Protein AF-0000000075076538 (afdb_homodimer)

Radius of gyration: 21.7 Å; Cα contacts (8 Å, |Δi|>4): 1153; chains: 2; bounding box: 55×64×49 Å

Foldseek 3Di:
DFPCVLLVVLCVPQNPLLLVLQLPFEEEFEDQAQQRLLLLVVSLLSNRAEYEYEEQDFADPVRQQAGPQHDPVRGPHTSQVSSVVVSCVNPVRHHYHGYNDAQDLVCLCVVPVDQGQEYEAPDAFQHSSLSNVVSCVVVVHHYEYEFDLFQDDDLVQKDKDWLLPDEQGPRSVSNCVVVVVVVDNTDYIYIDGNPHGDVVQKDQDPDDDGCGIDGHHGHCRSSSSNVVSSVVSSVVSSPVVVVVVPPD/DFPCVLLVVLCVPQNDLLLVLQLPFEEEFEDQAQQRVLLLVVSLLSNRAEYEYEEQDFADPVRQQAGPQHDPVRGPHTSQVSSVVVSCVNPVRHHYHGYNDAADLVCLCVVPVDQGQEYEAPDAFQHRSLSNVVSCVVVVHHYEYEFDLFQDDDLVQKDKDWLLPDDQGVRSVSSCVVVVVVVDNTDYIYIDGNPHGNVVQKDQDPDDDGCRIDGHHGHCRSSSSNVVSSVVSSVVSSPVVVVVVPPD

pLDDT: mean 91.8, std 14.49, range [34.0, 99.0]

Organism: Methylotuvimicrobium buryatense (NCBI:txid95641)

Sequence (496 aa):
MTDLSWLSRTELLIGPAKLESLQKAHVLVVGMGGVGSFAAEFICRAGVGEMTIVDGDVVEPSNRNRQLPALATTHGQSKADIMGERLLAINPDLKLHVRHEFITPDTAPEILNTPYDYVVDAIDSLKPKITLIQAAKRRKMKIVSSMGAGGKLDPTQIKVVDISKTYHCPFAQFIRIRLRKMGIRNGVKTVFSPEAVIKESLMMTEGSQYKKSAYGTISYLPAAFGGVCASVVIRALMQEQVLDSNKPMTDLSWLSRTELLIGPAKLESLQKAHVLVVGMGGVGSFAAEFICRAGVGEMTIVDGDVVEPSNRNRQLPALATTHGQSKADIMGERLLAINPDLKLHVRHEFITPDTAPEILNTPYDYVVDAIDSLKPKITLIQAAKRRKMKIVSSMGAGGKLDPTQIKVVDISKTYHCPFAQFIRIRLRKMGIRNGVKTVFSPEAVIKESLMMTEGSQYKKSAYGTISYLPAAFGGVCASVVIRALMQEQVLDSNKP

Structure (mmCIF, N/CA/C/O backbone):
data_AF-0000000075076538-model_v1
#
loop_
_entity.id
_entity.type
_entity.pdbx_description
1 polymer 'tRNA threonylcarbamoyladenosine dehydratase'
#
loop_
_atom_site.group_PDB
_atom_site.id
_atom_site.type_symbol
_atom_site.label_atom_id
_atom_site.label_alt_id
_atom_site.label_comp_id
_atom_site.label_asym_id
_atom_site.label_entity_id
_atom_site.label_seq_i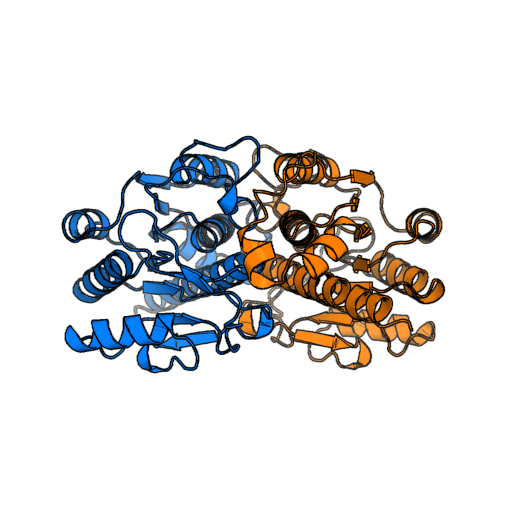d
_atom_site.pdbx_PDB_ins_code
_atom_site.Cartn_x
_atom_site.Cartn_y
_atom_site.Cartn_z
_atom_site.occupancy
_atom_site.B_iso_or_equiv
_atom_site.auth_seq_id
_atom_site.auth_comp_id
_atom_site.auth_asym_id
_atom_site.auth_atom_id
_atom_site.pdbx_PDB_model_num
ATOM 1 N N . MET A 1 1 ? 25.75 9.977 15.75 1 44.81 1 MET A N 1
ATOM 2 C CA . MET A 1 1 ? 25.484 10.297 14.352 1 44.81 1 MET A CA 1
ATOM 3 C C . MET A 1 1 ? 24.328 9.461 13.82 1 44.81 1 MET A C 1
ATOM 5 O O . MET A 1 1 ? 24.25 8.25 14.07 1 44.81 1 MET A O 1
ATOM 9 N N . THR A 1 2 ? 23.219 10.133 13.43 1 65.19 2 THR A N 1
ATOM 10 C CA . THR A 1 2 ? 22.031 9.43 12.969 1 65.19 2 THR A CA 1
ATOM 11 C C . THR A 1 2 ? 22.359 8.484 11.82 1 65.19 2 THR A C 1
ATOM 13 O O . THR A 1 2 ? 23.047 8.875 10.867 1 65.19 2 THR A O 1
ATOM 16 N N . ASP A 1 3 ? 22.25 7.145 12.008 1 79 3 ASP A N 1
ATOM 17 C CA . ASP A 1 3 ? 22.484 6.137 10.977 1 79 3 ASP A CA 1
ATOM 18 C C . ASP A 1 3 ? 21.422 6.215 9.883 1 79 3 ASP A C 1
ATOM 20 O O . ASP A 1 3 ? 20.281 5.824 10.094 1 79 3 ASP A O 1
ATOM 24 N N . LEU A 1 4 ? 21.859 6.832 8.711 1 86.94 4 LEU A N 1
ATOM 25 C CA . LEU A 1 4 ? 20.922 6.992 7.602 1 86.94 4 LEU A CA 1
ATOM 26 C C . LEU A 1 4 ? 21.203 5.969 6.504 1 86.94 4 LEU A C 1
ATOM 28 O O . LEU A 1 4 ? 20.703 6.098 5.387 1 86.94 4 LEU A O 1
ATOM 32 N N . SER A 1 5 ? 21.953 4.945 6.891 1 91.5 5 SER A N 1
ATOM 33 C CA . SER A 1 5 ? 22.359 3.975 5.879 1 91.5 5 SER A CA 1
ATOM 34 C C . SER A 1 5 ? 21.156 3.217 5.336 1 91.5 5 SER A C 1
ATOM 36 O O . SER A 1 5 ? 21.125 2.828 4.168 1 91.5 5 SER A O 1
ATOM 38 N N . TRP A 1 6 ? 20.141 3.1 6.141 1 97 6 TRP A N 1
ATOM 39 C CA . TRP A 1 6 ? 18.953 2.359 5.723 1 97 6 TRP A CA 1
ATOM 40 C C . TRP A 1 6 ? 18.141 3.15 4.699 1 97 6 TRP A C 1
ATOM 42 O O . TRP A 1 6 ? 17.266 2.6 4.031 1 97 6 TRP A O 1
ATOM 52 N N . LEU A 1 7 ? 18.531 4.414 4.461 1 97.44 7 LEU A N 1
ATOM 53 C CA . LEU A 1 7 ? 17.844 5.277 3.5 1 97.44 7 LEU A CA 1
ATOM 54 C C . LEU A 1 7 ? 18.656 5.395 2.213 1 97.44 7 LEU A C 1
ATOM 56 O O . LEU A 1 7 ? 18.406 6.281 1.395 1 97.44 7 LEU A O 1
ATOM 60 N N . SER A 1 8 ? 19.609 4.48 1.985 1 95.69 8 SER A N 1
ATOM 61 C CA . SER A 1 8 ? 20.516 4.559 0.84 1 95.69 8 SER A CA 1
ATOM 62 C C . SER A 1 8 ? 19.734 4.523 -0.474 1 95.69 8 SER A C 1
ATOM 64 O O . SER A 1 8 ? 20.062 5.254 -1.412 1 95.69 8 SER A O 1
ATOM 66 N N . ARG A 1 9 ? 18.688 3.697 -0.507 1 95.19 9 ARG A N 1
ATOM 67 C CA . ARG A 1 9 ? 17.906 3.59 -1.738 1 95.19 9 ARG A CA 1
ATOM 68 C C . ARG A 1 9 ? 17.062 4.848 -1.971 1 95.19 9 ARG A C 1
ATOM 70 O O . ARG A 1 9 ? 16.891 5.27 -3.113 1 95.19 9 ARG A O 1
ATOM 77 N N . THR A 1 10 ? 16.562 5.434 -0.881 1 97.12 10 THR A N 1
ATOM 78 C CA . THR A 1 10 ? 15.852 6.703 -0.996 1 97.12 10 THR A CA 1
ATOM 79 C C . THR A 1 10 ? 16.781 7.805 -1.483 1 97.12 10 THR A C 1
ATOM 81 O O . THR A 1 10 ? 16.469 8.539 -2.42 1 97.12 10 THR A O 1
ATOM 84 N N . GLU A 1 11 ? 17.922 7.855 -0.907 1 95.62 11 GLU A N 1
ATOM 85 C CA . GLU A 1 11 ? 18.906 8.883 -1.256 1 95.62 11 GLU A CA 1
ATOM 86 C C . GLU A 1 11 ? 19.344 8.758 -2.711 1 95.62 11 GLU A C 1
ATOM 88 O O . GLU A 1 11 ? 19.531 9.758 -3.398 1 95.62 11 GLU A O 1
ATOM 93 N N . LEU A 1 12 ? 19.516 7.531 -3.135 1 94.38 12 LEU A N 1
ATOM 94 C CA . LEU A 1 12 ? 19.922 7.273 -4.516 1 94.38 12 LEU A CA 1
ATOM 95 C C . LEU A 1 12 ? 18.875 7.824 -5.492 1 94.38 12 LEU A C 1
ATOM 97 O O . LEU A 1 12 ? 19.234 8.281 -6.582 1 94.38 12 LEU A O 1
ATOM 101 N N . LEU A 1 13 ? 17.688 7.867 -5.07 1 95.56 13 LEU A N 1
ATOM 102 C CA . LEU A 1 13 ? 16.609 8.305 -5.941 1 95.56 13 LEU A CA 1
ATOM 103 C C . LEU A 1 13 ? 16.484 9.828 -5.938 1 95.56 13 LEU A C 1
ATOM 105 O O . LEU A 1 13 ? 16.391 10.445 -6.996 1 95.56 13 LEU A O 1
ATOM 109 N N . ILE A 1 14 ? 16.547 10.43 -4.707 1 95.38 14 ILE A N 1
ATOM 110 C CA . ILE A 1 14 ? 16.094 11.82 -4.637 1 95.38 14 ILE A CA 1
ATOM 111 C C . ILE A 1 14 ? 17.281 12.727 -4.324 1 95.38 14 ILE A C 1
ATOM 113 O O . ILE A 1 14 ? 17.188 13.945 -4.461 1 95.38 14 ILE A O 1
ATOM 117 N N . GLY A 1 15 ? 18.422 12.188 -3.904 1 93.62 15 GLY A N 1
ATOM 118 C CA . GLY A 1 15 ? 19.609 12.961 -3.564 1 93.62 15 GLY A CA 1
ATOM 119 C C . GLY A 1 15 ? 19.656 13.367 -2.104 1 93.62 15 GLY A C 1
ATOM 120 O O . GLY A 1 15 ? 18.625 13.359 -1.418 1 93.62 15 GLY A O 1
ATOM 121 N N . PRO A 1 16 ? 20.844 13.695 -1.633 1 94.06 16 PRO A N 1
ATOM 122 C CA . PRO A 1 16 ? 21.047 13.977 -0.211 1 94.06 16 PRO A CA 1
ATOM 123 C C . PRO A 1 16 ? 20.281 15.219 0.256 1 94.06 16 PRO A C 1
ATOM 125 O O . PRO A 1 16 ? 19.797 15.266 1.389 1 94.06 16 PRO A O 1
ATOM 128 N N . ALA A 1 17 ? 20.156 16.25 -0.605 1 95 17 ALA A N 1
ATOM 129 C CA . ALA A 1 17 ? 19.5 17.484 -0.214 1 95 17 ALA A CA 1
ATOM 130 C C . ALA A 1 17 ? 18.016 17.266 0.062 1 95 17 ALA A C 1
ATOM 132 O O . ALA A 1 17 ? 17.484 17.75 1.066 1 95 17 ALA A O 1
ATOM 133 N N . LYS A 1 18 ? 17.422 16.562 -0.788 1 96.5 18 LYS A N 1
ATOM 134 C CA . LYS A 1 18 ? 15.992 16.281 -0.617 1 96.5 18 LYS A CA 1
ATOM 135 C C . LYS A 1 18 ? 15.758 15.344 0.567 1 96.5 18 LYS A C 1
ATOM 137 O O . LYS A 1 18 ? 14.766 15.477 1.284 1 96.5 18 LYS A O 1
ATOM 142 N N . LEU A 1 19 ? 16.656 14.43 0.776 1 96.81 19 LEU A N 1
ATOM 143 C CA . LEU A 1 19 ? 16.547 13.57 1.95 1 96.81 19 LEU A CA 1
ATOM 144 C C . LEU A 1 19 ? 16.656 14.391 3.234 1 96.81 19 LEU A C 1
ATOM 146 O O . LEU A 1 19 ? 15.93 14.148 4.191 1 96.81 19 LEU A O 1
ATOM 150 N N . GLU A 1 20 ? 17.547 15.312 3.217 1 95.88 20 GLU A N 1
ATOM 151 C CA . GLU A 1 20 ? 17.688 16.203 4.371 1 95.88 20 GLU A CA 1
ATOM 152 C C . GLU A 1 20 ? 16.391 16.969 4.637 1 95.88 20 GLU A C 1
ATOM 154 O O . GLU A 1 20 ? 15.992 17.156 5.789 1 95.88 20 GLU A O 1
ATOM 159 N N . SER A 1 21 ? 15.75 17.375 3.555 1 96.81 21 SER A N 1
ATOM 160 C CA . SER A 1 21 ? 14.469 18.062 3.688 1 96.81 21 SER A CA 1
ATOM 161 C C . SER A 1 21 ? 13.438 17.188 4.367 1 96.81 21 SER A C 1
ATOM 163 O O . SER A 1 21 ? 12.664 17.656 5.211 1 96.81 21 SER A O 1
ATOM 165 N N . LEU A 1 22 ? 13.43 15.953 4.051 1 98 22 LEU A N 1
ATOM 166 C CA . LEU A 1 22 ? 12.508 15.016 4.68 1 98 22 LEU A CA 1
ATOM 167 C C . LEU A 1 22 ? 12.836 14.852 6.16 1 98 22 LEU A C 1
ATOM 169 O O . LEU A 1 22 ? 11.93 14.828 7 1 98 22 LEU A O 1
ATOM 173 N N . GLN A 1 23 ? 14.07 14.773 6.461 1 97.19 23 GLN A N 1
ATOM 174 C CA . GLN A 1 23 ? 14.523 14.555 7.832 1 97.19 23 GLN A CA 1
ATOM 175 C C . GLN A 1 23 ? 14.133 15.727 8.727 1 97.19 23 GLN A C 1
ATOM 177 O O . GLN A 1 23 ? 13.906 15.547 9.93 1 97.19 23 GLN A O 1
ATOM 182 N N . LYS A 1 24 ? 13.953 16.844 8.141 1 96.81 24 LYS A N 1
ATOM 183 C CA . LYS A 1 24 ? 13.664 18.062 8.906 1 96.81 24 LYS A CA 1
ATOM 184 C C . LYS A 1 24 ? 12.164 18.328 8.984 1 96.81 24 LYS A C 1
ATOM 186 O O . LYS A 1 24 ? 11.719 19.188 9.734 1 96.81 24 LYS A O 1
ATOM 191 N N . ALA A 1 25 ? 11.414 17.594 8.289 1 98.19 25 ALA A N 1
ATOM 192 C CA . ALA A 1 25 ? 9.984 17.859 8.172 1 98.19 25 ALA A CA 1
ATOM 193 C C . ALA A 1 25 ? 9.227 17.266 9.359 1 98.19 25 ALA A C 1
ATOM 195 O O . ALA A 1 25 ? 9.664 16.281 9.961 1 98.19 25 ALA A O 1
ATOM 196 N N . HIS A 1 26 ? 8.133 17.875 9.727 1 98.75 26 HIS A N 1
ATOM 197 C CA . HIS A 1 26 ? 7.16 17.406 10.711 1 98.75 26 HIS A CA 1
ATOM 198 C C . HIS A 1 26 ? 5.797 17.172 10.062 1 98.75 26 HIS A C 1
ATOM 200 O O . HIS A 1 26 ? 5.145 18.125 9.633 1 98.75 26 HIS A O 1
ATOM 206 N N . VAL A 1 27 ? 5.379 15.898 10.016 1 98.88 27 VAL A N 1
ATOM 207 C CA . VAL A 1 27 ? 4.152 15.539 9.305 1 98.88 27 VAL A CA 1
ATOM 208 C C . VAL A 1 27 ? 3.107 15.047 10.305 1 98.88 27 VAL A C 1
ATOM 210 O O . VAL A 1 27 ? 3.414 14.234 11.18 1 98.88 27 VAL A O 1
ATOM 213 N N . LEU A 1 28 ? 1.885 15.547 10.211 1 98.88 28 LEU A N 1
ATOM 214 C CA . LEU A 1 28 ? 0.733 15.07 10.969 1 98.88 28 LEU A CA 1
ATOM 215 C C . LEU A 1 28 ? -0.095 14.094 10.148 1 98.88 28 LEU A C 1
ATOM 217 O O . LEU A 1 28 ? -0.45 14.383 9 1 98.88 28 LEU A O 1
ATOM 221 N N . VAL A 1 29 ? -0.334 12.922 10.711 1 98.94 29 VAL A N 1
ATOM 222 C CA . VAL A 1 29 ? -1.252 11.969 10.102 1 98.94 29 VAL A CA 1
ATOM 223 C C . VAL A 1 29 ? -2.428 11.703 11.039 1 98.94 29 VAL A C 1
ATOM 225 O O . VAL A 1 29 ? -2.242 11.195 12.148 1 98.94 29 VAL A O 1
ATOM 228 N N . VAL A 1 30 ? -3.67 12.016 10.578 1 98.75 30 VAL A N 1
ATOM 229 C CA . VAL A 1 30 ? -4.863 11.859 11.406 1 98.75 30 VAL A CA 1
ATOM 230 C C . VAL A 1 30 ? -5.684 10.672 10.914 1 98.75 30 VAL A C 1
ATOM 232 O O . VAL A 1 30 ? -6.16 10.664 9.781 1 98.75 30 VAL A O 1
ATOM 235 N N . GLY A 1 31 ? -5.922 9.734 11.805 1 98.31 31 GLY A N 1
ATOM 236 C CA . GLY A 1 31 ? -6.543 8.461 11.469 1 98.31 31 GLY A CA 1
ATOM 237 C C . GLY A 1 31 ? -5.535 7.355 11.203 1 98.31 31 GLY A C 1
ATOM 238 O O . GLY A 1 31 ? -4.68 7.488 10.328 1 98.31 31 GLY A O 1
ATOM 239 N N . MET A 1 32 ? -5.629 6.266 11.977 1 98.62 32 MET A N 1
ATOM 240 C CA . MET A 1 32 ? -4.719 5.133 11.805 1 98.62 32 MET A CA 1
ATOM 241 C C . MET A 1 32 ? -5.469 3.896 11.328 1 98.62 32 MET A C 1
ATOM 243 O O . MET A 1 32 ? -5.141 2.775 11.719 1 98.62 32 MET A O 1
ATOM 247 N N . GLY A 1 33 ? -6.52 4.152 10.461 1 98 33 GLY A N 1
ATOM 248 C CA . GLY A 1 33 ? -7.258 3.062 9.852 1 98 33 GLY A CA 1
ATOM 249 C C . GLY A 1 33 ? -6.605 2.537 8.578 1 98 33 GLY A C 1
ATOM 250 O O . GLY A 1 33 ? -5.387 2.369 8.531 1 98 33 GLY A O 1
ATOM 251 N N . GLY A 1 34 ? -7.445 2.227 7.574 1 98.38 34 GLY A N 1
ATOM 252 C CA . GLY A 1 34 ? -6.973 1.606 6.344 1 98.38 34 GLY A CA 1
ATOM 253 C C . GLY A 1 34 ? -6.086 2.52 5.52 1 98.38 34 GLY A C 1
ATOM 254 O O . GLY A 1 34 ? -5.117 2.064 4.91 1 98.38 34 GLY A O 1
ATOM 255 N N . VAL A 1 35 ? -6.367 3.77 5.539 1 98.81 35 VAL A N 1
ATOM 256 C CA . VAL A 1 35 ? -5.613 4.719 4.723 1 98.81 35 VAL A CA 1
ATOM 257 C C . VAL A 1 35 ? -4.449 5.281 5.535 1 98.81 35 VAL A C 1
ATOM 259 O O . VAL A 1 35 ? -3.289 5.156 5.133 1 98.81 35 VAL A O 1
ATOM 262 N N . GLY A 1 36 ? -4.711 5.758 6.691 1 98.88 36 GLY A N 1
ATOM 263 C CA . GLY A 1 36 ? -3.75 6.504 7.488 1 98.88 36 GLY A CA 1
ATOM 264 C C . GLY A 1 36 ? -2.605 5.652 8 1 98.88 36 GLY A C 1
ATOM 265 O O . GLY A 1 36 ? -1.47 6.121 8.094 1 98.88 36 GLY A O 1
ATOM 266 N N . SER A 1 37 ? -2.908 4.422 8.32 1 98.94 37 SER A N 1
ATOM 267 C CA . SER A 1 37 ? -1.851 3.547 8.812 1 98.94 37 SER A CA 1
ATOM 268 C C . SER A 1 37 ? -0.788 3.307 7.746 1 98.94 37 SER A C 1
ATOM 270 O O . SER A 1 37 ? 0.41 3.359 8.031 1 98.94 37 SER A O 1
ATOM 272 N N . PHE A 1 38 ? -1.224 3.127 6.52 1 98.94 38 PHE A N 1
ATOM 273 C CA . PHE A 1 38 ? -0.272 2.912 5.438 1 98.94 38 PHE A CA 1
ATOM 274 C C . PHE A 1 38 ? 0.414 4.219 5.051 1 98.94 38 PHE A C 1
ATOM 276 O O . PHE A 1 38 ? 1.603 4.23 4.727 1 98.94 38 PHE A O 1
ATOM 283 N N . ALA A 1 39 ? -0.314 5.324 5.074 1 98.94 39 ALA A N 1
ATOM 284 C CA . ALA A 1 39 ? 0.327 6.613 4.828 1 98.94 39 ALA A CA 1
ATOM 285 C C . ALA A 1 39 ? 1.452 6.863 5.828 1 98.94 39 ALA A C 1
ATOM 287 O O . ALA A 1 39 ? 2.564 7.23 5.438 1 98.94 39 ALA A O 1
ATOM 288 N N . ALA A 1 40 ? 1.156 6.617 7.09 1 99 40 ALA A N 1
ATOM 289 C CA . ALA A 1 40 ? 2.154 6.809 8.141 1 99 40 ALA A CA 1
ATOM 290 C C . ALA A 1 40 ? 3.361 5.902 7.918 1 99 40 ALA A C 1
ATOM 292 O O . ALA A 1 40 ? 4.508 6.336 8.055 1 99 40 ALA A O 1
ATOM 293 N N . GLU A 1 41 ? 3.08 4.672 7.566 1 98.94 41 GLU A N 1
ATOM 294 C CA . GLU A 1 41 ? 4.121 3.695 7.262 1 98.94 41 GLU A CA 1
ATOM 295 C C . GLU A 1 41 ? 5.062 4.211 6.176 1 98.94 41 GLU A C 1
ATOM 297 O O . GLU A 1 41 ? 6.281 4.199 6.348 1 98.94 41 GLU A O 1
ATOM 302 N N . PHE A 1 42 ? 4.531 4.719 5.129 1 98.94 42 PHE A N 1
ATOM 303 C CA . PHE A 1 42 ? 5.332 5.078 3.965 1 98.94 42 PHE A CA 1
ATOM 304 C C . PHE A 1 42 ? 6.051 6.402 4.191 1 98.94 42 PHE A C 1
ATOM 306 O O . PHE A 1 42 ? 7.164 6.602 3.703 1 98.94 42 PHE A O 1
ATOM 313 N N . ILE A 1 43 ? 5.43 7.316 4.926 1 98.94 43 ILE A N 1
ATOM 314 C CA . ILE A 1 43 ? 6.066 8.586 5.258 1 98.94 43 ILE A CA 1
ATOM 315 C C . ILE A 1 43 ? 7.273 8.344 6.16 1 98.94 43 ILE A C 1
ATOM 317 O O . ILE A 1 43 ? 8.344 8.906 5.941 1 98.94 43 ILE A O 1
ATOM 321 N N . CYS A 1 44 ? 7.102 7.465 7.094 1 98.94 44 CYS A N 1
ATOM 322 C CA . CYS A 1 44 ? 8.195 7.098 7.992 1 98.94 44 CYS A CA 1
ATOM 323 C C . CYS A 1 44 ? 9.336 6.441 7.223 1 98.94 44 CYS A C 1
ATOM 325 O O . CYS A 1 44 ? 10.492 6.828 7.379 1 98.94 44 CYS A O 1
ATOM 327 N N . ARG A 1 45 ? 9.008 5.535 6.328 1 98.88 45 ARG A N 1
ATOM 328 C CA . ARG A 1 45 ? 10.008 4.77 5.582 1 98.88 45 ARG A CA 1
ATOM 329 C C . ARG A 1 45 ? 10.742 5.66 4.586 1 98.88 45 ARG A C 1
ATOM 331 O O . ARG A 1 45 ? 11.836 5.32 4.137 1 98.88 45 ARG A O 1
ATOM 338 N N . ALA A 1 46 ? 10.141 6.797 4.277 1 98.69 46 ALA A N 1
ATOM 339 C CA . ALA A 1 46 ? 10.773 7.711 3.332 1 98.69 46 ALA A CA 1
ATOM 340 C C . ALA A 1 46 ? 11.875 8.523 4.008 1 98.69 46 ALA A C 1
ATOM 342 O O . ALA A 1 46 ? 12.68 9.164 3.332 1 98.69 46 ALA A O 1
ATOM 343 N N . GLY A 1 47 ? 11.859 8.531 5.363 1 98.25 47 GLY A N 1
ATOM 344 C CA . GLY A 1 47 ? 12.922 9.219 6.07 1 98.25 47 GLY A CA 1
ATOM 345 C C . GLY A 1 47 ? 12.469 10.516 6.719 1 98.25 47 GLY A C 1
ATOM 346 O O . GLY A 1 47 ? 13.297 11.352 7.086 1 98.25 47 GLY A O 1
ATOM 347 N N . VAL A 1 48 ? 11.164 10.734 6.812 1 98.56 48 VAL A N 1
ATOM 348 C CA . VAL A 1 48 ? 10.68 11.906 7.531 1 98.56 48 VAL A CA 1
ATOM 349 C C . VAL A 1 48 ? 11.172 11.875 8.977 1 98.56 48 VAL A C 1
ATOM 351 O O . VAL A 1 48 ? 11.164 10.82 9.617 1 98.56 48 VAL A O 1
ATOM 354 N N . GLY A 1 49 ? 11.57 13.016 9.531 1 98.12 49 GLY A N 1
ATOM 355 C CA . GLY A 1 49 ? 12.266 13.039 10.805 1 98.12 49 GLY A CA 1
ATOM 356 C C . GLY A 1 49 ? 11.336 13.18 12 1 98.12 49 GLY A C 1
ATOM 357 O O . GLY A 1 49 ? 11.695 12.805 13.117 1 98.12 49 GLY A O 1
ATOM 358 N N . GLU A 1 50 ? 10.211 13.789 11.766 1 98.81 50 GLU A N 1
ATOM 359 C CA . GLU A 1 50 ? 9.258 14.039 12.852 1 98.81 50 GLU A CA 1
ATOM 360 C C . GLU A 1 50 ? 7.824 13.797 12.391 1 98.81 50 GLU A C 1
ATOM 362 O O . GLU A 1 50 ? 7.438 14.219 11.297 1 98.81 50 GLU A O 1
ATOM 367 N N . MET A 1 51 ? 7.066 13.031 13.242 1 98.88 51 MET A N 1
ATOM 368 C CA . MET A 1 51 ? 5.68 12.734 12.906 1 98.88 51 MET A CA 1
ATOM 369 C C . MET A 1 51 ? 4.781 12.836 14.133 1 98.88 51 MET A C 1
ATOM 371 O O . MET A 1 51 ? 5.211 12.523 15.242 1 98.88 51 MET A O 1
ATOM 375 N N . THR A 1 52 ? 3.6 13.289 13.953 1 98.88 52 THR A N 1
ATOM 376 C CA . THR A 1 52 ? 2.49 13.172 14.891 1 98.88 52 THR A CA 1
ATOM 377 C C . THR A 1 52 ? 1.373 12.32 14.297 1 98.88 52 THR A C 1
ATOM 379 O O . THR A 1 52 ? 0.932 12.555 13.172 1 98.88 52 THR A O 1
ATOM 382 N N . ILE A 1 53 ? 1.011 11.289 15.031 1 98.81 53 ILE A N 1
ATOM 383 C CA . ILE A 1 53 ? -0.099 10.445 14.586 1 98.81 53 ILE A CA 1
ATOM 384 C C . ILE A 1 53 ? -1.248 10.547 15.594 1 98.81 53 ILE A C 1
ATOM 386 O O . ILE A 1 53 ? -1.02 10.648 16.797 1 98.81 53 ILE A O 1
ATOM 390 N N . VAL A 1 54 ? -2.482 10.57 15.07 1 98.44 54 VAL A N 1
ATOM 391 C CA . VAL A 1 54 ? -3.672 10.766 15.891 1 98.44 54 VAL A CA 1
ATOM 392 C C . VAL A 1 54 ? -4.707 9.688 15.57 1 98.44 54 VAL A C 1
ATOM 394 O O . VAL A 1 54 ? -5.086 9.5 14.414 1 98.44 54 VAL A O 1
ATOM 397 N N . ASP A 1 55 ? -5.121 8.977 16.531 1 98.31 55 ASP A N 1
ATOM 398 C CA . ASP A 1 55 ? -6.227 8.031 16.422 1 98.31 55 ASP A CA 1
ATOM 399 C C . ASP A 1 55 ? -6.785 7.684 17.797 1 98.31 55 ASP A C 1
ATOM 401 O O . ASP A 1 55 ? -6.023 7.438 18.734 1 98.31 55 ASP A O 1
ATOM 405 N N . GLY A 1 56 ? -8.102 7.641 17.906 1 97.25 56 GLY A N 1
ATOM 406 C CA . GLY A 1 56 ? -8.719 7.367 19.188 1 97.25 56 GLY A CA 1
ATOM 407 C C . GLY A 1 56 ? -9.297 5.969 19.281 1 97.25 56 GLY A C 1
ATOM 408 O O . GLY A 1 56 ? -9.828 5.582 20.328 1 97.25 56 GLY A O 1
ATOM 409 N N . ASP A 1 57 ? -9.195 5.129 18.25 1 97.38 57 ASP A N 1
ATOM 410 C CA . ASP A 1 57 ? -9.867 3.832 18.203 1 97.38 57 ASP A CA 1
ATOM 411 C C . ASP A 1 57 ? -8.93 2.717 18.656 1 97.38 57 ASP A C 1
ATOM 413 O O . ASP A 1 57 ? -7.711 2.908 18.734 1 97.38 57 ASP A O 1
ATOM 417 N N . VAL A 1 58 ? -9.586 1.646 18.922 1 98.44 58 VAL A N 1
ATOM 418 C CA . VAL A 1 58 ? -8.883 0.383 19.141 1 98.44 58 VAL A CA 1
ATOM 419 C C . VAL A 1 58 ? -9.148 -0.554 17.953 1 98.44 58 VAL A C 1
ATOM 421 O O . VAL A 1 58 ? -10.07 -0.336 17.172 1 98.44 58 VAL A O 1
ATOM 424 N N . VAL A 1 59 ? -8.367 -1.592 17.828 1 98.38 59 VAL A N 1
ATOM 425 C CA . VAL A 1 59 ? -8.5 -2.547 16.734 1 98.38 59 VAL A CA 1
ATOM 426 C C . VAL A 1 59 ? -9.727 -3.43 16.969 1 98.38 59 VAL A C 1
ATOM 428 O O . VAL A 1 59 ? -9.883 -4.016 18.031 1 98.38 59 VAL A O 1
ATOM 431 N N . GLU A 1 60 ? -10.523 -3.439 15.938 1 97.12 60 GLU A N 1
ATOM 432 C CA . GLU A 1 60 ? -11.656 -4.355 15.898 1 97.12 60 GLU A CA 1
ATOM 433 C C . GLU A 1 60 ? -11.453 -5.438 14.844 1 97.12 60 GLU A C 1
ATOM 435 O O . GLU A 1 60 ? -10.742 -5.227 13.859 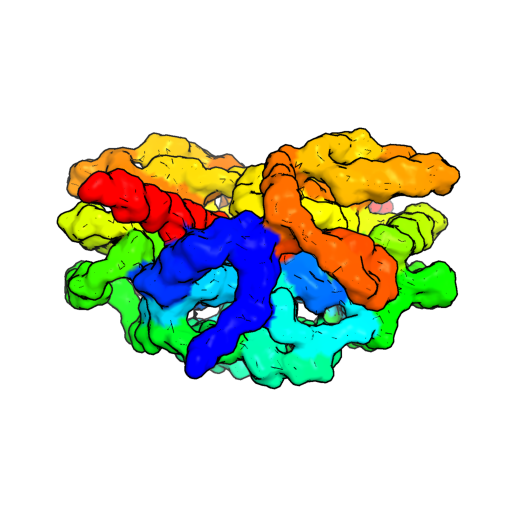1 97.12 60 GLU A O 1
ATOM 440 N N . PRO A 1 61 ? -12.133 -6.555 15.008 1 96.19 61 PRO A N 1
ATOM 441 C CA . PRO A 1 61 ? -11.977 -7.633 14.031 1 96.19 61 PRO A CA 1
ATOM 442 C C . PRO A 1 61 ? -12.305 -7.188 12.602 1 96.19 61 PRO A C 1
ATOM 444 O O . PRO A 1 61 ? -11.625 -7.594 11.656 1 96.19 61 PRO A O 1
ATOM 447 N N . SER A 1 62 ? -13.297 -6.309 12.461 1 95.56 62 SER A N 1
ATOM 448 C CA . SER A 1 62 ? -13.727 -5.871 11.141 1 95.56 62 SER A CA 1
ATOM 449 C C . SER A 1 62 ? -12.664 -5.016 10.461 1 95.56 62 SER A C 1
ATOM 451 O O . SER A 1 62 ? -12.758 -4.73 9.266 1 95.56 62 SER A O 1
ATOM 453 N N . ASN A 1 63 ? -11.609 -4.621 11.234 1 97.5 63 ASN A N 1
ATOM 454 C CA . ASN A 1 63 ? -10.516 -3.814 10.688 1 97.5 63 ASN A CA 1
ATOM 455 C C . ASN A 1 63 ? -9.477 -4.684 9.984 1 97.5 63 ASN A C 1
ATOM 457 O O . ASN A 1 63 ? -8.672 -4.18 9.195 1 97.5 63 ASN A O 1
ATOM 461 N N . ARG A 1 64 ? -9.453 -5.973 10.203 1 97.94 64 ARG A N 1
ATOM 462 C CA . ARG A 1 64 ? -8.352 -6.867 9.891 1 97.94 64 ARG A CA 1
ATOM 463 C C . ARG A 1 64 ? -8.195 -7.047 8.383 1 97.94 64 ARG A C 1
ATOM 465 O O . ARG A 1 64 ? -7.098 -7.289 7.887 1 97.94 64 ARG A O 1
ATOM 472 N N . ASN A 1 65 ? -9.281 -6.824 7.637 1 98.25 65 ASN A N 1
ATOM 473 C CA . ASN A 1 65 ? -9.211 -7.059 6.199 1 98.25 65 ASN A CA 1
ATOM 474 C C . ASN A 1 65 ? -8.453 -5.941 5.488 1 98.25 65 ASN A C 1
ATOM 476 O O . ASN A 1 65 ? -8.086 -6.086 4.32 1 98.25 65 ASN A O 1
ATOM 480 N N . ARG A 1 66 ? -8.188 -4.816 6.285 1 98.56 66 ARG A N 1
ATOM 481 C CA . ARG A 1 66 ? -7.664 -3.764 5.426 1 98.56 66 ARG A CA 1
ATOM 482 C C . ARG A 1 66 ? -6.754 -2.82 6.203 1 98.56 66 ARG A C 1
ATOM 484 O O . ARG A 1 66 ? -6.094 -1.958 5.617 1 98.56 66 ARG A O 1
ATOM 491 N N . GLN A 1 67 ? -6.676 -2.855 7.531 1 98.81 67 GLN A N 1
ATOM 492 C CA . GLN A 1 67 ? -5.902 -1.891 8.312 1 98.81 67 GLN A CA 1
ATOM 493 C C . GLN A 1 67 ? -4.574 -2.486 8.766 1 98.81 67 GLN A C 1
ATOM 495 O O . GLN A 1 67 ? -4.535 -3.596 9.297 1 98.81 67 GLN A O 1
ATOM 500 N N . LEU A 1 68 ? -3.488 -1.773 8.617 1 98.88 68 LEU A N 1
ATOM 501 C CA . LEU A 1 68 ? -2.129 -2.234 8.875 1 98.88 68 LEU A CA 1
ATOM 502 C C . LEU A 1 68 ? -1.972 -2.682 10.328 1 98.88 68 LEU A C 1
ATOM 504 O O . LEU A 1 68 ? -1.38 -3.729 10.594 1 98.88 68 LEU A O 1
ATOM 508 N N . PRO A 1 69 ? -2.496 -2.012 11.312 1 98.88 69 PRO A N 1
ATOM 509 C CA . PRO A 1 69 ? -2.309 -2.416 12.711 1 98.88 69 PRO A CA 1
ATOM 510 C C . PRO A 1 69 ? -3.184 -3.605 13.102 1 98.88 69 PRO A C 1
ATOM 512 O O . PRO A 1 69 ? -3.004 -4.18 14.18 1 98.88 69 PRO A O 1
ATOM 515 N N . ALA A 1 70 ? -4.125 -3.986 12.281 1 98.81 70 ALA A N 1
ATOM 516 C CA . ALA A 1 70 ? -5.133 -4.957 12.695 1 98.81 70 ALA A CA 1
ATOM 517 C C . ALA A 1 70 ? -4.672 -6.383 12.406 1 98.81 70 ALA A C 1
ATOM 519 O O . ALA A 1 70 ? -4.551 -6.785 11.25 1 98.81 70 ALA A O 1
ATOM 520 N N . LEU A 1 71 ? -4.363 -7.062 13.422 1 98.5 71 LEU A N 1
ATOM 521 C CA . LEU A 1 71 ? -4.066 -8.492 13.43 1 98.5 71 LEU A CA 1
ATOM 522 C C . LEU A 1 71 ? -4.988 -9.227 14.398 1 98.5 71 LEU A C 1
ATOM 524 O O . LEU A 1 71 ? -5.672 -8.602 15.211 1 98.5 71 LEU A O 1
ATOM 528 N N . ALA A 1 72 ? -5.039 -10.539 14.234 1 97.5 72 ALA A N 1
ATOM 529 C CA . ALA A 1 72 ? -5.801 -11.328 15.203 1 97.5 72 ALA A CA 1
ATOM 530 C C . ALA A 1 72 ? -5.234 -11.172 16.609 1 97.5 72 ALA A C 1
ATOM 532 O O . ALA A 1 72 ? -5.969 -11.281 17.594 1 97.5 72 ALA A O 1
ATOM 533 N N . THR A 1 73 ? -3.996 -10.734 16.719 1 97.5 73 THR A N 1
ATOM 534 C CA . THR A 1 73 ? -3.281 -10.672 17.984 1 97.5 73 THR A CA 1
ATOM 535 C C . THR A 1 73 ? -3.361 -9.266 18.578 1 97.5 73 THR A C 1
ATOM 537 O O . THR A 1 73 ? -2.885 -9.031 19.688 1 97.5 73 THR A O 1
ATOM 540 N N . THR A 1 74 ? -3.973 -8.344 17.859 1 98.31 74 THR A N 1
ATOM 541 C CA . THR A 1 74 ? -3.914 -6.969 18.344 1 98.31 74 THR A CA 1
ATOM 542 C C . THR A 1 74 ? -5.312 -6.445 18.656 1 98.31 74 THR A C 1
ATOM 544 O O . THR A 1 74 ? -5.492 -5.254 18.922 1 98.31 74 THR A O 1
ATOM 547 N N . HIS A 1 75 ? -6.328 -7.316 18.609 1 97 75 HIS A N 1
ATOM 548 C CA . HIS A 1 75 ? -7.691 -6.898 18.922 1 97 75 HIS A CA 1
ATOM 549 C C . HIS A 1 75 ? -7.77 -6.207 20.266 1 97 75 HIS A C 1
ATOM 551 O O . HIS A 1 75 ? -7.195 -6.688 21.25 1 97 75 HIS A O 1
ATOM 557 N N . GLY A 1 76 ? -8.398 -5.023 20.297 1 98.12 76 GLY A N 1
ATOM 558 C CA . GLY A 1 76 ? -8.625 -4.309 21.547 1 98.12 76 GLY A CA 1
ATOM 559 C C . GLY A 1 76 ? -7.5 -3.354 21.891 1 98.12 76 GLY A C 1
ATOM 560 O O . GLY A 1 76 ? -7.613 -2.57 22.844 1 98.12 76 GLY A O 1
ATOM 561 N N . GLN A 1 77 ? -6.469 -3.387 21.172 1 98.62 77 GLN A N 1
ATOM 562 C CA . GLN A 1 77 ? -5.328 -2.506 21.406 1 98.62 77 GLN A CA 1
ATOM 563 C C . GLN A 1 77 ? -5.477 -1.191 20.641 1 98.62 77 GLN A C 1
ATOM 565 O O . GLN A 1 77 ? -6.137 -1.143 19.609 1 98.62 77 GLN A O 1
ATOM 570 N N . SER A 1 78 ? -4.875 -0.155 21.156 1 98.81 78 SER A N 1
ATOM 571 C CA . SER A 1 78 ? -4.91 1.162 20.531 1 98.81 78 SER A CA 1
ATOM 572 C C . SER A 1 78 ? -4.223 1.146 19.172 1 98.81 78 SER A C 1
ATOM 574 O O . SER A 1 78 ? -3.059 0.761 19.062 1 98.81 78 SER A O 1
ATOM 576 N N . LYS A 1 79 ? -4.996 1.581 18.156 1 98.75 79 LYS A N 1
ATOM 577 C CA . LYS A 1 79 ? -4.402 1.666 16.828 1 98.75 79 LYS A CA 1
ATOM 578 C C . LYS A 1 79 ? -3.197 2.602 16.812 1 98.75 79 LYS A C 1
ATOM 580 O O . LYS A 1 79 ? -2.172 2.295 16.203 1 98.75 79 LYS A O 1
ATOM 585 N N . ALA A 1 80 ? -3.307 3.715 17.516 1 98.81 80 ALA A N 1
ATOM 586 C CA . ALA A 1 80 ? -2.234 4.703 17.562 1 98.81 80 ALA A CA 1
ATOM 587 C C . ALA A 1 80 ? -0.98 4.117 18.219 1 98.81 80 ALA A C 1
ATOM 589 O O . ALA A 1 80 ? 0.136 4.367 17.75 1 98.81 80 ALA A O 1
ATOM 590 N N . ASP A 1 81 ? -1.162 3.307 19.234 1 98.88 81 ASP A N 1
ATOM 591 C CA . ASP A 1 81 ? -0.023 2.717 19.938 1 98.88 81 ASP A CA 1
ATOM 592 C C . ASP A 1 81 ? 0.678 1.681 19.062 1 98.88 81 ASP A C 1
ATOM 594 O O . ASP A 1 81 ? 1.908 1.658 18.984 1 98.88 81 ASP A O 1
ATOM 598 N N . ILE A 1 82 ? -0.128 0.829 18.406 1 98.88 82 ILE A N 1
ATOM 599 C CA . ILE A 1 82 ? 0.439 -0.202 17.547 1 98.88 82 ILE A CA 1
ATOM 600 C C . ILE A 1 82 ? 1.25 0.449 16.438 1 98.88 82 ILE A C 1
ATOM 602 O O . ILE A 1 82 ? 2.385 0.048 16.172 1 98.88 82 ILE A O 1
ATOM 606 N N . MET A 1 83 ? 0.705 1.485 15.828 1 98.88 83 MET A N 1
ATOM 607 C CA . MET A 1 83 ? 1.402 2.176 14.742 1 98.88 83 MET A CA 1
ATOM 608 C C . MET A 1 83 ? 2.627 2.916 15.273 1 98.88 83 MET A C 1
ATOM 610 O O . MET A 1 83 ? 3.664 2.957 14.609 1 98.88 83 MET A O 1
ATOM 614 N N . GLY A 1 84 ? 2.469 3.527 16.453 1 98.94 84 GLY A N 1
ATOM 615 C CA . GLY A 1 84 ? 3.623 4.188 17.047 1 98.94 84 GLY A CA 1
ATOM 616 C C . GLY A 1 84 ? 4.809 3.262 17.234 1 98.94 84 GLY A C 1
ATOM 617 O O . GLY A 1 84 ? 5.934 3.598 16.859 1 98.94 84 GLY A O 1
ATOM 618 N N . GLU A 1 85 ? 4.555 2.078 17.797 1 98.81 85 GLU A N 1
ATOM 619 C CA . GLU A 1 85 ? 5.602 1.081 18 1 98.81 85 GLU A CA 1
ATOM 620 C C . GLU A 1 85 ? 6.219 0.658 16.672 1 98.81 85 GLU A C 1
ATOM 622 O O . GLU A 1 85 ? 7.438 0.524 16.562 1 98.81 85 GLU A O 1
ATOM 627 N N . ARG A 1 86 ? 5.395 0.515 15.672 1 98.81 86 ARG A N 1
ATOM 628 C CA . ARG A 1 86 ? 5.879 0.076 14.367 1 98.81 86 ARG A CA 1
ATOM 629 C C . ARG A 1 86 ? 6.75 1.147 13.719 1 98.81 86 ARG A C 1
ATOM 631 O O . ARG A 1 86 ? 7.816 0.846 13.18 1 98.81 86 ARG A O 1
ATOM 638 N N . LEU A 1 87 ? 6.281 2.373 13.797 1 98.88 87 LEU A N 1
ATOM 639 C CA . LEU A 1 87 ? 7.043 3.457 13.188 1 98.88 87 LEU A CA 1
ATOM 640 C C . LEU A 1 87 ? 8.422 3.584 13.828 1 98.88 87 LEU A C 1
ATOM 642 O O . LEU A 1 87 ? 9.422 3.768 13.133 1 98.88 87 LEU A O 1
ATOM 646 N N . LEU A 1 88 ? 8.484 3.393 15.117 1 98.81 88 LEU A N 1
ATOM 647 C CA . LEU A 1 88 ? 9.766 3.467 15.812 1 98.81 88 LEU A CA 1
ATOM 648 C C . LEU A 1 88 ? 10.625 2.25 15.5 1 98.81 88 LEU A C 1
ATOM 650 O O . LEU A 1 88 ? 11.852 2.336 15.516 1 98.81 88 LEU A O 1
ATOM 654 N N . ALA A 1 89 ? 9.969 1.115 15.227 1 98.69 89 ALA A N 1
ATOM 655 C CA . ALA A 1 89 ? 10.711 -0.074 14.812 1 98.69 89 ALA A CA 1
ATOM 656 C C . ALA A 1 89 ? 11.289 0.104 13.406 1 98.69 89 ALA A C 1
ATOM 658 O O . ALA A 1 89 ? 12.289 -0.525 13.062 1 98.69 89 ALA A O 1
ATOM 659 N N . ILE A 1 90 ? 10.703 0.944 12.586 1 98.5 90 ILE A N 1
ATOM 660 C CA . ILE A 1 90 ? 11.227 1.276 11.266 1 98.5 90 ILE A CA 1
ATOM 661 C C . ILE A 1 90 ? 12.383 2.264 11.406 1 98.5 90 ILE A C 1
ATOM 663 O O . ILE A 1 90 ? 13.469 2.031 10.875 1 98.5 90 ILE A O 1
ATOM 667 N N . ASN A 1 91 ? 12.141 3.33 12.125 1 98.19 91 ASN A N 1
ATOM 668 C CA . ASN A 1 91 ? 13.125 4.387 12.352 1 98.19 91 ASN A CA 1
ATOM 669 C C . ASN A 1 91 ? 13.266 4.715 13.836 1 98.19 91 ASN A C 1
ATOM 671 O O . ASN A 1 91 ? 12.547 5.57 14.359 1 98.19 91 ASN A O 1
ATOM 675 N N . PRO A 1 92 ? 14.195 4.121 14.477 1 97.75 92 PRO A N 1
ATOM 676 C CA . PRO A 1 92 ? 14.375 4.348 15.914 1 97.75 92 PRO A CA 1
ATOM 677 C C . PRO A 1 92 ? 14.672 5.809 16.25 1 97.75 92 PRO A C 1
ATOM 679 O O . PRO A 1 92 ? 14.492 6.23 17.391 1 97.75 92 PRO A O 1
ATOM 682 N N . ASP A 1 93 ? 15.102 6.625 15.273 1 97.5 93 ASP A N 1
ATOM 683 C CA . ASP A 1 93 ? 15.469 8.016 15.508 1 97.5 93 ASP A CA 1
ATOM 684 C C . ASP A 1 93 ? 14.305 8.953 15.211 1 97.5 93 ASP A C 1
ATOM 686 O O . ASP A 1 93 ? 14.438 10.172 15.328 1 97.5 93 ASP A O 1
ATOM 690 N N . LEU A 1 94 ? 13.188 8.43 14.82 1 98.44 94 LEU A N 1
ATOM 691 C CA . LEU A 1 94 ? 12.016 9.242 14.523 1 98.44 94 LEU A CA 1
ATOM 692 C C . LEU A 1 94 ? 11.539 9.992 15.758 1 98.44 94 LEU A C 1
ATOM 694 O O . LEU A 1 94 ? 11.367 9.398 16.828 1 98.44 94 LEU A O 1
ATOM 698 N N . LYS A 1 95 ? 11.445 11.312 15.656 1 98.75 95 LYS A N 1
ATOM 699 C CA . LYS A 1 95 ? 10.711 12.055 16.672 1 98.75 95 LYS A CA 1
ATOM 700 C C . LYS A 1 95 ? 9.211 11.867 16.516 1 98.75 95 LYS A C 1
ATOM 702 O O . LYS A 1 95 ? 8.586 12.5 15.664 1 98.75 95 LYS A O 1
ATOM 707 N N . LEU A 1 96 ? 8.625 11.039 17.406 1 98.88 96 LEU A N 1
ATOM 708 C CA . LEU A 1 96 ? 7.246 10.609 17.219 1 98.88 96 LEU A CA 1
ATOM 709 C C . LEU A 1 96 ? 6.359 11.109 18.359 1 98.88 96 LEU A C 1
ATOM 711 O O . LEU A 1 96 ? 6.719 10.977 19.531 1 98.88 96 LEU A O 1
ATOM 715 N N . HIS A 1 97 ? 5.277 11.727 17.984 1 98.75 97 HIS A N 1
ATOM 716 C CA . HIS A 1 97 ? 4.219 12.109 18.906 1 98.75 97 HIS A CA 1
ATOM 717 C C . HIS A 1 97 ? 2.943 11.312 18.641 1 98.75 97 HIS A C 1
ATOM 719 O O . HIS A 1 97 ? 2.373 11.383 17.547 1 98.75 97 HIS A O 1
ATOM 725 N N . VAL A 1 98 ? 2.52 10.555 19.672 1 98.75 98 VAL A N 1
ATOM 726 C CA . VAL A 1 98 ? 1.327 9.727 19.531 1 98.75 98 VAL A CA 1
ATOM 727 C C . VAL A 1 98 ? 0.179 10.336 20.328 1 98.75 98 VAL A C 1
ATOM 729 O O . VAL A 1 98 ? 0.31 10.57 21.531 1 98.75 98 VAL A O 1
ATOM 732 N N . ARG A 1 99 ? -0.902 10.594 19.656 1 97.75 99 ARG A N 1
ATOM 733 C CA . ARG A 1 99 ? -2.074 11.18 20.297 1 97.75 99 ARG A CA 1
ATOM 734 C C . ARG A 1 99 ? -3.271 10.234 20.219 1 97.75 99 ARG A C 1
ATOM 736 O O . ARG A 1 99 ? -3.656 9.805 19.125 1 97.75 99 ARG A O 1
ATOM 743 N N . HIS A 1 100 ? -3.928 9.984 21.406 1 97.38 100 HIS A N 1
ATOM 744 C CA . HIS A 1 100 ? -5.062 9.078 21.516 1 97.38 100 HIS A CA 1
ATOM 745 C C . HIS A 1 100 ? -6.383 9.844 21.547 1 97.38 100 HIS A C 1
ATOM 747 O O . HIS A 1 100 ? -7.094 9.82 22.547 1 97.38 100 HIS A O 1
ATOM 753 N N . GLU A 1 101 ? -6.73 10.5 20.453 1 94.44 101 GLU A N 1
ATOM 754 C CA . GLU A 1 101 ? -7.934 11.328 20.484 1 94.44 101 GLU A CA 1
ATOM 755 C C . GLU A 1 101 ? -8.586 11.391 19.109 1 94.44 101 GLU A C 1
ATOM 757 O O . GLU A 1 101 ? -8.039 10.883 18.125 1 94.44 101 GLU A O 1
ATOM 762 N N . PHE A 1 102 ? -9.75 11.945 19.141 1 91.56 102 PHE A N 1
ATOM 763 C CA . PHE A 1 102 ? -10.5 12.258 17.938 1 91.56 102 PHE A CA 1
ATOM 764 C C . PHE A 1 102 ? -10.422 13.75 17.625 1 91.56 102 PHE A C 1
ATOM 766 O O . PHE A 1 102 ? -10.234 14.57 18.531 1 91.56 102 PHE A O 1
ATOM 773 N N . ILE A 1 103 ? -10.539 14.023 16.359 1 91.75 103 ILE A N 1
ATOM 774 C CA . ILE A 1 103 ? -10.594 15.43 15.961 1 91.75 103 ILE A CA 1
ATOM 775 C C . ILE A 1 103 ? -12 15.977 16.172 1 91.75 103 ILE A C 1
ATOM 777 O O . ILE A 1 103 ? -12.969 15.445 15.641 1 91.75 103 ILE A O 1
ATOM 781 N N . THR A 1 104 ? -12.109 16.938 16.969 1 91.75 104 THR A N 1
ATOM 782 C CA . THR A 1 104 ? -13.328 17.703 17.219 1 91.75 104 THR A CA 1
ATOM 783 C C . THR A 1 104 ? -13.047 19.203 17.156 1 91.75 104 THR A C 1
ATOM 785 O O . THR A 1 104 ? -11.883 19.625 17.141 1 91.75 104 THR A O 1
ATOM 788 N N . PRO A 1 105 ? -14.125 19.953 17.062 1 88.69 105 PRO A N 1
ATOM 789 C CA . PRO A 1 105 ? -13.891 21.391 17.109 1 88.69 105 PRO A CA 1
ATOM 790 C C . PRO A 1 105 ? -13.102 21.828 18.328 1 88.69 105 PRO A C 1
ATOM 792 O O . PRO A 1 105 ? -12.336 22.797 18.266 1 88.69 105 PRO A O 1
ATOM 795 N N . ASP A 1 106 ? -13.188 21.062 19.375 1 90.06 106 ASP A N 1
ATOM 796 C CA . ASP A 1 106 ? -12.508 21.406 20.609 1 90.06 106 ASP A CA 1
ATOM 797 C C . ASP A 1 106 ? -11.047 20.969 20.594 1 90.06 106 ASP A C 1
ATOM 799 O O . ASP A 1 106 ? -10.18 21.641 21.156 1 90.06 106 ASP A O 1
ATOM 803 N N . THR A 1 107 ? -10.734 19.891 19.859 1 89.88 107 THR A N 1
ATOM 804 C CA . THR A 1 107 ? -9.391 19.344 19.922 1 89.88 107 THR A CA 1
ATOM 805 C C . THR A 1 107 ? -8.555 19.812 18.734 1 89.88 107 THR A C 1
ATOM 807 O O . THR A 1 107 ? -7.328 19.859 18.812 1 89.88 107 THR A O 1
ATOM 810 N N . ALA A 1 108 ? -9.18 20.172 17.672 1 89.06 108 ALA A N 1
ATOM 811 C CA . ALA A 1 108 ? -8.508 20.5 16.422 1 89.06 108 ALA A CA 1
ATOM 812 C C . ALA A 1 108 ? -7.527 21.641 16.609 1 89.06 108 ALA A C 1
ATOM 814 O O . ALA A 1 108 ? -6.371 21.562 16.188 1 89.06 108 ALA A O 1
ATOM 815 N N . PRO A 1 109 ? -7.977 22.703 17.344 1 86.62 109 PRO A N 1
ATOM 816 C CA . PRO A 1 109 ? -7.043 23.812 17.516 1 86.62 109 PRO A CA 1
ATOM 817 C C . PRO A 1 109 ? -5.766 23.422 18.25 1 86.62 109 PRO A C 1
ATOM 819 O O . PRO A 1 109 ? -4.668 23.812 17.844 1 86.62 109 PRO A O 1
ATOM 822 N N . GLU A 1 110 ? -5.895 22.625 19.234 1 90.44 110 GLU A N 1
ATOM 823 C CA . GLU A 1 110 ? -4.723 22.203 20 1 90.44 110 GLU A CA 1
ATOM 824 C C . GLU A 1 110 ? -3.777 21.359 19.141 1 90.44 110 GLU A C 1
ATOM 826 O O . GLU A 1 110 ? -2.561 21.562 19.188 1 90.44 110 GLU A O 1
ATOM 831 N N . ILE A 1 111 ? -4.305 20.516 18.359 1 92.69 111 ILE A N 1
ATOM 832 C CA . ILE A 1 111 ? -3.5 19.625 17.547 1 92.69 111 ILE A CA 1
ATOM 833 C C . ILE A 1 111 ? -2.807 20.406 16.438 1 92.69 111 ILE A C 1
ATOM 835 O O . ILE A 1 111 ? -1.637 20.172 16.141 1 92.69 111 ILE A O 1
ATOM 839 N N . LEU A 1 112 ? -3.479 21.391 15.938 1 94.69 112 LEU A N 1
ATOM 840 C CA . LEU A 1 112 ? -2.977 22.094 14.758 1 94.69 112 LEU A CA 1
ATOM 841 C C . LEU A 1 112 ? -2.207 23.344 15.156 1 94.69 112 LEU A C 1
ATOM 843 O O . LEU A 1 112 ? -1.829 24.156 14.289 1 94.69 112 LEU A O 1
ATOM 847 N N . ASN A 1 113 ? -1.965 23.5 16.5 1 92.62 113 ASN A N 1
ATOM 848 C CA . ASN A 1 113 ? -1.127 24.609 16.953 1 92.62 113 ASN A CA 1
ATOM 849 C C . ASN A 1 113 ? 0.345 24.359 16.625 1 92.62 113 ASN A C 1
ATOM 851 O O . ASN A 1 113 ? 1.151 25.297 16.641 1 92.62 113 ASN A O 1
ATOM 855 N N . THR A 1 114 ? 0.688 23.141 16.5 1 92.81 114 THR A N 1
ATOM 856 C CA . THR A 1 114 ? 2.021 22.75 16.047 1 92.81 114 THR A CA 1
ATOM 857 C C . THR A 1 114 ? 2.195 23.047 14.555 1 92.81 114 THR A C 1
ATOM 859 O O . THR A 1 114 ? 1.299 22.766 13.75 1 92.81 114 THR A O 1
ATOM 862 N N . PRO A 1 115 ? 3.285 23.656 14.18 1 92.56 115 PRO A N 1
ATOM 863 C CA . PRO A 1 115 ? 3.514 23.984 12.773 1 92.56 115 PRO A CA 1
ATOM 864 C C . PRO A 1 115 ? 3.955 22.781 11.945 1 92.56 115 PRO A C 1
ATOM 866 O O . PRO A 1 115 ? 5.148 22.609 11.688 1 92.56 115 PRO A O 1
ATOM 869 N N . TYR A 1 116 ? 3.057 22.062 11.477 1 97.62 116 TYR A N 1
ATOM 870 C CA . TYR A 1 116 ? 3.367 20.922 10.609 1 97.62 116 TYR A CA 1
ATOM 871 C C . TYR A 1 116 ? 3.732 21.406 9.203 1 97.62 116 TYR A C 1
ATOM 873 O O . TYR A 1 116 ? 3.152 22.359 8.695 1 97.62 116 TYR A O 1
ATOM 881 N N . ASP A 1 117 ? 4.672 20.672 8.617 1 97.75 117 ASP A N 1
ATOM 882 C CA . ASP A 1 117 ? 5.004 20.953 7.227 1 97.75 117 ASP A CA 1
ATOM 883 C C . ASP A 1 117 ? 3.93 20.406 6.285 1 97.75 117 ASP A C 1
ATOM 885 O O . ASP A 1 117 ? 3.764 20.906 5.172 1 97.75 117 ASP A O 1
ATOM 889 N N . TYR A 1 118 ? 3.219 19.406 6.777 1 98.62 118 TYR A N 1
ATOM 890 C CA . TYR A 1 118 ? 2.145 18.844 5.973 1 98.62 118 TYR A CA 1
ATOM 891 C C . TYR A 1 118 ? 1.177 18.047 6.844 1 98.62 118 TYR A C 1
ATOM 893 O O . TYR A 1 118 ? 1.58 17.453 7.844 1 98.62 118 TYR A O 1
ATOM 901 N N . VAL A 1 119 ? -0.113 18.016 6.48 1 98.75 119 VAL A N 1
ATOM 902 C CA . VAL A 1 119 ? -1.159 17.281 7.199 1 98.75 119 VAL A CA 1
ATOM 903 C C . VAL A 1 119 ? -1.793 16.25 6.277 1 98.75 119 VAL A C 1
ATOM 905 O O . VAL A 1 119 ? -2.15 16.547 5.137 1 98.75 119 VAL A O 1
ATOM 908 N N . VAL A 1 120 ? -1.88 15.016 6.801 1 98.94 120 VAL A N 1
ATOM 909 C CA . VAL A 1 120 ? -2.607 13.953 6.109 1 98.94 120 VAL A CA 1
ATOM 910 C C . VAL A 1 120 ? -3.934 13.688 6.82 1 98.94 120 VAL A C 1
ATOM 912 O O . VAL A 1 120 ? -3.949 13.289 7.988 1 98.94 120 VAL A O 1
ATOM 915 N N . ASP A 1 121 ? -5.004 13.922 6.078 1 98.81 121 ASP A N 1
ATOM 916 C CA . ASP A 1 121 ? -6.344 13.633 6.574 1 98.81 121 ASP A CA 1
ATOM 917 C C . ASP A 1 121 ? -6.824 12.266 6.086 1 98.81 121 ASP A C 1
ATOM 919 O O . ASP A 1 121 ? -7.215 12.117 4.922 1 98.81 121 ASP A O 1
ATOM 923 N N . ALA A 1 122 ? -6.816 11.328 6.992 1 98.62 122 ALA A N 1
ATOM 924 C CA . ALA A 1 122 ? -7.312 9.984 6.711 1 98.62 122 ALA A CA 1
ATOM 925 C C . ALA A 1 122 ? -8.516 9.648 7.59 1 98.62 122 ALA A C 1
ATOM 927 O O . ALA A 1 122 ? -8.688 8.492 7.988 1 98.62 122 ALA A O 1
ATOM 928 N N . ILE A 1 123 ? -9.273 10.617 7.949 1 96.94 123 ILE A N 1
ATOM 929 C CA . ILE A 1 123 ? -10.492 10.453 8.742 1 96.94 123 ILE A CA 1
ATOM 930 C C . ILE A 1 123 ? -11.617 9.93 7.852 1 96.94 123 ILE A C 1
ATOM 932 O O . ILE A 1 123 ? -11.789 10.391 6.719 1 96.94 123 ILE A O 1
ATOM 936 N N . ASP A 1 124 ? -12.406 8.984 8.32 1 91.75 124 ASP A N 1
ATOM 937 C CA . ASP A 1 124 ? -13.43 8.367 7.484 1 91.75 124 ASP A CA 1
ATOM 938 C C . ASP A 1 124 ? -14.82 8.859 7.871 1 91.75 124 ASP A C 1
ATOM 940 O O . ASP A 1 124 ? -15.82 8.406 7.309 1 91.75 124 ASP A O 1
ATOM 944 N N . SER A 1 125 ? -14.867 9.781 8.836 1 91.12 125 SER A N 1
ATOM 945 C CA . SER A 1 125 ? -16.156 10.344 9.234 1 91.12 125 SER A CA 1
ATOM 946 C C . SER A 1 125 ? -16.281 11.797 8.789 1 91.12 125 SER A C 1
ATOM 948 O O . SER A 1 125 ? -15.297 12.539 8.773 1 91.12 125 SER A O 1
ATOM 950 N N . LEU A 1 126 ? -17.469 12.195 8.539 1 91.44 126 LEU A N 1
ATOM 951 C CA . LEU A 1 126 ? -17.75 13.461 7.875 1 91.44 126 LEU A CA 1
ATOM 952 C C . LEU A 1 126 ? -17.375 14.641 8.773 1 91.44 126 LEU A C 1
ATOM 954 O O . LEU A 1 126 ? -16.531 15.461 8.422 1 91.44 126 LEU A O 1
ATOM 958 N N . LYS A 1 127 ? -17.922 14.727 9.961 1 92.62 127 LYS A N 1
ATOM 959 C CA . LYS A 1 127 ? -17.797 15.906 10.805 1 92.62 127 LYS A CA 1
ATOM 960 C C . LYS A 1 127 ? -16.344 16.141 11.219 1 92.62 127 LYS A C 1
ATOM 962 O O . LYS A 1 127 ? -15.805 17.234 11.039 1 92.62 127 LYS A O 1
ATOM 967 N N . PRO A 1 128 ? -15.711 15.094 11.688 1 94.88 128 PRO A N 1
ATOM 968 C CA . PRO A 1 128 ? -14.305 15.281 12.039 1 94.88 128 PRO A CA 1
ATOM 969 C C . PRO A 1 128 ? -13.438 15.664 10.844 1 94.88 128 PRO A C 1
ATOM 971 O O . PRO A 1 128 ? -12.523 16.469 10.969 1 94.88 128 PRO A O 1
ATOM 974 N N . LYS A 1 129 ? -13.688 15.078 9.719 1 96.62 129 LYS A N 1
ATOM 975 C CA . LYS A 1 129 ? -12.938 15.391 8.5 1 96.62 129 LYS A CA 1
ATOM 976 C C . LYS A 1 129 ? -13.094 16.859 8.117 1 96.62 129 LYS A C 1
ATOM 978 O O . LYS A 1 129 ? -12.102 17.547 7.875 1 96.62 129 LYS A O 1
ATOM 983 N N . ILE A 1 130 ? -14.289 17.297 8.141 1 96.44 130 ILE A N 1
ATOM 984 C CA . ILE A 1 130 ? -14.586 18.688 7.781 1 96.44 130 ILE A CA 1
ATOM 985 C C . ILE A 1 130 ? -13.93 19.625 8.781 1 96.44 130 ILE A C 1
ATOM 987 O O . ILE A 1 130 ? -13.344 20.641 8.398 1 96.44 130 ILE A O 1
ATOM 991 N N . THR A 1 131 ? -14 19.266 10.016 1 96.12 131 THR A N 1
ATOM 992 C CA . THR A 1 131 ? -13.398 20.062 11.078 1 96.12 131 THR A CA 1
ATOM 993 C C . THR A 1 131 ? -11.891 20.203 10.875 1 96.12 131 THR A C 1
ATOM 995 O O . THR A 1 131 ? -11.344 21.297 10.992 1 96.12 131 THR A O 1
ATOM 998 N N . LEU A 1 132 ? -11.25 19.156 10.516 1 97.44 132 LEU A N 1
ATOM 999 C CA . LEU A 1 132 ? -9.812 19.156 10.305 1 97.44 132 LEU A CA 1
ATOM 1000 C C . LEU A 1 132 ? -9.438 20.016 9.102 1 97.44 132 LEU A C 1
ATOM 1002 O O . LEU A 1 132 ? -8.516 20.844 9.18 1 97.44 132 LEU A O 1
ATOM 1006 N N . ILE A 1 133 ? -10.125 19.812 8.008 1 97.56 133 ILE A N 1
ATOM 1007 C CA . ILE A 1 133 ? -9.836 20.547 6.785 1 97.56 133 ILE A CA 1
ATOM 1008 C C . ILE A 1 133 ? -10 22.047 7.035 1 97.56 133 ILE A C 1
ATOM 1010 O O . ILE A 1 133 ? -9.117 22.844 6.688 1 97.56 133 ILE A O 1
ATOM 1014 N N . GLN A 1 134 ? -11.07 22.375 7.734 1 96.06 134 GLN A N 1
ATOM 1015 C CA . GLN A 1 134 ? -11.336 23.781 8.031 1 96.06 134 GLN A CA 1
ATOM 1016 C C . GLN A 1 134 ? -10.242 24.375 8.906 1 96.06 134 GLN A C 1
ATOM 1018 O O . GLN A 1 134 ? -9.75 25.469 8.641 1 96.06 134 GLN A O 1
ATOM 1023 N N . ALA A 1 135 ? -9.922 23.672 9.914 1 95.56 135 ALA A N 1
ATOM 1024 C CA . ALA A 1 135 ? -8.906 24.156 10.852 1 95.56 135 ALA A CA 1
ATOM 1025 C C . ALA A 1 135 ? -7.555 24.312 10.164 1 95.56 135 ALA A C 1
ATOM 1027 O O . ALA A 1 135 ? -6.824 25.266 10.422 1 95.56 135 ALA A O 1
ATOM 1028 N N . ALA A 1 136 ? -7.203 23.375 9.312 1 96.19 136 ALA A N 1
ATOM 1029 C CA . ALA A 1 136 ? -5.941 23.438 8.578 1 96.19 136 ALA A CA 1
ATOM 1030 C C . ALA A 1 136 ? -5.918 24.625 7.621 1 96.19 136 ALA A C 1
ATOM 1032 O O . ALA A 1 136 ? -4.926 25.344 7.555 1 96.19 136 ALA A O 1
ATOM 1033 N N . LYS A 1 137 ? -6.996 24.828 6.887 1 95 137 LYS A N 1
ATOM 1034 C CA . LYS A 1 137 ? -7.09 25.922 5.926 1 95 137 LYS A CA 1
ATOM 1035 C C . LYS A 1 137 ? -6.977 27.281 6.621 1 95 137 LYS A C 1
ATOM 1037 O O . LYS A 1 137 ? -6.305 28.188 6.121 1 95 137 LYS A O 1
ATOM 1042 N N . ARG A 1 138 ? -7.582 27.375 7.762 1 93.06 138 ARG A N 1
ATOM 1043 C CA . ARG A 1 138 ? -7.535 28.609 8.539 1 93.06 138 ARG A CA 1
ATOM 1044 C C . ARG A 1 138 ? -6.105 28.953 8.938 1 93.06 138 ARG A C 1
ATOM 1046 O O . ARG A 1 138 ? -5.742 30.125 9.031 1 93.06 138 ARG A O 1
ATOM 1053 N N . ARG A 1 139 ? -5.328 27.969 9.117 1 94.25 139 ARG A N 1
ATOM 1054 C CA . ARG A 1 139 ? -3.955 28.141 9.578 1 94.25 139 ARG A CA 1
ATOM 1055 C C . ARG A 1 139 ? -2.977 28.109 8.406 1 94.25 139 ARG A C 1
ATOM 1057 O O . ARG A 1 139 ? -1.76 28.094 8.609 1 94.25 139 ARG A O 1
ATOM 1064 N N . LYS A 1 140 ? -3.465 27.969 7.156 1 94.62 140 LYS A N 1
ATOM 1065 C CA . LYS A 1 140 ? -2.693 27.938 5.914 1 94.62 140 LYS A CA 1
ATOM 1066 C C . LYS A 1 140 ? -1.737 26.75 5.879 1 94.62 140 LYS A C 1
ATOM 1068 O O . LYS A 1 140 ? -0.611 26.875 5.391 1 94.62 140 LYS A O 1
ATOM 1073 N N . MET A 1 141 ? -2.17 25.688 6.48 1 95.94 141 MET A N 1
ATOM 1074 C CA . MET A 1 141 ? -1.373 24.453 6.473 1 95.94 141 MET A CA 1
ATOM 1075 C C . MET A 1 141 ? -1.63 23.656 5.207 1 95.94 141 MET A C 1
ATOM 1077 O O . MET A 1 141 ? -2.766 23.578 4.73 1 95.94 141 MET A O 1
ATOM 1081 N N . LYS A 1 142 ? -0.538 23.078 4.664 1 97.56 142 LYS A N 1
ATOM 1082 C CA . LYS A 1 142 ? -0.698 22.125 3.564 1 97.56 142 LYS A CA 1
ATOM 1083 C C . LYS A 1 142 ? -1.382 20.844 4.035 1 97.56 142 LYS A C 1
ATOM 1085 O O . LYS A 1 142 ? -1.026 20.297 5.074 1 97.56 142 LYS A O 1
ATOM 1090 N N . ILE A 1 143 ? -2.418 20.438 3.26 1 98.44 143 ILE A N 1
ATOM 1091 C CA . ILE A 1 143 ? -3.191 19.281 3.68 1 98.4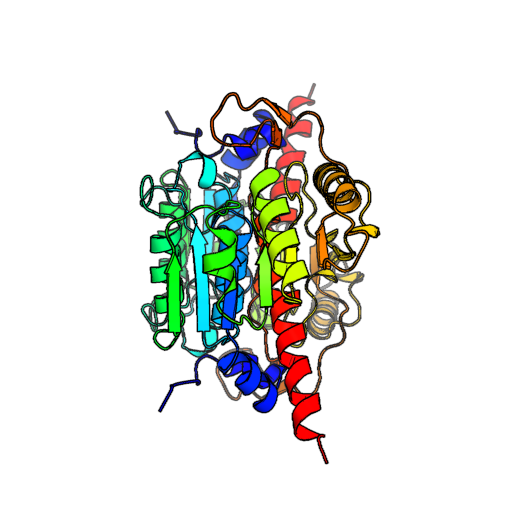4 143 ILE A CA 1
ATOM 1092 C C . ILE A 1 143 ? -3.561 18.438 2.459 1 98.44 143 ILE A C 1
ATOM 1094 O O . ILE A 1 143 ? -3.869 18.984 1.395 1 98.44 143 ILE A O 1
ATOM 1098 N N . VAL A 1 144 ? -3.428 17.141 2.572 1 98.88 144 VAL A N 1
ATOM 1099 C CA . VAL A 1 144 ? -4.012 16.172 1.639 1 98.88 144 VAL A CA 1
ATOM 1100 C C . VAL A 1 144 ? -5.074 15.344 2.352 1 98.88 144 VAL A C 1
ATOM 1102 O O . VAL A 1 144 ? -4.84 14.836 3.453 1 98.88 144 VAL A O 1
ATOM 1105 N N . SER A 1 145 ? -6.211 15.281 1.765 1 98.88 145 SER A N 1
ATOM 1106 C CA . SER A 1 145 ? -7.336 14.57 2.365 1 98.88 145 SER A CA 1
ATOM 1107 C C . SER A 1 145 ? -7.754 13.375 1.515 1 98.88 145 SER A C 1
ATOM 1109 O O . SER A 1 145 ? -8 13.516 0.315 1 98.88 145 SER A O 1
ATOM 1111 N N . SER A 1 146 ? -7.77 12.188 2.152 1 98.81 146 SER A N 1
ATOM 1112 C CA . SER A 1 146 ? -8.211 10.984 1.464 1 98.81 146 SER A CA 1
ATOM 1113 C C . SER A 1 146 ? -9.734 10.906 1.41 1 98.81 146 SER A C 1
ATOM 1115 O O . SER A 1 146 ? -10.406 11.086 2.43 1 98.81 146 SER A O 1
ATOM 1117 N N . MET A 1 147 ? -10.234 10.641 0.217 1 97.19 147 MET A N 1
ATOM 1118 C CA . MET A 1 147 ? -11.672 10.422 0.068 1 97.19 147 MET A CA 1
ATOM 1119 C C . MET A 1 147 ? -12 8.938 0.144 1 97.19 147 MET A C 1
ATOM 1121 O O . MET A 1 147 ? -11.234 8.148 0.704 1 97.19 147 MET A O 1
ATOM 1125 N N . GLY A 1 148 ? -13.156 8.539 -0.274 1 90.31 148 GLY A N 1
ATOM 1126 C CA . GLY A 1 148 ? -13.633 7.191 -0.022 1 90.31 148 GLY A CA 1
ATOM 1127 C C . GLY A 1 148 ? -12.969 6.148 -0.902 1 90.31 148 GLY A C 1
ATOM 1128 O O . GLY A 1 148 ? -12.945 6.289 -2.127 1 90.31 148 GLY A O 1
ATOM 1129 N N . ALA A 1 149 ? -12.461 5.086 -0.273 1 92.62 149 ALA A N 1
ATOM 1130 C CA . ALA A 1 149 ? -11.883 3.939 -0.973 1 92.62 149 ALA A CA 1
ATOM 1131 C C . ALA A 1 149 ? -12.867 2.775 -1.024 1 92.62 149 ALA A C 1
ATOM 1133 O O . ALA A 1 149 ? -12.664 1.816 -1.773 1 92.62 149 ALA A O 1
ATOM 1134 N N . GLY A 1 150 ? -13.922 2.869 -0.228 1 93.81 150 GLY A N 1
ATOM 1135 C CA . GLY A 1 150 ? -14.883 1.781 -0.142 1 93.81 150 GLY A CA 1
ATOM 1136 C C . GLY A 1 150 ? -15.711 1.619 -1.4 1 93.81 150 GLY A C 1
ATOM 1137 O O . GLY A 1 150 ? -15.883 2.57 -2.166 1 93.81 150 GLY A O 1
ATOM 1138 N N . GLY A 1 151 ? -16.188 0.438 -1.623 1 94.75 151 GLY A N 1
ATOM 1139 C CA . GLY A 1 151 ? -17.094 0.164 -2.721 1 94.75 151 GLY A CA 1
ATOM 1140 C C . GLY A 1 151 ? -16.406 0.097 -4.07 1 94.75 151 GLY A C 1
ATOM 1141 O O . GLY A 1 151 ? -17.062 0.204 -5.109 1 94.75 151 GLY A O 1
ATOM 1142 N N . LYS A 1 152 ? -15.133 0.053 -4.023 1 96.62 152 LYS A N 1
ATOM 1143 C CA . LYS A 1 152 ? -14.328 0.071 -5.242 1 96.62 152 LYS A CA 1
ATOM 1144 C C . LYS A 1 152 ? -13.352 -1.101 -5.27 1 96.62 152 LYS A C 1
ATOM 1146 O O . LYS A 1 152 ? -13.148 -1.771 -4.258 1 96.62 152 LYS A O 1
ATOM 1151 N N . LEU A 1 153 ? -12.742 -1.345 -6.504 1 97.38 153 LEU A N 1
ATOM 1152 C CA . LEU A 1 153 ? -11.891 -2.523 -6.625 1 97.38 153 LEU A CA 1
ATOM 1153 C C . LEU A 1 153 ? -10.594 -2.182 -7.348 1 97.38 153 LEU A C 1
ATOM 1155 O O . LEU A 1 153 ? -9.586 -2.873 -7.18 1 97.38 153 LEU A O 1
ATOM 1159 N N . ASP A 1 154 ? -10.586 -1.128 -8.172 1 98.12 154 ASP A N 1
ATOM 1160 C CA . ASP A 1 154 ? -9.477 -0.915 -9.102 1 98.12 154 ASP A CA 1
ATOM 1161 C C . ASP A 1 154 ? -8.5 0.125 -8.555 1 98.12 154 ASP A C 1
ATOM 1163 O O . ASP A 1 154 ? -8.766 1.327 -8.617 1 98.12 154 ASP A O 1
ATOM 1167 N N . PRO A 1 155 ? -7.352 -0.296 -8.109 1 98.69 155 PRO A N 1
ATOM 1168 C CA . PRO A 1 155 ? -6.398 0.648 -7.523 1 98.69 155 PRO A CA 1
ATOM 1169 C C . PRO A 1 155 ? -5.727 1.533 -8.57 1 98.69 155 PRO A C 1
ATOM 1171 O O . PRO A 1 155 ? -5.051 2.506 -8.219 1 98.69 155 PRO A O 1
ATOM 1174 N N . THR A 1 156 ? -5.84 1.271 -9.875 1 98.56 156 THR A N 1
ATOM 1175 C CA . THR A 1 156 ? -5.145 2.018 -10.922 1 98.56 156 THR A CA 1
ATOM 1176 C C . THR A 1 156 ? -5.938 3.26 -11.312 1 98.56 156 THR A C 1
ATOM 1178 O O . THR A 1 156 ? -5.488 4.047 -12.148 1 98.56 156 THR A O 1
ATOM 1181 N N . GLN A 1 157 ? -7.07 3.52 -10.656 1 98.44 157 GLN A N 1
ATOM 1182 C CA . GLN A 1 157 ? -7.926 4.641 -11.031 1 98.44 157 GLN A CA 1
ATOM 1183 C C . GLN A 1 157 ? -7.766 5.805 -10.062 1 98.44 157 GLN A C 1
ATOM 1185 O O . GLN A 1 157 ? -8.398 6.848 -10.227 1 98.44 157 GLN A O 1
ATOM 1190 N N . ILE A 1 158 ? -6.965 5.668 -9.062 1 98.75 158 ILE A N 1
ATOM 1191 C CA . ILE A 1 158 ? -6.793 6.684 -8.031 1 98.75 158 ILE A CA 1
ATOM 1192 C C . ILE A 1 158 ? -6.195 7.945 -8.648 1 98.75 158 ILE A C 1
ATOM 1194 O O . ILE A 1 158 ? -5.281 7.867 -9.477 1 98.75 158 ILE A O 1
ATOM 1198 N N . LYS A 1 159 ? -6.664 9.109 -8.203 1 98.56 159 LYS A N 1
ATOM 1199 C CA . LYS A 1 159 ? -6.223 10.406 -8.695 1 98.56 159 LYS A CA 1
ATOM 1200 C C . LYS A 1 159 ? -6 11.383 -7.543 1 98.56 159 LYS A C 1
ATOM 1202 O O . LYS A 1 159 ? -6.527 11.188 -6.449 1 98.56 159 LYS A O 1
ATOM 1207 N N . VAL A 1 160 ? -5.215 12.359 -7.824 1 98.81 160 VAL A N 1
ATOM 1208 C CA . VAL A 1 160 ? -4.98 13.477 -6.922 1 98.81 160 VAL A CA 1
ATOM 1209 C C . VAL A 1 160 ? -5.461 14.773 -7.566 1 98.81 160 VAL A C 1
ATOM 1211 O O . VAL A 1 160 ? -4.941 15.195 -8.602 1 98.81 160 VAL A O 1
ATOM 1214 N N . VAL A 1 161 ? -6.441 15.398 -7 1 98.5 161 VAL A N 1
ATOM 1215 C CA . VAL A 1 161 ? -6.973 16.641 -7.539 1 98.5 161 VAL A CA 1
ATOM 1216 C C . VAL A 1 161 ? -7.414 17.562 -6.398 1 98.5 161 VAL A C 1
ATOM 1218 O O . VAL A 1 161 ? -7.426 17.141 -5.234 1 98.5 161 VAL A O 1
ATOM 1221 N N . ASP A 1 162 ? -7.676 18.766 -6.73 1 98.62 162 ASP A N 1
ATOM 1222 C CA . ASP A 1 162 ? -8.359 19.656 -5.797 1 98.62 162 ASP A CA 1
ATOM 1223 C C . ASP A 1 162 ? -9.773 19.156 -5.5 1 98.62 162 ASP A C 1
ATOM 1225 O O . ASP A 1 162 ? -10.445 18.625 -6.379 1 98.62 162 ASP A O 1
ATOM 1229 N N . ILE A 1 163 ? -10.227 19.375 -4.336 1 98.31 163 ILE A N 1
ATOM 1230 C CA . ILE A 1 163 ? -11.547 18.922 -3.908 1 98.31 163 ILE A CA 1
ATOM 1231 C C . ILE A 1 163 ? -12.609 19.406 -4.895 1 98.31 163 ILE A C 1
ATOM 1233 O O . ILE A 1 163 ? -13.594 18.719 -5.148 1 98.31 163 ILE A O 1
ATOM 1237 N N . SER A 1 164 ? -12.453 20.547 -5.555 1 98 164 SER A N 1
ATOM 1238 C CA . SER A 1 164 ? -13.406 21.141 -6.48 1 98 164 SER A CA 1
ATOM 1239 C C . SER A 1 164 ? -13.484 20.359 -7.781 1 98 164 SER A C 1
ATOM 1241 O O . SER A 1 164 ? -14.422 20.531 -8.562 1 98 164 SER A O 1
ATOM 1243 N N . LYS A 1 165 ? -12.492 19.469 -8.008 1 98.12 165 LYS A N 1
ATOM 1244 C CA . LYS A 1 165 ? -12.406 18.781 -9.289 1 98.12 165 LYS A CA 1
ATOM 1245 C C . LYS A 1 165 ? -12.766 17.297 -9.141 1 98.12 165 LYS A C 1
ATOM 1247 O O . LYS A 1 165 ? -12.641 16.531 -10.094 1 98.12 165 LYS A O 1
ATOM 1252 N N . THR A 1 166 ? -13.148 16.906 -7.957 1 97.44 166 THR A N 1
ATOM 1253 C CA . THR A 1 166 ? -13.555 15.523 -7.742 1 97.44 166 THR A CA 1
ATOM 1254 C C . THR A 1 166 ? -14.859 15.219 -8.477 1 97.44 166 THR A C 1
ATOM 1256 O O . THR A 1 166 ? -15.68 16.109 -8.688 1 97.44 166 THR A O 1
ATOM 1259 N N . TYR A 1 167 ? -15.008 14 -8.898 1 95.56 167 TYR A N 1
ATOM 1260 C CA . TYR A 1 167 ? -16.203 13.547 -9.602 1 95.56 167 TYR A CA 1
ATOM 1261 C C . TYR A 1 167 ? -16.453 12.062 -9.352 1 95.56 167 TYR A C 1
ATOM 1263 O O . TYR A 1 167 ? -15.531 11.32 -9.023 1 95.56 167 TYR A O 1
ATOM 1271 N N . HIS A 1 168 ? -17.688 11.625 -9.328 1 92.69 168 HIS A N 1
ATOM 1272 C CA . HIS A 1 168 ? -18.125 10.242 -9.195 1 92.69 168 HIS A CA 1
ATOM 1273 C C . HIS A 1 168 ? -17.688 9.648 -7.867 1 92.69 168 HIS A C 1
ATOM 1275 O O . HIS A 1 168 ? -17.203 8.508 -7.82 1 92.69 168 HIS A O 1
ATOM 1281 N N . CYS A 1 169 ? -17.625 10.414 -6.836 1 92.62 169 CYS A N 1
ATOM 1282 C CA . CYS A 1 169 ? -17.328 10.008 -5.469 1 92.62 169 CYS A CA 1
ATOM 1283 C C . CYS A 1 169 ? -18.281 10.656 -4.48 1 92.62 169 CYS A C 1
ATOM 1285 O O . CYS A 1 169 ? -18.125 11.828 -4.129 1 92.62 169 CYS A O 1
ATOM 1287 N N . PRO A 1 170 ? -19.234 9.945 -4.012 1 90.31 170 PRO A N 1
ATOM 1288 C CA . PRO A 1 170 ? -20.25 10.5 -3.113 1 90.31 170 PRO A CA 1
ATOM 1289 C C . PRO A 1 170 ? -19.656 11.117 -1.852 1 90.31 170 PRO A C 1
ATOM 1291 O O . PRO A 1 170 ? -20.109 12.164 -1.39 1 90.31 170 PRO A O 1
ATOM 1294 N N . PHE A 1 171 ? -18.688 10.453 -1.334 1 93.31 171 PHE A N 1
ATOM 1295 C CA . PHE A 1 171 ? -18.062 10.977 -0.132 1 93.31 171 PHE A CA 1
ATOM 1296 C C . PHE A 1 171 ? -17.438 12.344 -0.397 1 93.31 171 PHE A C 1
ATOM 1298 O O . PHE A 1 171 ? -17.656 13.289 0.369 1 93.31 171 PHE A O 1
ATOM 1305 N N . ALA A 1 172 ? -16.703 12.5 -1.453 1 95.62 172 ALA A N 1
ATOM 1306 C CA . ALA A 1 172 ? -16.094 13.773 -1.845 1 95.62 172 ALA A CA 1
ATOM 1307 C C . ALA A 1 172 ? -17.172 14.828 -2.1 1 95.62 172 ALA A C 1
ATOM 1309 O O . ALA A 1 172 ? -17 16 -1.763 1 95.62 172 ALA A O 1
ATOM 1310 N N . GLN A 1 173 ? -18.234 14.398 -2.697 1 94.56 173 GLN A N 1
ATOM 1311 C CA . GLN A 1 173 ? -19.328 15.32 -2.977 1 94.56 173 GLN A CA 1
ATOM 1312 C C . GLN A 1 173 ? -19.906 15.906 -1.686 1 94.56 173 GLN A C 1
ATOM 1314 O O . GLN A 1 173 ? -20.109 17.109 -1.585 1 94.56 173 GLN A O 1
ATOM 1319 N N . PHE A 1 174 ? -20.109 15.039 -0.722 1 94.75 174 PHE A N 1
ATOM 1320 C CA . PHE A 1 174 ? -20.641 15.484 0.559 1 94.75 174 PHE A CA 1
ATOM 1321 C C . PHE A 1 174 ? -19.703 16.469 1.232 1 94.75 174 PHE A C 1
ATOM 1323 O O . PHE A 1 174 ? -20.125 17.5 1.758 1 94.75 174 PHE A O 1
ATOM 1330 N N . ILE A 1 175 ? -18.453 16.141 1.186 1 96.44 175 ILE A N 1
ATOM 1331 C CA . ILE A 1 175 ? -17.438 16.984 1.803 1 96.44 175 ILE A CA 1
ATOM 1332 C C . ILE A 1 175 ? -17.391 18.328 1.083 1 96.44 175 ILE A C 1
ATOM 1334 O O . ILE A 1 175 ? -17.344 19.391 1.724 1 96.44 175 ILE A O 1
ATOM 1338 N N . ARG A 1 176 ? -17.406 18.281 -0.223 1 96.06 176 ARG A N 1
ATOM 1339 C CA . ARG A 1 176 ? -17.328 19.484 -1.041 1 96.06 176 ARG A CA 1
ATOM 1340 C C . ARG A 1 176 ? -18.5 20.422 -0.753 1 96.06 176 ARG A C 1
ATOM 1342 O O . ARG A 1 176 ? -18.312 21.641 -0.603 1 96.06 176 ARG A O 1
ATOM 1349 N N . ILE A 1 177 ? -19.672 19.906 -0.636 1 96.81 177 ILE A N 1
ATOM 1350 C CA . ILE A 1 177 ? -20.875 20.688 -0.36 1 96.81 177 ILE A CA 1
ATOM 1351 C C . ILE A 1 177 ? -20.75 21.344 1.007 1 96.81 177 ILE A C 1
ATOM 1353 O O . ILE A 1 177 ? -21.031 22.547 1.147 1 96.81 177 ILE A O 1
ATOM 1357 N N . ARG A 1 178 ? -20.312 20.594 1.968 1 96.69 178 ARG A N 1
ATOM 1358 C CA . ARG A 1 178 ? -20.203 21.125 3.324 1 96.69 178 ARG A CA 1
ATOM 1359 C C . ARG A 1 178 ? -19.109 22.188 3.408 1 96.69 178 ARG A C 1
ATOM 1361 O O . ARG A 1 178 ? -19.281 23.203 4.07 1 96.69 178 ARG A O 1
ATOM 1368 N N . LEU A 1 179 ? -18.031 21.969 2.742 1 97.19 179 LEU A N 1
ATOM 1369 C CA . LEU A 1 179 ? -16.922 22.922 2.74 1 97.19 179 LEU A CA 1
ATOM 1370 C C . LEU A 1 179 ? -17.328 24.219 2.051 1 97.19 179 LEU A C 1
ATOM 1372 O O . LEU A 1 179 ? -16.953 25.312 2.498 1 97.19 179 LEU A O 1
ATOM 1376 N N . ARG A 1 180 ? -18.078 24.109 0.993 1 96.38 180 ARG A N 1
ATOM 1377 C CA . ARG A 1 180 ? -18.547 25.297 0.269 1 96.38 180 ARG A CA 1
ATOM 1378 C C . ARG A 1 180 ? -19.391 26.188 1.166 1 96.38 180 ARG A C 1
ATOM 1380 O O . ARG A 1 180 ? -19.297 27.406 1.095 1 96.38 180 ARG A O 1
ATOM 1387 N N . LYS A 1 181 ? -20.172 25.547 1.975 1 96.38 181 LYS A N 1
ATOM 1388 C CA . LYS A 1 181 ? -21.016 26.281 2.91 1 96.38 181 LYS A CA 1
ATOM 1389 C C . LYS A 1 181 ? -20.172 27.062 3.918 1 96.38 181 LYS A C 1
ATOM 1391 O O . LYS A 1 181 ? -20.609 28.062 4.477 1 96.38 181 LYS A O 1
ATOM 1396 N N . MET A 1 182 ? -18.969 26.625 4.031 1 94.88 182 MET A N 1
ATOM 1397 C CA . MET A 1 182 ? -18.062 27.266 4.984 1 94.88 182 MET A CA 1
ATOM 1398 C C . MET A 1 182 ? -17.094 28.219 4.266 1 94.88 182 MET A C 1
ATOM 1400 O O . MET A 1 182 ? -16.141 28.703 4.867 1 94.88 182 MET A O 1
ATOM 1404 N N . GLY A 1 183 ? -17.281 28.375 2.984 1 95.94 183 GLY A N 1
ATOM 1405 C CA . GLY A 1 183 ? -16.5 29.328 2.215 1 95.94 183 GLY A CA 1
ATOM 1406 C C . GLY A 1 183 ? -15.25 28.719 1.613 1 95.94 183 GLY A C 1
ATOM 1407 O O . GLY A 1 183 ? -14.383 29.438 1.104 1 95.94 183 GLY A O 1
ATOM 1408 N N . ILE A 1 184 ? -15.062 27.438 1.68 1 96.81 184 ILE A N 1
ATOM 1409 C CA . ILE A 1 184 ? -13.914 26.75 1.112 1 96.81 184 ILE A CA 1
ATOM 1410 C C . ILE A 1 184 ? -14.312 26.047 -0.187 1 96.81 184 ILE A C 1
ATOM 1412 O O . ILE A 1 184 ? -14.898 24.969 -0.162 1 96.81 184 ILE A O 1
ATOM 1416 N N . ARG A 1 185 ? -13.961 26.656 -1.285 1 95.62 185 ARG A N 1
ATOM 1417 C CA . ARG A 1 185 ? -14.398 26.141 -2.578 1 95.62 185 ARG A CA 1
ATOM 1418 C C . ARG A 1 185 ? -13.297 25.328 -3.236 1 95.62 185 ARG A C 1
ATOM 1420 O O . ARG A 1 185 ? -13.578 24.438 -4.055 1 95.62 185 ARG A O 1
ATOM 1427 N N . ASN A 1 186 ? -12.078 25.734 -2.947 1 96.31 186 ASN A N 1
ATOM 1428 C CA . ASN A 1 186 ? -10.898 25.062 -3.498 1 96.31 186 ASN A CA 1
ATOM 1429 C C . ASN A 1 186 ? -9.719 25.141 -2.541 1 96.31 186 ASN A C 1
ATOM 1431 O O . ASN A 1 186 ? -9.859 25.562 -1.397 1 96.31 186 ASN A O 1
ATOM 1435 N N . GLY A 1 187 ? -8.625 24.5 -2.895 1 96.56 187 GLY A N 1
ATOM 1436 C CA . GLY A 1 187 ? -7.406 24.625 -2.113 1 96.56 187 GLY A CA 1
ATOM 1437 C C . GLY A 1 187 ? -7.176 23.469 -1.177 1 96.56 187 GLY A C 1
ATOM 1438 O O . GLY A 1 187 ? -6.328 23.531 -0.281 1 96.56 187 GLY A O 1
ATOM 1439 N N . VAL A 1 188 ? -7.934 22.422 -1.335 1 97.81 188 VAL A N 1
ATOM 1440 C CA . VAL A 1 188 ? -7.738 21.188 -0.578 1 97.81 188 VAL A CA 1
ATOM 1441 C C . VAL A 1 188 ? -7.359 20.047 -1.526 1 97.81 188 VAL A C 1
ATOM 1443 O O . VAL A 1 188 ? -8.18 19.625 -2.346 1 97.81 188 VAL A O 1
ATOM 1446 N N . LYS A 1 189 ? -6.102 19.625 -1.41 1 98.56 189 LYS A N 1
ATOM 1447 C CA . LYS A 1 189 ? -5.668 18.484 -2.205 1 98.56 189 LYS A CA 1
ATOM 1448 C C . LYS A 1 189 ? -6.332 17.203 -1.728 1 98.56 189 LYS A C 1
ATOM 1450 O O . LYS A 1 189 ? -6.395 16.938 -0.525 1 98.56 189 LYS A O 1
ATOM 1455 N N . THR A 1 190 ? -6.871 16.438 -2.689 1 98.75 190 THR A N 1
ATOM 1456 C CA . THR A 1 190 ? -7.598 15.234 -2.301 1 98.75 190 THR A CA 1
ATOM 1457 C C . THR A 1 190 ? -7.117 14.031 -3.105 1 98.75 190 THR A C 1
ATOM 1459 O O . THR A 1 190 ? -6.664 14.18 -4.242 1 98.75 190 THR A O 1
ATOM 1462 N N . VAL A 1 191 ? -7.156 12.891 -2.496 1 98.94 191 VAL A N 1
ATOM 1463 C CA . VAL A 1 191 ? -6.969 11.586 -3.135 1 98.94 191 VAL A CA 1
ATOM 1464 C C . VAL A 1 191 ? -8.312 10.883 -3.273 1 98.94 191 VAL A C 1
ATOM 1466 O O . VAL A 1 191 ? -9.016 10.68 -2.283 1 98.94 191 VAL A O 1
ATOM 1469 N N . PHE A 1 192 ? -8.703 10.539 -4.492 1 98.31 192 PHE A N 1
ATOM 1470 C CA . PHE A 1 192 ? -9.984 9.867 -4.707 1 98.31 192 PHE A CA 1
ATOM 1471 C C . PHE A 1 192 ? -9.914 8.961 -5.926 1 98.31 192 PHE A C 1
ATOM 1473 O O . PHE A 1 192 ? -8.891 8.898 -6.609 1 98.31 192 PHE A O 1
ATOM 1480 N N . SER A 1 193 ? -10.914 8.164 -6.109 1 98.19 193 SER A N 1
ATOM 1481 C CA . SER A 1 193 ? -11.086 7.344 -7.305 1 98.19 193 SER A CA 1
ATOM 1482 C C . SER A 1 193 ? -12.453 7.574 -7.938 1 98.19 193 SER A C 1
ATOM 1484 O O . SER A 1 193 ? -13.477 7.535 -7.254 1 98.19 193 SER A O 1
ATOM 1486 N N . PRO A 1 194 ? -12.516 7.793 -9.258 1 96.81 194 PRO A N 1
ATOM 1487 C CA . PRO A 1 194 ? -13.797 7.996 -9.93 1 96.81 194 PRO A CA 1
ATOM 1488 C C . PRO A 1 194 ? -14.5 6.68 -10.266 1 96.81 194 PRO A C 1
ATOM 1490 O O . PRO A 1 194 ? -15.555 6.684 -10.906 1 96.81 194 PRO A O 1
ATOM 1493 N N . GLU A 1 195 ? -13.844 5.547 -9.828 1 96.06 195 GLU A N 1
ATOM 1494 C CA . GLU A 1 195 ? -14.5 4.266 -10.047 1 96.06 195 GLU A CA 1
ATOM 1495 C C . GLU A 1 195 ? -15.914 4.27 -9.469 1 96.06 195 GLU A C 1
ATOM 1497 O O . GLU A 1 195 ? -16.141 4.738 -8.352 1 96.06 195 GLU A O 1
ATOM 1502 N N . ALA A 1 196 ? -16.859 3.754 -10.227 1 90.06 196 ALA A N 1
ATOM 1503 C CA . ALA A 1 196 ? -18.25 3.676 -9.75 1 90.06 196 ALA A CA 1
ATOM 1504 C C . ALA A 1 196 ? -18.344 2.777 -8.516 1 90.06 196 ALA A C 1
ATOM 1506 O O . ALA A 1 196 ? -17.75 1.693 -8.484 1 90.06 196 ALA A O 1
ATOM 1507 N N . VAL A 1 197 ? -19.031 3.25 -7.598 1 86.56 197 VAL A N 1
ATOM 1508 C CA . VAL A 1 197 ? -19.219 2.477 -6.375 1 86.56 197 VAL A CA 1
ATOM 1509 C C . VAL A 1 197 ? -20.188 1.323 -6.633 1 86.56 197 VAL A C 1
ATOM 1511 O O . VAL A 1 197 ? -21.172 1.487 -7.344 1 86.56 197 VAL A O 1
ATOM 1514 N N . ILE A 1 198 ? -19.859 0.249 -6.113 1 81.69 198 ILE A N 1
ATOM 1515 C CA . ILE A 1 198 ? -20.781 -0.885 -6.141 1 81.69 198 ILE A CA 1
ATOM 1516 C C . ILE A 1 198 ? -21.875 -0.682 -5.102 1 81.69 198 ILE A C 1
ATOM 1518 O O . ILE A 1 198 ? -21.656 -0.869 -3.904 1 81.69 198 ILE A O 1
ATOM 1522 N N . LYS A 1 199 ? -23.078 -0.344 -5.527 1 72.62 199 LYS A N 1
ATOM 1523 C CA . LYS A 1 199 ? -24.172 0.139 -4.688 1 72.62 199 LYS A CA 1
ATOM 1524 C C . LYS A 1 199 ? -24.641 -0.941 -3.715 1 72.62 199 LYS A C 1
ATOM 1526 O O . LYS A 1 199 ? -25.016 -0.641 -2.58 1 72.62 199 LYS A O 1
ATOM 1531 N N . GLU A 1 200 ? -24.531 -2.145 -4.211 1 72 200 GLU A N 1
ATOM 1532 C CA . GLU A 1 200 ? -25.016 -3.262 -3.404 1 72 200 GLU A CA 1
ATOM 1533 C C . GLU A 1 200 ? -24.141 -3.479 -2.178 1 72 200 GLU A C 1
ATOM 1535 O O . GLU A 1 200 ? -24.5 -4.227 -1.268 1 72 200 GLU A O 1
ATOM 1540 N N . SER A 1 201 ? -23.141 -2.66 -2.135 1 76.19 201 SER A N 1
ATOM 1541 C CA . SER A 1 201 ? -22.172 -2.881 -1.063 1 76.19 201 SER A CA 1
ATOM 1542 C C . SER A 1 201 ? -22.375 -1.889 0.077 1 76.19 201 SER A C 1
ATOM 1544 O O . SER A 1 201 ? -21.5 -1.73 0.932 1 76.19 201 SER A O 1
ATOM 1546 N N . LEU A 1 202 ? -23.453 -1.216 0.066 1 72.31 202 LEU A N 1
ATOM 1547 C CA . LEU A 1 202 ? -23.734 -0.219 1.093 1 72.31 202 LEU A CA 1
ATOM 1548 C C . LEU A 1 202 ? -24.391 -0.866 2.314 1 72.31 202 LEU A C 1
ATOM 1550 O O . LEU A 1 202 ? -25.297 -1.691 2.18 1 72.31 202 LEU A O 1
ATOM 1554 N N . MET A 1 203 ? -23.812 -0.773 3.465 1 61.84 203 MET A N 1
ATOM 1555 C CA . MET A 1 203 ? -24.438 -1.226 4.711 1 61.84 203 MET A CA 1
ATOM 1556 C C . MET A 1 203 ? -24.75 -0.044 5.621 1 61.84 203 MET A C 1
ATOM 1558 O O . MET A 1 203 ? -24 0.936 5.656 1 61.84 203 MET A O 1
ATOM 1562 N N . MET A 1 204 ? -26.016 -0.169 6.152 1 56.75 204 MET A N 1
ATOM 1563 C CA . MET A 1 204 ? -26.375 0.801 7.184 1 56.75 204 MET A CA 1
ATOM 1564 C C . MET A 1 204 ? -25.688 0.464 8.508 1 56.75 204 MET A C 1
ATOM 1566 O O . MET A 1 204 ? -25.547 -0.709 8.852 1 56.75 204 MET A O 1
ATOM 1570 N N . THR A 1 205 ? -24.797 1.086 8.898 1 51.97 205 THR A N 1
ATOM 1571 C CA . THR A 1 205 ? -24.172 0.826 10.188 1 51.97 205 THR A CA 1
ATOM 1572 C C . THR A 1 205 ? -24.938 1.525 11.305 1 51.97 205 THR A C 1
ATOM 1574 O O . THR A 1 205 ? -25.391 2.658 11.141 1 51.97 205 THR A O 1
ATOM 1577 N N . GLU A 1 206 ? -25.656 0.729 12.164 1 43.12 206 GLU A N 1
ATOM 1578 C CA . GLU A 1 206 ? -26.297 1.338 13.328 1 43.12 206 GLU A CA 1
ATOM 1579 C C . GLU A 1 206 ? -25.312 2.207 14.102 1 43.12 206 GLU A C 1
ATOM 1581 O O . GLU A 1 206 ? -25.656 2.783 15.133 1 43.12 206 GLU A O 1
ATOM 1586 N N . GLY A 1 207 ? -24.125 1.774 14.023 1 42.75 207 GLY A N 1
ATOM 1587 C CA . GLY A 1 207 ? -23.297 2.096 15.188 1 42.75 207 GLY A CA 1
ATOM 1588 C C . GLY A 1 207 ? -23.188 3.586 15.438 1 42.75 207 GLY A C 1
ATOM 1589 O O . GLY A 1 207 ? -23.781 4.391 14.719 1 42.75 207 GLY A O 1
ATOM 1590 N N . SER A 1 208 ? -21.859 3.818 16.172 1 43.12 208 SER A N 1
ATOM 1591 C CA . SER A 1 208 ? -21.391 4.918 17.016 1 43.12 208 SER A CA 1
ATOM 1592 C C . SER A 1 208 ? -21.406 6.238 16.25 1 43.12 208 SER A C 1
ATOM 1594 O O . SER A 1 208 ? -21.609 6.262 15.031 1 43.12 208 SER A O 1
ATOM 1596 N N . GLN A 1 209 ? -20.453 7.172 16.781 1 41.19 209 GLN A N 1
ATOM 1597 C CA . GLN A 1 209 ? -20.328 8.617 16.625 1 41.19 209 GLN A CA 1
ATOM 1598 C C . GLN A 1 209 ? -19.859 8.977 15.211 1 41.19 209 GLN A C 1
ATOM 1600 O O . GLN A 1 209 ? -18.703 8.711 14.844 1 41.19 209 GLN A O 1
ATOM 1605 N N . TYR A 1 210 ? -20.641 9.273 14.242 1 47.09 210 TYR A N 1
ATOM 1606 C CA . TYR A 1 210 ? -20.609 10.141 13.07 1 47.09 210 TYR A CA 1
ATOM 1607 C C . TYR A 1 210 ? -20.562 9.328 11.789 1 47.09 210 TYR A C 1
ATOM 1609 O O . TYR A 1 210 ? -20.125 9.828 10.742 1 47.09 210 TYR A O 1
ATOM 1617 N N . LYS A 1 211 ? -20.594 7.781 11.773 1 50.38 211 LYS A N 1
ATOM 1618 C CA . LYS A 1 211 ? -20.578 7.09 10.484 1 50.38 211 LYS A CA 1
ATOM 1619 C C . LYS A 1 211 ? -21.938 6.473 10.18 1 50.38 211 LYS A C 1
ATOM 1621 O O . LYS A 1 211 ? -22.375 5.551 10.867 1 50.38 211 LYS A O 1
ATOM 1626 N N . LYS A 1 212 ? -22.922 6.953 9.266 1 51.44 212 LYS A N 1
ATOM 1627 C CA . LYS A 1 212 ? -24.281 6.512 8.969 1 51.44 212 LYS A CA 1
ATOM 1628 C C . LYS A 1 212 ? -24.281 5.383 7.938 1 51.44 212 LYS A C 1
ATOM 1630 O O . LYS A 1 212 ? -25.156 4.523 7.949 1 51.44 212 LYS A O 1
ATOM 1635 N N . SER A 1 213 ? -23.25 5.266 7.129 1 59.97 213 SER A N 1
ATOM 1636 C CA . SER A 1 213 ? -23.219 4.223 6.109 1 59.97 213 SER A CA 1
ATOM 1637 C C . SER A 1 213 ? -21.781 3.865 5.723 1 59.97 213 SER A C 1
ATOM 1639 O O . SER A 1 213 ? -20.875 4.695 5.832 1 59.97 213 SER A O 1
ATOM 1641 N N . ALA A 1 214 ? -21.531 2.502 5.688 1 72.94 214 ALA A N 1
ATOM 1642 C CA . ALA A 1 214 ? -20.203 2.055 5.297 1 72.94 214 ALA A CA 1
ATOM 1643 C C . ALA A 1 214 ? -20.266 1.104 4.105 1 72.94 214 ALA A C 1
ATOM 1645 O O . ALA A 1 214 ? -21.141 0.243 4.039 1 72.94 214 ALA A O 1
ATOM 1646 N N . TYR A 1 215 ? -19.438 1.373 3.104 1 86.12 215 TYR A N 1
ATOM 1647 C CA . TYR A 1 215 ? -19.266 0.456 1.981 1 86.12 215 TYR A CA 1
ATOM 1648 C C . TYR A 1 215 ? -18.328 -0.683 2.342 1 86.12 215 TYR A C 1
ATOM 1650 O O . TYR A 1 215 ? -17.453 -0.526 3.199 1 86.12 215 TYR A O 1
ATOM 1658 N N . GLY A 1 216 ? -18.594 -1.867 1.712 1 94.56 216 GLY A N 1
ATOM 1659 C CA . GLY A 1 216 ? -17.562 -2.889 1.734 1 94.56 216 GLY A CA 1
ATOM 1660 C C . GLY A 1 216 ? -16.234 -2.414 1.149 1 94.56 216 GLY A C 1
ATOM 1661 O O . GLY A 1 216 ? -16.219 -1.532 0.289 1 94.56 216 GLY A O 1
ATOM 1662 N N . THR A 1 217 ? -15.211 -2.996 1.684 1 96.94 217 THR A N 1
ATOM 1663 C CA . THR A 1 217 ? -13.891 -2.549 1.273 1 96.94 217 THR A CA 1
ATOM 1664 C C . THR A 1 217 ? -12.961 -3.738 1.06 1 96.94 217 THR A C 1
ATOM 1666 O O . THR A 1 217 ? -12.969 -4.691 1.844 1 96.94 217 THR A O 1
ATOM 1669 N N . ILE A 1 218 ? -12.266 -3.688 0.005 1 98.06 218 ILE A N 1
ATOM 1670 C CA . ILE A 1 218 ? -11.297 -4.734 -0.292 1 98.06 218 ILE A CA 1
ATOM 1671 C C . ILE A 1 218 ? -9.953 -4.398 0.363 1 98.06 218 ILE A C 1
ATOM 1673 O O . ILE A 1 218 ? -9.68 -3.236 0.668 1 98.06 218 ILE A O 1
ATOM 1677 N N . SER A 1 219 ? -9.133 -5.301 0.538 1 98.75 219 SER A N 1
ATOM 1678 C CA . SER A 1 219 ? -7.938 -5.27 1.373 1 98.75 219 SER A CA 1
ATOM 1679 C C . SER A 1 219 ? -6.949 -4.215 0.887 1 98.75 219 SER A C 1
ATOM 1681 O O . SER A 1 219 ? -6.43 -3.432 1.684 1 98.75 219 SER A O 1
ATOM 1683 N N . TYR A 1 220 ? -6.633 -4.086 -0.424 1 98.88 220 TYR A N 1
ATOM 1684 C CA . TYR A 1 220 ? -5.484 -3.363 -0.961 1 98.88 220 TYR A CA 1
ATOM 1685 C C . TYR A 1 220 ? -5.844 -1.909 -1.246 1 98.88 220 TYR A C 1
ATOM 1687 O O . TYR A 1 220 ? -4.957 -1.06 -1.372 1 98.88 220 TYR A O 1
ATOM 1695 N N . LEU A 1 221 ? -7.062 -1.573 -1.351 1 98.75 221 LEU A N 1
ATOM 1696 C CA . LEU A 1 221 ? -7.426 -0.285 -1.931 1 98.75 221 LEU A CA 1
ATOM 1697 C C . LEU A 1 221 ? -7.188 0.845 -0.935 1 98.75 221 LEU A C 1
ATOM 1699 O O . LEU A 1 221 ? -6.602 1.874 -1.284 1 98.75 221 LEU A O 1
ATOM 1703 N N . PRO A 1 222 ? -7.602 0.684 0.37 1 98.75 222 PRO A N 1
ATOM 1704 C CA . PRO A 1 222 ? -7.254 1.742 1.321 1 98.75 222 PRO A CA 1
ATOM 1705 C C . PRO A 1 222 ? -5.75 1.983 1.411 1 98.75 222 PRO A C 1
ATOM 1707 O O . PRO A 1 222 ? -5.309 3.133 1.498 1 98.75 222 PRO A O 1
ATOM 1710 N N . ALA A 1 223 ? -4.977 0.929 1.338 1 98.94 223 ALA A N 1
ATOM 1711 C CA . ALA A 1 223 ? -3.523 1.053 1.366 1 98.94 223 ALA A CA 1
ATOM 1712 C C . ALA A 1 223 ? -3.016 1.835 0.159 1 98.94 223 ALA A C 1
ATOM 1714 O O . ALA A 1 223 ? -2.076 2.625 0.274 1 98.94 223 ALA A O 1
ATOM 1715 N N . ALA A 1 224 ? -3.619 1.591 -1.01 1 98.88 224 ALA A N 1
ATOM 1716 C CA . ALA A 1 224 ? -3.256 2.342 -2.209 1 98.88 224 ALA A CA 1
ATOM 1717 C C . ALA A 1 224 ? -3.527 3.832 -2.027 1 98.88 224 ALA A C 1
ATOM 1719 O O . ALA A 1 224 ? -2.701 4.668 -2.396 1 98.88 224 ALA A O 1
ATOM 1720 N N . PHE A 1 225 ? -4.691 4.176 -1.429 1 98.88 225 PHE A N 1
ATOM 1721 C CA . PHE A 1 225 ? -5 5.562 -1.104 1 98.88 225 PHE A CA 1
ATOM 1722 C C . PHE A 1 225 ? -3.955 6.145 -0.162 1 98.88 225 PHE A C 1
ATOM 1724 O O . PHE A 1 225 ? -3.482 7.266 -0.366 1 98.88 225 PHE A O 1
ATOM 1731 N N . GLY A 1 226 ? -3.584 5.336 0.861 1 98.94 226 GLY A N 1
ATOM 1732 C CA . GLY A 1 226 ? -2.555 5.766 1.793 1 98.94 226 GLY A CA 1
ATOM 1733 C C . GLY A 1 226 ? -1.22 6.039 1.125 1 98.94 226 GLY A C 1
ATOM 1734 O O . GLY A 1 226 ? -0.548 7.02 1.444 1 98.94 226 GLY A O 1
ATOM 1735 N N . GLY A 1 227 ? -0.875 5.148 0.2 1 98.94 227 GLY A N 1
ATOM 1736 C CA . GLY A 1 227 ? 0.348 5.34 -0.562 1 98.94 227 GLY A CA 1
ATOM 1737 C C . GLY A 1 227 ? 0.338 6.609 -1.396 1 98.94 227 GLY A C 1
ATOM 1738 O O . GLY A 1 227 ? 1.346 7.316 -1.474 1 98.94 227 GLY A O 1
ATOM 1739 N N . VAL A 1 228 ? -0.774 6.91 -1.987 1 98.94 228 VAL A N 1
ATOM 1740 C CA . VAL A 1 228 ? -0.881 8.109 -2.809 1 98.94 228 VAL A CA 1
ATOM 1741 C C . VAL A 1 228 ? -0.831 9.352 -1.921 1 98.94 228 VAL A C 1
ATOM 1743 O O . VAL A 1 228 ? -0.184 10.344 -2.266 1 98.94 228 VAL A O 1
ATOM 1746 N N . CYS A 1 229 ? -1.464 9.32 -0.743 1 98.94 229 CYS A N 1
ATOM 1747 C CA . CYS A 1 229 ? -1.35 10.422 0.21 1 98.94 229 CYS A CA 1
ATOM 1748 C C . CYS A 1 229 ? 0.104 10.648 0.604 1 98.94 229 CYS A C 1
ATOM 1750 O O . CYS A 1 229 ? 0.579 11.789 0.601 1 98.94 229 CYS A O 1
ATOM 1752 N N . ALA A 1 230 ? 0.788 9.57 0.902 1 98.94 230 ALA A N 1
ATOM 1753 C CA . ALA A 1 230 ? 2.199 9.664 1.263 1 98.94 230 ALA A CA 1
ATOM 1754 C C . ALA A 1 230 ? 3.014 10.273 0.124 1 98.94 230 ALA A C 1
ATOM 1756 O O . ALA A 1 230 ? 3.9 11.102 0.359 1 98.94 230 ALA A O 1
ATOM 1757 N N . SER A 1 231 ? 2.693 9.867 -1.078 1 98.88 231 SER A N 1
ATOM 1758 C CA . SER A 1 231 ? 3.389 10.391 -2.25 1 98.88 231 SER A CA 1
ATOM 1759 C C . SER A 1 231 ? 3.219 11.898 -2.365 1 98.88 231 SER A C 1
ATOM 1761 O O . SER A 1 231 ? 4.18 12.617 -2.645 1 98.88 231 SER A O 1
ATOM 1763 N N . VAL A 1 232 ? 2.016 12.391 -2.123 1 98.81 232 VAL A N 1
ATOM 1764 C CA . VAL A 1 232 ? 1.732 13.828 -2.174 1 98.81 232 VAL A CA 1
ATOM 1765 C C . VAL A 1 232 ? 2.594 14.562 -1.15 1 98.81 232 VAL A C 1
ATOM 1767 O O . VAL A 1 232 ? 3.25 15.547 -1.479 1 98.81 232 VAL A O 1
ATOM 1770 N N . VAL A 1 233 ? 2.674 14.047 0.016 1 98.88 233 VAL A N 1
ATOM 1771 C CA . VAL A 1 233 ? 3.383 14.672 1.127 1 98.88 233 VAL A CA 1
ATOM 1772 C C . VAL A 1 233 ? 4.883 14.68 0.841 1 98.88 233 VAL A C 1
ATOM 1774 O O . VAL A 1 233 ? 5.527 15.727 0.895 1 98.88 233 VAL A O 1
ATOM 1777 N N . ILE A 1 234 ? 5.406 13.555 0.494 1 98.75 234 ILE A N 1
ATOM 1778 C CA . ILE A 1 234 ? 6.844 13.383 0.318 1 98.75 234 ILE A CA 1
ATOM 1779 C C . ILE A 1 234 ? 7.328 14.234 -0.856 1 98.75 234 ILE A C 1
ATOM 1781 O O . ILE A 1 234 ? 8.344 14.93 -0.751 1 98.75 234 ILE A O 1
ATOM 1785 N N . ARG A 1 235 ? 6.578 14.227 -1.945 1 98 235 ARG A N 1
ATOM 1786 C CA . ARG A 1 235 ? 6.973 14.984 -3.125 1 98 235 ARG A CA 1
ATOM 1787 C C . ARG A 1 235 ? 6.898 16.484 -2.857 1 98 235 ARG A C 1
ATOM 1789 O O . ARG A 1 235 ? 7.723 17.25 -3.357 1 98 235 ARG A O 1
ATOM 1796 N N . ALA A 1 236 ? 5.938 16.891 -2.057 1 98.06 236 ALA A N 1
ATOM 1797 C CA . ALA A 1 236 ? 5.84 18.297 -1.682 1 98.06 236 ALA A CA 1
ATOM 1798 C C . ALA A 1 236 ? 7.02 18.719 -0.809 1 98.06 236 ALA A C 1
ATOM 1800 O O . ALA A 1 236 ? 7.598 19.781 -1.008 1 98.06 236 ALA A O 1
ATOM 1801 N N . LEU A 1 237 ? 7.379 17.891 0.113 1 97.62 237 LEU A N 1
ATOM 1802 C CA . LEU A 1 237 ? 8.438 18.203 1.065 1 97.62 237 LEU A CA 1
ATOM 1803 C C . LEU A 1 237 ? 9.797 18.266 0.368 1 97.62 237 LEU A C 1
ATOM 1805 O O . LEU A 1 237 ? 10.672 19.016 0.78 1 97.62 237 LEU A O 1
ATOM 1809 N N . MET A 1 238 ? 9.945 17.438 -0.72 1 94.62 238 MET A N 1
ATOM 1810 C CA . MET A 1 238 ? 11.203 17.406 -1.463 1 94.62 238 MET A CA 1
ATOM 1811 C C . MET A 1 238 ? 11.398 18.703 -2.25 1 94.62 238 MET A C 1
ATOM 1813 O O . MET A 1 238 ? 12.523 19.062 -2.576 1 94.62 238 MET A O 1
ATOM 1817 N N . GLN A 1 239 ? 10.312 19.359 -2.676 1 86.31 239 GLN A N 1
ATOM 1818 C CA . GLN A 1 239 ? 10.383 20.562 -3.49 1 86.31 239 GLN A CA 1
ATOM 1819 C C . GLN A 1 239 ? 10.602 21.797 -2.623 1 86.31 239 GLN A C 1
ATOM 1821 O O . GLN A 1 239 ? 10.945 22.875 -3.133 1 86.31 239 GLN A O 1
ATOM 1826 N N . GLU A 1 240 ? 10.336 21.875 -1.401 1 68.12 240 GLU A N 1
ATOM 1827 C CA . GLU A 1 240 ? 10.445 23.047 -0.546 1 68.12 240 GLU A CA 1
ATOM 1828 C C . GLU A 1 240 ? 11.898 23.5 -0.403 1 68.12 240 GLU A C 1
ATOM 1830 O O . GLU A 1 240 ? 12.18 24.688 -0.34 1 68.12 240 GLU A O 1
ATOM 1835 N N . GLN A 1 241 ? 12.914 22.719 -0.202 1 57.03 241 GLN A N 1
ATOM 1836 C CA . GLN A 1 241 ? 14.242 23.281 0.026 1 57.03 241 GLN A CA 1
ATOM 1837 C C . GLN A 1 241 ? 14.859 23.797 -1.274 1 57.03 241 GLN A C 1
ATOM 1839 O O . GLN A 1 241 ? 15.797 24.594 -1.253 1 57.03 241 GLN A O 1
ATOM 1844 N N . VAL A 1 242 ? 14.508 23.266 -2.424 1 48.59 242 VAL A N 1
ATOM 1845 C CA . VAL A 1 242 ? 15.25 23.859 -3.529 1 48.59 242 VAL A CA 1
ATOM 1846 C C . VAL A 1 242 ? 14.984 25.359 -3.57 1 48.59 242 VAL A C 1
ATOM 1848 O O . VAL A 1 242 ? 15.828 26.141 -4.023 1 48.59 242 VAL A O 1
ATOM 1851 N N . LEU A 1 243 ? 13.867 25.734 -3 1 44.53 243 LEU A N 1
ATOM 1852 C CA . LEU A 1 243 ? 13.641 27.172 -3.055 1 44.53 243 LEU A CA 1
ATOM 1853 C C . LEU A 1 243 ? 14.5 27.891 -2.018 1 44.53 243 LEU A C 1
ATOM 1855 O O . LEU A 1 243 ? 14.93 29.031 -2.242 1 44.53 243 LEU A O 1
ATOM 1859 N N . ASP A 1 244 ? 14.742 27.328 -0.888 1 42.31 244 ASP A N 1
ATOM 1860 C CA . ASP A 1 244 ? 15.5 28.109 0.083 1 42.31 244 ASP A CA 1
ATOM 1861 C C . ASP A 1 244 ? 16.969 28.188 -0.295 1 42.31 244 ASP A C 1
ATOM 1863 O O . ASP A 1 244 ? 17.688 29.078 0.147 1 42.31 244 ASP A O 1
ATOM 1867 N N . SER A 1 245 ? 17.5 27.203 -0.941 1 40.09 245 SER A N 1
ATOM 1868 C CA . SER A 1 245 ? 18.906 27.359 -1.305 1 40.09 245 SER A CA 1
ATOM 1869 C C . SER A 1 245 ? 19.078 28.438 -2.373 1 40.09 245 SER A C 1
ATOM 1871 O O . SER A 1 245 ? 20.203 28.828 -2.68 1 40.09 245 SER A O 1
ATOM 1873 N N . ASN A 1 246 ? 18.062 28.625 -3.191 1 35.75 246 ASN A N 1
ATOM 1874 C CA . ASN A 1 246 ? 18.234 29.703 -4.16 1 35.75 246 ASN A CA 1
ATOM 1875 C C . ASN A 1 246 ? 17.859 31.047 -3.562 1 35.75 246 ASN A C 1
ATOM 1877 O O . ASN A 1 246 ? 17.453 31.969 -4.285 1 35.75 246 ASN A O 1
ATOM 1881 N N . LYS A 1 247 ? 17.656 31.188 -2.262 1 34.72 247 LYS A N 1
ATOM 1882 C CA . LYS A 1 247 ? 17.641 32.562 -1.747 1 34.72 247 LYS A CA 1
ATOM 1883 C C . LYS A 1 247 ? 18.984 33.219 -1.944 1 34.72 247 LYS A C 1
ATOM 1885 O O . LYS A 1 247 ? 20.031 32.688 -1.548 1 34.72 247 LYS A O 1
ATOM 1890 N N . PRO A 1 248 ? 19.031 34.25 -2.842 1 34 248 PRO A N 1
ATOM 1891 C CA . PRO A 1 248 ? 20.25 35.031 -2.898 1 34 248 PRO A CA 1
ATOM 1892 C C . PRO A 1 248 ? 20.672 35.594 -1.532 1 34 248 PRO A C 1
ATOM 1894 O O . PRO A 1 248 ? 19.812 35.781 -0.661 1 34 248 PRO A O 1
ATOM 1897 N N . MET B 1 1 ? -15.734 -24.094 13.461 1 45.69 1 MET B N 1
ATOM 1898 C CA . MET B 1 1 ? -16.266 -23.266 12.375 1 45.69 1 MET B CA 1
ATOM 1899 C C . MET B 1 1 ? -15.359 -22.062 12.117 1 45.69 1 MET B C 1
ATOM 1901 O O . MET B 1 1 ? -14.906 -21.406 13.062 1 45.69 1 MET B O 1
ATOM 1905 N N . THR B 1 2 ? -14.773 -21.984 10.891 1 65.75 2 THR B N 1
ATOM 1906 C CA . THR B 1 2 ? -13.836 -20.922 10.562 1 65.75 2 THR B CA 1
ATOM 1907 C C . THR B 1 2 ? -14.461 -19.562 10.797 1 65.75 2 THR B C 1
ATOM 1909 O O . THR B 1 2 ? -15.594 -19.297 10.359 1 65.75 2 THR B O 1
ATOM 1912 N N . ASP B 1 3 ? -13.961 -18.75 11.781 1 79.25 3 ASP B N 1
ATOM 1913 C CA . ASP B 1 3 ? -14.438 -17.391 12.062 1 79.25 3 ASP B CA 1
ATOM 1914 C C . ASP B 1 3 ? -14.102 -16.438 10.914 1 79.25 3 ASP B C 1
ATOM 1916 O O . ASP B 1 3 ? -12.945 -16.062 10.734 1 79.25 3 ASP B O 1
ATOM 1920 N N . LEU B 1 4 ? -15.18 -16.156 10.094 1 87.06 4 LEU B N 1
ATOM 1921 C CA . LEU B 1 4 ? -14.984 -15.273 8.945 1 87.06 4 LEU B CA 1
ATOM 1922 C C . LEU B 1 4 ? -15.523 -13.875 9.227 1 87.06 4 LEU B C 1
ATOM 1924 O O . LEU B 1 4 ? -15.672 -13.062 8.312 1 87.06 4 LEU B O 1
ATOM 1928 N N . SER B 1 5 ? -15.734 -13.625 10.516 1 91.5 5 SER B N 1
ATOM 1929 C CA . SER B 1 5 ? -16.344 -12.352 10.867 1 91.5 5 SER B CA 1
ATOM 1930 C C . SER B 1 5 ? -15.422 -11.188 10.523 1 91.5 5 SER B C 1
ATOM 1932 O O . SER B 1 5 ? -15.891 -10.102 10.18 1 91.5 5 SER B O 1
ATOM 1934 N N . TRP B 1 6 ? -14.141 -11.43 10.516 1 97 6 TRP B N 1
ATOM 1935 C CA . TRP B 1 6 ? -13.18 -10.375 10.242 1 97 6 TRP B CA 1
ATOM 1936 C C . TRP B 1 6 ? -13.188 -10.008 8.758 1 97 6 TRP B C 1
ATOM 1938 O O . TRP B 1 6 ? -12.648 -8.969 8.367 1 97 6 TRP B O 1
ATOM 1948 N N . LEU B 1 7 ? -13.914 -10.773 7.949 1 97.44 7 LEU B N 1
ATOM 1949 C CA . LEU B 1 7 ? -14.008 -10.531 6.512 1 97.44 7 LEU B CA 1
ATOM 1950 C C . LEU B 1 7 ? -15.344 -9.891 6.156 1 97.44 7 LEU B C 1
ATOM 1952 O O . LEU B 1 7 ? -15.727 -9.859 4.984 1 97.44 7 LEU B O 1
ATOM 1956 N N . SER B 1 8 ? -16.047 -9.328 7.137 1 95.69 8 SER B N 1
ATOM 1957 C CA . SER B 1 8 ? -17.391 -8.781 6.93 1 95.69 8 SER B CA 1
ATOM 1958 C C . SER B 1 8 ? -17.375 -7.664 5.891 1 95.69 8 SER B C 1
ATOM 1960 O O . SER B 1 8 ? -18.266 -7.578 5.051 1 95.69 8 SER B O 1
ATOM 1962 N N . ARG B 1 9 ? -16.312 -6.84 5.926 1 95.25 9 ARG B N 1
ATOM 1963 C CA . ARG B 1 9 ? -16.25 -5.73 4.98 1 95.25 9 ARG B CA 1
ATOM 1964 C C . ARG B 1 9 ? -15.938 -6.234 3.572 1 95.25 9 ARG B C 1
ATOM 1966 O O . ARG B 1 9 ? -16.438 -5.684 2.59 1 95.25 9 ARG B O 1
ATOM 1973 N N . THR B 1 10 ? -15.102 -7.281 3.475 1 97.12 10 THR B N 1
ATOM 1974 C CA . THR B 1 10 ? -14.852 -7.906 2.18 1 97.12 10 THR B CA 1
ATOM 1975 C C . THR B 1 10 ? -16.125 -8.523 1.616 1 97.12 10 THR B C 1
ATOM 1977 O O . THR B 1 10 ? -16.469 -8.289 0.457 1 97.12 10 THR B O 1
ATOM 1980 N N . GLU B 1 11 ? -16.812 -9.219 2.449 1 95.69 11 GLU B N 1
ATOM 1981 C CA . GLU B 1 11 ? -18.047 -9.898 2.027 1 95.69 11 GLU B CA 1
ATOM 1982 C C . GLU B 1 11 ? -19.094 -8.891 1.575 1 95.69 11 GLU B C 1
ATOM 1984 O O . GLU B 1 11 ? -19.828 -9.133 0.608 1 95.69 11 GLU B O 1
ATOM 1989 N N . LEU B 1 12 ? -19.172 -7.801 2.295 1 94.44 12 LEU B N 1
ATOM 1990 C CA . LEU B 1 12 ? -20.125 -6.754 1.951 1 94.44 12 LEU B CA 1
ATOM 1991 C C . LEU B 1 12 ? -19.859 -6.211 0.551 1 94.44 12 LEU B C 1
ATOM 1993 O O . LEU B 1 12 ? -20.797 -5.84 -0.164 1 94.44 12 LEU B O 1
ATOM 1997 N N . LEU B 1 13 ? -18.672 -6.258 0.156 1 95.62 13 LEU B N 1
ATOM 1998 C CA . LEU B 1 13 ? -18.281 -5.699 -1.135 1 95.62 13 LEU B CA 1
ATOM 1999 C C . LEU B 1 13 ? -18.516 -6.707 -2.256 1 95.62 13 LEU B C 1
ATOM 2001 O O . LEU B 1 13 ? -19.094 -6.363 -3.291 1 95.62 13 LEU B O 1
ATOM 2005 N N . ILE B 1 14 ? -18.109 -7.988 -2.014 1 95.44 14 ILE B N 1
ATOM 2006 C CA . ILE B 1 14 ? -18.016 -8.875 -3.164 1 95.44 14 ILE B CA 1
ATOM 2007 C C . ILE B 1 14 ? -19.062 -9.977 -3.055 1 95.44 14 ILE B C 1
ATOM 2009 O O . ILE B 1 14 ? -19.328 -10.695 -4.023 1 95.44 14 ILE B O 1
ATOM 2013 N N . GLY B 1 15 ? -19.688 -10.164 -1.906 1 93.69 15 GLY B N 1
ATOM 2014 C CA . GLY B 1 15 ? -20.688 -11.195 -1.688 1 93.69 15 GLY B CA 1
ATOM 2015 C C . GLY B 1 15 ? -20.109 -12.5 -1.191 1 93.69 15 GLY B C 1
ATOM 2016 O O . GLY B 1 15 ? -18.906 -12.742 -1.329 1 93.69 15 GLY B O 1
ATOM 2017 N N . PRO B 1 16 ? -20.953 -13.32 -0.591 1 94 16 PRO B N 1
ATOM 2018 C CA . PRO B 1 16 ? -20.484 -14.555 0.048 1 94 16 PRO B CA 1
ATOM 2019 C C . PRO B 1 16 ? -19.906 -15.555 -0.949 1 94 16 PRO B C 1
ATOM 2021 O O . PRO B 1 16 ? -18.953 -16.266 -0.63 1 94 16 PRO B O 1
ATOM 2024 N N . ALA B 1 17 ? -20.453 -15.617 -2.172 1 95.06 17 ALA B N 1
ATOM 2025 C CA . ALA B 1 17 ? -20 -16.594 -3.162 1 95.06 17 ALA B CA 1
ATOM 2026 C C . ALA B 1 17 ? -18.562 -16.297 -3.592 1 95.06 17 ALA B C 1
ATOM 2028 O O . ALA B 1 17 ? -17.734 -17.203 -3.668 1 95.06 17 ALA B O 1
ATOM 2029 N N . LYS B 1 18 ? -18.297 -15.078 -3.836 1 96.56 18 LYS B N 1
ATOM 2030 C CA . LYS B 1 18 ? -16.953 -14.688 -4.246 1 96.56 18 LYS B CA 1
ATOM 2031 C C . LYS B 1 18 ? -15.961 -14.836 -3.098 1 96.56 18 LYS B C 1
ATOM 2033 O O . LYS B 1 18 ? -14.805 -15.203 -3.311 1 96.56 18 LYS B O 1
ATOM 2038 N N . LEU B 1 19 ? -16.422 -14.57 -1.904 1 96.81 19 LEU B N 1
ATOM 2039 C CA . LEU B 1 19 ? -15.562 -14.789 -0.743 1 96.81 19 LEU B CA 1
ATOM 2040 C C . LEU B 1 19 ? -15.211 -16.266 -0.594 1 96.81 19 LEU B C 1
ATOM 2042 O O . LEU B 1 19 ? -14.07 -16.609 -0.289 1 96.81 19 LEU B O 1
ATOM 2046 N N . GLU B 1 20 ? -16.156 -17.078 -0.828 1 95.88 20 GLU B N 1
ATOM 2047 C CA . GLU B 1 20 ? -15.914 -18.516 -0.78 1 95.88 20 GLU B CA 1
ATOM 2048 C C . GLU B 1 20 ? -14.867 -18.922 -1.814 1 95.88 20 GLU B C 1
ATOM 2050 O O . GLU B 1 20 ? -14.016 -19.766 -1.537 1 95.88 20 GLU B O 1
ATOM 2055 N N . SER B 1 21 ? -14.961 -18.312 -2.971 1 96.81 21 SER B N 1
ATOM 2056 C CA . SER B 1 21 ? -13.969 -18.578 -4.012 1 96.81 21 SER B CA 1
ATOM 2057 C C . SER B 1 21 ? -12.562 -18.219 -3.545 1 96.81 21 SER B C 1
ATOM 2059 O O . SER B 1 21 ? -11.609 -18.953 -3.814 1 96.81 21 SER B O 1
ATOM 2061 N N . LEU B 1 22 ? -12.438 -17.156 -2.85 1 98 22 LEU B N 1
ATOM 2062 C CA . LEU B 1 22 ? -11.141 -16.766 -2.314 1 98 22 LEU B CA 1
ATOM 2063 C C . LEU B 1 22 ? -10.648 -17.75 -1.274 1 98 22 LEU B C 1
ATOM 2065 O O . LEU B 1 22 ? -9.477 -18.125 -1.272 1 98 22 LEU B O 1
ATOM 2069 N N . GLN B 1 23 ? -11.523 -18.188 -0.467 1 97.12 23 GLN B N 1
ATOM 2070 C CA . GLN B 1 23 ? -11.18 -19.109 0.614 1 97.12 23 GLN B CA 1
ATOM 2071 C C . GLN B 1 23 ? -10.68 -20.438 0.066 1 97.12 23 GLN B C 1
ATOM 2073 O O . GLN B 1 23 ? -9.852 -21.109 0.698 1 97.12 23 GLN B O 1
ATOM 2078 N N . LYS B 1 24 ? -11.07 -20.75 -1.109 1 96.81 24 LYS B N 1
ATOM 2079 C CA . LYS B 1 24 ? -10.727 -22.047 -1.704 1 96.81 24 LYS B CA 1
ATOM 2080 C C . LYS B 1 24 ? -9.484 -21.938 -2.576 1 96.81 24 LYS B C 1
ATOM 2082 O O . LYS B 1 24 ? -8.93 -22.953 -3.014 1 96.81 24 LYS B O 1
ATOM 2087 N N . ALA B 1 25 ? -9.031 -20.781 -2.789 1 98.19 25 ALA B N 1
ATOM 2088 C CA . ALA B 1 25 ? -7.941 -20.562 -3.732 1 98.19 25 ALA B CA 1
ATOM 2089 C C . ALA B 1 25 ? -6.586 -20.812 -3.078 1 98.19 25 ALA B C 1
ATOM 2091 O O . ALA B 1 25 ? -6.441 -20.672 -1.861 1 98.19 25 ALA B O 1
ATOM 2092 N N . HIS B 1 26 ? -5.629 -21.234 -3.844 1 98.75 26 HIS B N 1
ATOM 2093 C CA . HIS B 1 26 ? -4.223 -21.391 -3.484 1 98.75 26 HIS B CA 1
ATOM 2094 C C . HIS B 1 26 ? -3.34 -20.469 -4.328 1 98.75 26 HIS B C 1
ATOM 2096 O O . HIS B 1 26 ? -3.219 -20.672 -5.543 1 98.75 26 HIS B O 1
ATOM 2102 N N . VAL B 1 27 ? -2.727 -19.469 -3.672 1 98.88 27 VAL B N 1
ATOM 2103 C CA . VAL B 1 27 ? -1.959 -18.453 -4.391 1 98.88 27 VAL B CA 1
ATOM 2104 C C . VAL B 1 27 ? -0.479 -18.578 -4.035 1 98.88 27 VAL B C 1
ATOM 2106 O O . VAL B 1 27 ? -0.123 -18.719 -2.865 1 98.88 27 VAL B O 1
ATOM 2109 N N . LEU B 1 28 ? 0.392 -18.578 -5.031 1 98.88 28 LEU B N 1
ATOM 2110 C CA . LEU B 1 28 ? 1.841 -18.531 -4.867 1 98.88 28 LEU B CA 1
ATOM 2111 C C . LEU B 1 28 ? 2.357 -17.109 -5.016 1 98.88 28 LEU B C 1
ATOM 2113 O O . LEU B 1 28 ? 2.029 -16.422 -5.988 1 98.88 28 LEU B O 1
ATOM 2117 N N . VAL B 1 29 ? 3.096 -16.656 -4.027 1 98.94 29 VAL B N 1
ATOM 2118 C CA . VAL B 1 29 ? 3.785 -15.367 -4.125 1 98.94 29 VAL B CA 1
ATOM 2119 C C . VAL B 1 29 ? 5.293 -15.578 -4.031 1 98.94 29 VAL B C 1
ATOM 2121 O O . VAL B 1 29 ? 5.797 -16.047 -3.008 1 98.94 29 VAL B O 1
ATOM 2124 N N . VAL B 1 30 ? 6.051 -15.188 -5.094 1 98.75 30 VAL B N 1
ATOM 2125 C CA . VAL B 1 30 ? 7.496 -15.398 -5.141 1 98.75 30 VAL B CA 1
ATOM 2126 C C . VAL B 1 30 ? 8.219 -14.062 -4.965 1 98.75 30 VAL B C 1
ATOM 2128 O O . VAL B 1 30 ? 8.062 -13.148 -5.781 1 98.75 30 VAL B O 1
ATOM 2131 N N . GLY B 1 31 ? 9.055 -14 -3.963 1 98.31 31 GLY B N 1
ATOM 2132 C CA . GLY B 1 31 ? 9.703 -12.758 -3.557 1 98.31 31 GLY B CA 1
ATOM 2133 C C . GLY B 1 31 ? 8.977 -12.055 -2.426 1 98.31 31 GLY B C 1
ATOM 2134 O O . GLY B 1 31 ? 7.801 -11.719 -2.551 1 98.31 31 GLY B O 1
ATOM 2135 N N . MET B 1 32 ? 9.68 -11.828 -1.3 1 98.62 32 MET B N 1
ATOM 2136 C CA . MET B 1 32 ? 9.094 -11.156 -0.147 1 98.62 32 MET B CA 1
ATOM 2137 C C . MET B 1 32 ? 9.766 -9.805 0.103 1 98.62 32 MET B C 1
ATOM 2139 O O . MET B 1 32 ? 9.938 -9.398 1.253 1 98.62 32 MET B O 1
ATOM 2143 N N . GLY B 1 33 ? 10.172 -9.141 -1.047 1 98 33 GLY B N 1
ATOM 2144 C CA . GLY B 1 33 ? 10.742 -7.805 -0.961 1 98 33 GLY B CA 1
ATOM 2145 C C . GLY B 1 33 ? 9.688 -6.711 -0.939 1 98 33 GLY B C 1
ATOM 2146 O O . GLY B 1 33 ? 8.672 -6.84 -0.26 1 98 33 GLY B O 1
ATOM 2147 N N . GLY B 1 34 ? 9.969 -5.605 -1.647 1 98.38 34 GLY B N 1
ATOM 2148 C CA . GLY B 1 34 ? 9.109 -4.43 -1.621 1 98.38 34 GLY B CA 1
ATOM 2149 C C . GLY B 1 34 ? 7.75 -4.672 -2.256 1 98.38 34 GLY B C 1
ATOM 2150 O O . GLY B 1 34 ? 6.738 -4.145 -1.787 1 98.38 34 GLY B O 1
ATOM 2151 N N . VAL B 1 35 ? 7.715 -5.469 -3.26 1 98.81 35 VAL B N 1
ATOM 2152 C CA . VAL B 1 35 ? 6.469 -5.715 -3.979 1 98.81 35 VAL B CA 1
ATOM 2153 C C . VAL B 1 35 ? 5.754 -6.926 -3.381 1 98.81 35 VAL B C 1
ATOM 2155 O O . VAL B 1 35 ? 4.613 -6.824 -2.93 1 98.81 35 VAL B O 1
ATOM 2158 N N . GLY B 1 36 ? 6.441 -8 -3.24 1 98.88 36 GLY B N 1
ATOM 2159 C CA . GLY B 1 36 ? 5.852 -9.281 -2.881 1 98.88 36 GLY B CA 1
ATOM 2160 C C . GLY B 1 36 ? 5.332 -9.32 -1.457 1 98.88 36 GLY B C 1
ATOM 2161 O O . GLY B 1 36 ? 4.316 -9.961 -1.177 1 98.88 36 GLY B O 1
ATOM 2162 N N . SER B 1 37 ? 6.023 -8.641 -0.58 1 98.94 37 SER B N 1
ATOM 2163 C CA . SER B 1 37 ? 5.57 -8.633 0.808 1 98.94 37 SER B CA 1
ATOM 2164 C C . SER B 1 37 ? 4.207 -7.961 0.941 1 98.94 37 SER B C 1
ATOM 2166 O O . SER B 1 37 ? 3.328 -8.469 1.641 1 98.94 37 SER B O 1
ATOM 2168 N N . PHE B 1 38 ? 4.012 -6.879 0.222 1 98.94 38 PHE B N 1
ATOM 2169 C CA . PHE B 1 38 ? 2.729 -6.191 0.276 1 98.94 38 PHE B CA 1
ATOM 2170 C C . PHE B 1 38 ? 1.669 -6.961 -0.502 1 98.94 38 PHE B C 1
ATOM 2172 O O . PHE B 1 38 ? 0.505 -7.008 -0.097 1 98.94 38 PHE B O 1
ATOM 2179 N N . ALA B 1 39 ? 2.043 -7.562 -1.621 1 98.94 39 ALA B N 1
ATOM 2180 C CA . ALA B 1 39 ? 1.092 -8.406 -2.336 1 98.94 39 ALA B CA 1
ATOM 2181 C C . ALA B 1 39 ? 0.577 -9.531 -1.442 1 98.94 39 ALA B C 1
ATOM 2183 O O . ALA B 1 39 ? -0.632 -9.758 -1.354 1 98.94 39 ALA B O 1
ATOM 2184 N N . ALA B 1 40 ? 1.503 -10.18 -0.759 1 99 40 ALA B N 1
ATOM 2185 C CA . ALA B 1 40 ? 1.133 -11.273 0.141 1 99 40 ALA B CA 1
ATOM 2186 C C . ALA B 1 40 ? 0.213 -10.773 1.253 1 99 40 ALA B C 1
ATOM 2188 O O . ALA B 1 40 ? -0.781 -11.43 1.582 1 99 40 ALA B O 1
ATOM 2189 N N . GLU B 1 41 ? 0.554 -9.633 1.792 1 98.94 41 GLU B N 1
ATOM 2190 C CA . GLU B 1 41 ? -0.251 -8.992 2.828 1 98.94 41 GLU B CA 1
ATOM 2191 C C . GLU B 1 41 ? -1.69 -8.797 2.363 1 98.94 41 GLU B C 1
ATOM 2193 O O . GLU B 1 41 ? -2.633 -9.18 3.059 1 98.94 41 GLU B O 1
ATOM 2198 N N . PHE B 1 42 ? -1.867 -8.281 1.209 1 98.94 42 PHE B N 1
ATOM 2199 C CA . PHE B 1 42 ? -3.191 -7.895 0.74 1 98.94 42 PHE B CA 1
ATOM 2200 C C . PHE B 1 42 ? -3.986 -9.117 0.289 1 98.94 42 PHE B C 1
ATOM 2202 O O . PHE B 1 42 ? -5.211 -9.156 0.442 1 98.94 42 PHE B O 1
ATOM 2209 N N . ILE B 1 43 ? -3.309 -10.109 -0.273 1 98.94 43 ILE B N 1
ATOM 2210 C CA . ILE B 1 43 ? -3.973 -11.344 -0.678 1 98.94 43 ILE B CA 1
ATOM 2211 C C . ILE B 1 43 ? -4.488 -12.078 0.556 1 98.94 43 ILE B C 1
ATOM 2213 O O . ILE B 1 43 ? -5.633 -12.547 0.576 1 98.94 43 ILE B O 1
ATOM 2217 N N . CYS B 1 44 ? -3.688 -12.102 1.571 1 98.94 44 CYS B N 1
ATOM 2218 C CA . CYS B 1 44 ? -4.086 -12.727 2.828 1 98.94 44 CYS B CA 1
ATOM 2219 C C . CYS B 1 44 ? -5.273 -12 3.447 1 98.94 44 CYS B C 1
ATOM 2221 O O . CYS B 1 44 ? -6.262 -12.633 3.83 1 98.94 44 CYS B O 1
ATOM 2223 N N . ARG B 1 45 ? -5.234 -10.688 3.453 1 98.88 45 ARG B N 1
ATOM 2224 C CA . ARG B 1 45 ? -6.266 -9.867 4.086 1 98.88 45 ARG B CA 1
ATOM 2225 C C . ARG B 1 45 ? -7.574 -9.945 3.311 1 98.88 45 ARG B C 1
ATOM 2227 O O . ARG B 1 45 ? -8.641 -9.648 3.855 1 98.88 45 ARG B O 1
ATOM 2234 N N . ALA B 1 46 ? -7.473 -10.367 2.068 1 98.69 46 ALA B N 1
ATOM 2235 C CA . ALA B 1 46 ? -8.68 -10.469 1.246 1 98.69 46 ALA B CA 1
ATOM 2236 C C . ALA B 1 46 ? -9.461 -11.734 1.571 1 98.69 46 ALA B C 1
ATOM 2238 O O . ALA B 1 46 ? -10.617 -11.883 1.172 1 98.69 46 ALA B O 1
ATOM 2239 N N . GLY B 1 47 ? -8.773 -12.688 2.26 1 98.25 47 GLY B N 1
ATOM 2240 C CA . GLY B 1 47 ? -9.484 -13.891 2.668 1 98.25 47 GLY B CA 1
ATOM 2241 C C . GLY B 1 47 ? -9.078 -15.117 1.876 1 98.25 47 GLY B C 1
ATOM 2242 O O . GLY B 1 47 ? -9.781 -16.141 1.897 1 98.25 47 GLY B O 1
ATOM 2243 N N . VAL B 1 48 ? -7.992 -15.039 1.12 1 98.56 48 VAL B N 1
ATOM 2244 C CA . VAL B 1 48 ? -7.496 -16.234 0.433 1 98.56 48 VAL B CA 1
ATOM 2245 C C . VAL B 1 48 ? -7.195 -17.328 1.449 1 98.56 48 VAL B C 1
ATOM 2247 O O . VAL B 1 48 ? -6.637 -17.062 2.516 1 98.56 48 VAL B O 1
ATOM 2250 N N . GLY B 1 49 ? -7.512 -18.578 1.134 1 98.12 49 GLY B N 1
ATOM 2251 C CA . GLY B 1 49 ? -7.484 -19.656 2.123 1 98.12 49 GLY B CA 1
ATOM 2252 C C . GLY B 1 49 ? -6.148 -20.359 2.188 1 98.12 49 GLY B C 1
ATOM 2253 O O . GLY B 1 49 ? -5.812 -20.969 3.207 1 98.12 49 GLY B O 1
ATOM 2254 N N . G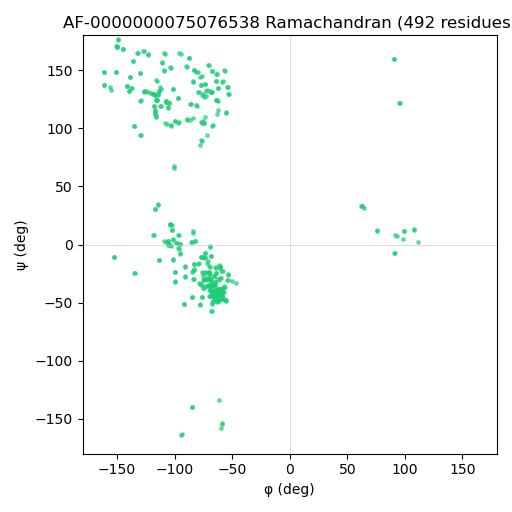LU B 1 50 ? -5.449 -20.359 1.084 1 98.81 50 GLU B N 1
ATOM 2255 C CA . GLU B 1 50 ? -4.176 -21.078 1.008 1 98.81 50 GLU B CA 1
ATOM 2256 C C . GLU B 1 50 ? -3.139 -20.266 0.234 1 98.81 50 GLU B C 1
ATOM 2258 O O . GLU B 1 50 ? -3.443 -19.703 -0.819 1 98.81 50 GLU B O 1
ATOM 2263 N N . MET B 1 51 ? -1.919 -20.172 0.846 1 98.88 51 MET B N 1
ATOM 2264 C CA . MET B 1 51 ? -0.85 -19.422 0.197 1 98.88 51 MET B CA 1
ATOM 2265 C C . MET B 1 51 ? 0.483 -20.141 0.322 1 98.88 51 MET B C 1
ATOM 2267 O O . MET B 1 51 ? 0.741 -20.812 1.327 1 98.88 51 MET B O 1
ATOM 2271 N N . THR B 1 52 ? 1.294 -20.062 -0.667 1 98.88 52 THR B N 1
ATOM 2272 C CA . THR B 1 52 ? 2.715 -20.391 -0.642 1 98.88 52 THR B CA 1
ATOM 2273 C C . THR B 1 52 ? 3.561 -19.141 -0.899 1 98.88 52 THR B C 1
ATOM 2275 O O . THR B 1 52 ? 3.326 -18.406 -1.866 1 98.88 52 THR B O 1
ATOM 2278 N N . ILE B 1 53 ? 4.453 -18.875 0.025 1 98.81 53 ILE B N 1
ATOM 2279 C CA . ILE B 1 53 ? 5.359 -17.75 -0.16 1 98.81 53 ILE B CA 1
ATOM 2280 C C . ILE B 1 53 ? 6.797 -18.25 -0.271 1 98.81 53 ILE B C 1
ATOM 2282 O O . ILE B 1 53 ? 7.172 -19.219 0.39 1 98.81 53 ILE B O 1
ATOM 2286 N N . VAL B 1 54 ? 7.578 -17.625 -1.167 1 98.44 54 VAL B N 1
ATOM 2287 C CA . VAL B 1 54 ? 8.938 -18.062 -1.462 1 98.44 54 VAL B CA 1
ATOM 2288 C C . VAL B 1 54 ? 9.891 -16.875 -1.375 1 98.44 54 VAL B C 1
ATOM 2290 O O . VAL B 1 54 ? 9.68 -15.844 -2.027 1 98.44 54 VAL B O 1
ATOM 2293 N N . ASP B 1 55 ? 10.875 -16.969 -0.588 1 98.31 55 ASP B N 1
ATOM 2294 C CA . ASP B 1 55 ? 11.969 -16.016 -0.526 1 98.31 55 ASP B CA 1
ATOM 2295 C C . ASP B 1 55 ? 13.188 -16.609 0.161 1 98.31 55 ASP B C 1
ATOM 2297 O O . ASP B 1 55 ? 13.062 -17.281 1.187 1 98.31 55 ASP B O 1
ATOM 2301 N N . GLY B 1 56 ? 14.359 -16.359 -0.393 1 97.25 56 GLY B N 1
ATOM 2302 C CA . GLY B 1 56 ? 15.57 -16.922 0.164 1 97.25 56 GLY B CA 1
ATOM 2303 C C . GLY B 1 56 ? 16.422 -15.922 0.915 1 97.25 56 GLY B C 1
ATOM 2304 O O . GLY B 1 56 ? 17.469 -16.281 1.474 1 97.25 56 GLY B O 1
ATOM 2305 N N . ASP B 1 57 ? 16.016 -14.648 1 1 97.38 57 ASP B N 1
ATOM 2306 C CA . ASP B 1 57 ? 16.844 -13.586 1.556 1 97.38 57 ASP B CA 1
ATOM 2307 C C . ASP B 1 57 ? 16.547 -13.359 3.033 1 97.38 57 ASP B C 1
ATOM 2309 O O . ASP B 1 57 ? 15.508 -13.812 3.533 1 97.38 57 ASP B O 1
ATOM 2313 N N . VAL B 1 58 ? 17.469 -12.688 3.605 1 98.5 58 VAL B N 1
ATOM 2314 C CA . VAL B 1 58 ? 17.266 -12.133 4.941 1 98.5 58 VAL B CA 1
ATOM 2315 C C . VAL B 1 58 ? 17.125 -10.617 4.855 1 98.5 58 VAL B C 1
ATOM 2317 O O . VAL B 1 58 ? 17.469 -10.008 3.84 1 98.5 58 VAL B O 1
ATOM 2320 N N . VAL B 1 59 ? 16.625 -9.992 5.887 1 98.44 59 VAL B N 1
ATOM 2321 C CA . VAL B 1 59 ? 16.422 -8.555 5.918 1 98.44 59 VAL B CA 1
ATOM 2322 C C . VAL B 1 59 ? 17.766 -7.836 6.055 1 98.44 59 VAL B C 1
ATOM 2324 O O . VAL B 1 59 ? 18.547 -8.156 6.945 1 98.44 59 VAL B O 1
ATOM 2327 N N . GLU B 1 60 ? 17.938 -6.922 5.141 1 97.19 60 GLU B N 1
ATOM 2328 C CA . GLU B 1 60 ? 19.078 -6.016 5.203 1 97.19 60 GLU B CA 1
ATOM 2329 C C . GLU B 1 60 ? 18.641 -4.59 5.516 1 97.19 60 GLU B C 1
ATOM 2331 O O . GLU B 1 60 ? 17.516 -4.207 5.215 1 97.19 60 GLU B O 1
ATOM 2336 N N . PRO B 1 61 ? 19.531 -3.805 6.055 1 96.19 61 PRO B N 1
ATOM 2337 C CA . PRO B 1 61 ? 19.172 -2.424 6.379 1 96.19 61 PRO B CA 1
ATOM 2338 C C . PRO B 1 61 ? 18.641 -1.653 5.172 1 96.19 61 PRO B C 1
ATOM 2340 O O . PRO B 1 61 ? 17.703 -0.873 5.297 1 96.19 61 PRO B O 1
ATOM 2343 N N . SER B 1 62 ? 19.219 -1.924 3.992 1 95.56 62 SER B N 1
ATOM 2344 C CA . SER B 1 62 ? 18.828 -1.193 2.787 1 95.56 62 SER B CA 1
ATOM 2345 C C . SER B 1 62 ? 17.406 -1.541 2.357 1 95.56 62 SER B C 1
ATOM 2347 O O . SER B 1 62 ? 16.844 -0.878 1.49 1 95.56 62 SER B O 1
ATOM 2349 N N . ASN B 1 6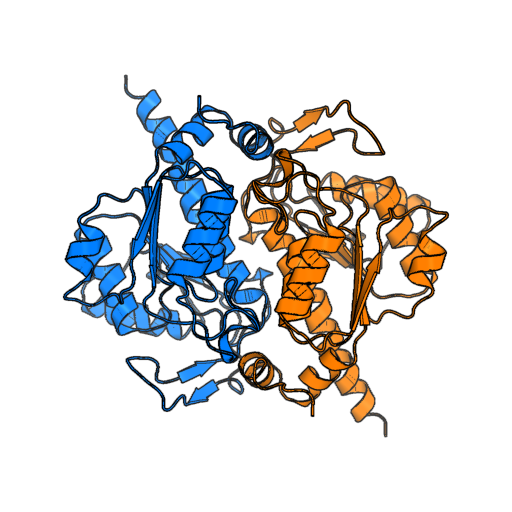3 ? 16.812 -2.59 2.996 1 97.56 63 ASN B N 1
ATOM 2350 C CA . ASN B 1 63 ? 15.453 -2.998 2.684 1 97.56 63 ASN B CA 1
ATOM 2351 C C . ASN B 1 63 ? 14.43 -2.156 3.439 1 97.56 63 ASN B C 1
ATOM 2353 O O . ASN B 1 63 ? 13.25 -2.127 3.076 1 97.56 63 ASN B O 1
ATOM 2357 N N . ARG B 1 64 ? 14.805 -1.438 4.469 1 97.94 64 ARG B N 1
ATOM 2358 C CA . ARG B 1 64 ? 13.922 -0.858 5.477 1 97.94 64 ARG B CA 1
ATOM 2359 C C . ARG B 1 64 ? 13.102 0.286 4.895 1 97.94 64 ARG B C 1
ATOM 2361 O O . ARG B 1 64 ? 11.984 0.554 5.352 1 97.94 64 ARG B O 1
ATOM 2368 N N . ASN B 1 65 ? 13.602 0.905 3.812 1 98.25 65 ASN B N 1
ATOM 2369 C CA . ASN B 1 65 ? 12.891 2.055 3.262 1 98.25 65 ASN B CA 1
ATOM 2370 C C . ASN B 1 65 ? 11.648 1.626 2.488 1 98.25 65 ASN B C 1
ATOM 2372 O O . ASN B 1 65 ? 10.797 2.455 2.162 1 98.25 65 ASN B O 1
ATOM 2376 N N . ARG B 1 66 ? 11.555 0.235 2.248 1 98.56 66 ARG B N 1
ATOM 2377 C CA . ARG B 1 66 ? 10.445 0.007 1.325 1 98.56 66 ARG B CA 1
ATOM 2378 C C . ARG B 1 66 ? 9.852 -1.384 1.519 1 98.56 66 ARG B C 1
ATOM 2380 O O . ARG B 1 66 ? 8.812 -1.706 0.935 1 98.56 66 ARG B O 1
ATOM 2387 N N . GLN B 1 67 ? 10.445 -2.305 2.26 1 98.81 67 GLN B N 1
ATOM 2388 C CA . GLN B 1 67 ? 9.961 -3.678 2.365 1 98.81 67 GLN B CA 1
ATOM 2389 C C . GLN B 1 67 ? 9.203 -3.895 3.67 1 98.81 67 GLN B C 1
ATOM 2391 O O . GLN B 1 67 ? 9.688 -3.531 4.746 1 98.81 67 GLN B O 1
ATOM 2396 N N . LEU B 1 68 ? 8.055 -4.52 3.631 1 98.88 68 LEU B N 1
ATOM 2397 C CA . LEU B 1 68 ? 7.141 -4.695 4.754 1 98.88 68 LEU B CA 1
ATOM 2398 C C . LEU B 1 68 ? 7.82 -5.441 5.898 1 98.88 68 LEU B C 1
ATOM 2400 O O . LEU B 1 68 ? 7.691 -5.055 7.059 1 98.88 68 LEU B O 1
ATOM 2404 N N . PRO B 1 69 ? 8.594 -6.465 5.688 1 98.88 69 PRO B N 1
ATOM 2405 C CA . PRO B 1 69 ? 9.211 -7.207 6.789 1 98.88 69 PRO B CA 1
ATOM 2406 C C . PRO B 1 69 ? 10.414 -6.48 7.395 1 98.88 69 PRO B C 1
ATOM 2408 O O . PRO B 1 69 ? 10.922 -6.887 8.438 1 98.88 69 PRO B O 1
ATOM 2411 N N . ALA B 1 70 ? 10.891 -5.438 6.77 1 98.81 70 ALA B N 1
ATOM 2412 C CA . ALA B 1 70 ? 12.164 -4.84 7.164 1 98.81 70 ALA B CA 1
ATOM 2413 C C . ALA B 1 70 ? 11.961 -3.775 8.242 1 98.81 70 ALA B C 1
ATOM 2415 O O . ALA B 1 70 ? 11.383 -2.717 7.977 1 98.81 70 ALA B O 1
ATOM 2416 N N . LEU B 1 71 ? 12.344 -4.102 9.398 1 98.56 71 LEU B N 1
ATOM 2417 C CA . LEU B 1 71 ? 12.422 -3.211 10.555 1 98.56 71 LEU B CA 1
ATOM 2418 C C . LEU B 1 71 ? 13.836 -3.182 11.125 1 98.56 71 LEU B C 1
ATOM 2420 O O . LEU B 1 71 ? 14.664 -4.027 10.781 1 98.56 71 LEU B O 1
ATOM 2424 N N . ALA B 1 72 ? 14.094 -2.176 11.922 1 97.5 72 ALA B N 1
ATOM 2425 C CA . ALA B 1 72 ? 15.383 -2.141 12.602 1 97.5 72 ALA B CA 1
ATOM 2426 C C . ALA B 1 72 ? 15.562 -3.359 13.5 1 97.5 72 ALA B C 1
ATOM 2428 O O . ALA B 1 72 ? 16.688 -3.805 13.734 1 97.5 72 ALA B O 1
ATOM 2429 N N . THR B 1 73 ? 14.477 -4.008 13.859 1 97.56 73 THR B N 1
ATOM 2430 C CA . THR B 1 73 ? 14.477 -5.102 14.828 1 97.56 73 THR B CA 1
ATOM 2431 C C . THR B 1 73 ? 14.523 -6.449 14.109 1 97.56 73 THR B C 1
ATOM 2433 O O . THR B 1 73 ? 14.609 -7.496 14.758 1 97.56 73 THR B O 1
ATOM 2436 N N . THR B 1 74 ? 14.484 -6.438 12.781 1 98.31 74 THR B N 1
ATOM 2437 C CA . THR B 1 74 ? 14.359 -7.723 12.102 1 98.31 74 THR B CA 1
ATOM 2438 C C . THR B 1 74 ? 15.57 -7.98 11.211 1 98.31 74 THR B C 1
ATOM 2440 O O . THR B 1 74 ? 15.578 -8.93 10.422 1 98.31 74 THR B O 1
ATOM 2443 N N . HIS B 1 75 ? 16.594 -7.125 11.305 1 97.12 75 HIS B N 1
ATOM 2444 C CA . HIS B 1 75 ? 17.797 -7.309 10.5 1 97.12 75 HIS B CA 1
ATOM 2445 C C . HIS B 1 75 ? 18.375 -8.711 10.68 1 97.12 75 HIS B C 1
ATOM 2447 O O . HIS B 1 75 ? 18.484 -9.203 11.805 1 97.12 75 HIS B O 1
ATOM 2453 N N . GLY B 1 76 ? 18.656 -9.398 9.562 1 98.19 76 GLY B N 1
ATOM 2454 C CA . GLY B 1 76 ? 19.297 -10.703 9.602 1 98.19 76 GLY B CA 1
ATOM 2455 C C . GLY B 1 76 ? 18.297 -11.852 9.656 1 98.19 76 GLY B C 1
ATOM 2456 O O . GLY B 1 76 ? 18.688 -13.016 9.539 1 98.19 76 GLY B O 1
ATOM 2457 N N . GLN B 1 77 ? 17.078 -11.539 9.805 1 98.62 77 GLN B N 1
ATOM 2458 C CA . GLN B 1 77 ? 16.047 -12.562 9.875 1 98.62 77 GLN B CA 1
ATOM 2459 C C . GLN B 1 77 ? 15.5 -12.891 8.492 1 98.62 77 GLN B C 1
ATOM 2461 O O . GLN B 1 77 ? 15.523 -12.047 7.59 1 98.62 77 GLN B O 1
ATOM 2466 N N . SER B 1 78 ? 15.008 -14.086 8.328 1 98.81 78 SER B N 1
ATOM 2467 C CA . SER B 1 78 ? 14.438 -14.531 7.066 1 98.81 78 SER B CA 1
ATOM 2468 C C . SER B 1 78 ? 13.195 -13.727 6.707 1 98.81 78 SER B C 1
ATOM 2470 O O . SER B 1 78 ? 12.25 -13.656 7.492 1 98.81 78 SER B O 1
ATOM 2472 N N . LYS B 1 79 ? 13.25 -13.133 5.492 1 98.75 79 LYS B N 1
ATOM 2473 C CA . LYS B 1 79 ? 12.078 -12.391 5.031 1 98.75 79 LYS B CA 1
ATOM 2474 C C . LYS B 1 79 ? 10.844 -13.297 4.965 1 98.75 79 LYS B C 1
ATOM 2476 O O . LYS B 1 79 ? 9.75 -12.891 5.363 1 98.75 79 LYS B O 1
ATOM 2481 N N . ALA B 1 80 ? 11.031 -14.508 4.504 1 98.81 80 ALA B N 1
ATOM 2482 C CA . ALA B 1 80 ? 9.93 -15.453 4.367 1 98.81 80 ALA B CA 1
ATOM 2483 C C . ALA B 1 80 ? 9.32 -15.797 5.727 1 98.81 80 ALA B C 1
ATOM 2485 O O . ALA B 1 80 ? 8.102 -15.891 5.863 1 98.81 80 ALA B O 1
ATOM 2486 N N . ASP B 1 81 ? 10.164 -15.938 6.734 1 98.88 81 ASP B N 1
ATOM 2487 C CA . ASP B 1 81 ? 9.68 -16.281 8.07 1 98.88 81 ASP B CA 1
ATOM 2488 C C . ASP B 1 81 ? 8.898 -15.125 8.68 1 98.88 81 ASP B C 1
ATOM 2490 O O . ASP B 1 81 ? 7.824 -15.328 9.258 1 98.88 81 ASP B O 1
ATOM 2494 N N . ILE B 1 82 ? 9.445 -13.906 8.539 1 98.88 82 ILE B N 1
ATOM 2495 C CA . ILE B 1 82 ? 8.773 -12.734 9.094 1 98.88 82 ILE B CA 1
ATOM 2496 C C . ILE B 1 82 ? 7.398 -12.578 8.453 1 98.88 82 ILE B C 1
ATOM 2498 O O . ILE B 1 82 ? 6.402 -12.375 9.156 1 98.88 82 ILE B O 1
ATOM 2502 N N . MET B 1 83 ? 7.324 -12.727 7.148 1 98.88 83 MET B N 1
ATOM 2503 C CA . MET B 1 83 ? 6.051 -12.594 6.445 1 98.88 83 MET B CA 1
ATOM 2504 C C . MET B 1 83 ? 5.113 -13.742 6.805 1 98.88 83 MET B C 1
ATOM 2506 O O . MET B 1 83 ? 3.904 -13.547 6.941 1 98.88 83 MET B O 1
ATOM 2510 N N . GLY B 1 84 ? 5.695 -14.945 6.91 1 98.94 84 GLY B N 1
ATOM 2511 C CA . GLY B 1 84 ? 4.863 -16.062 7.32 1 98.94 84 GLY B CA 1
ATOM 2512 C C . GLY B 1 84 ? 4.168 -15.844 8.648 1 98.94 84 GLY B C 1
ATOM 2513 O O . GLY B 1 84 ? 2.959 -16.062 8.766 1 98.94 84 GLY B O 1
ATOM 2514 N N . GLU B 1 85 ? 4.926 -15.383 9.641 1 98.81 85 GLU B N 1
ATOM 2515 C CA . GLU B 1 85 ? 4.367 -15.078 10.961 1 98.81 85 GLU B CA 1
ATOM 2516 C C . GLU B 1 85 ? 3.289 -14 10.867 1 98.81 85 GLU B C 1
ATOM 2518 O O . GLU B 1 85 ? 2.238 -14.109 11.5 1 98.81 85 GLU B O 1
ATOM 2523 N N . ARG B 1 86 ? 3.533 -13.023 10.047 1 98.81 86 ARG B N 1
ATOM 2524 C CA . ARG B 1 86 ? 2.586 -11.922 9.914 1 98.81 86 ARG B CA 1
ATOM 2525 C C . ARG B 1 86 ? 1.292 -12.391 9.258 1 98.81 86 ARG B C 1
ATOM 2527 O O . ARG B 1 86 ? 0.199 -12.039 9.711 1 98.81 86 ARG B O 1
ATOM 2534 N N . LEU B 1 87 ? 1.441 -13.172 8.211 1 98.88 87 LEU B N 1
ATOM 2535 C CA . LEU B 1 87 ? 0.255 -13.648 7.508 1 98.88 87 LEU B CA 1
ATOM 2536 C C . LEU B 1 87 ? -0.617 -14.492 8.43 1 98.88 87 LEU B C 1
ATOM 2538 O O . LEU B 1 87 ? -1.843 -14.352 8.43 1 98.88 87 LEU B O 1
ATOM 2542 N N . LEU B 1 88 ? 0.003 -15.281 9.258 1 98.81 88 LEU B N 1
ATOM 2543 C CA . LEU B 1 88 ? -0.751 -16.109 10.195 1 98.81 88 LEU B CA 1
ATOM 2544 C C . LEU B 1 88 ? -1.356 -15.25 11.305 1 98.81 88 LEU B C 1
ATOM 2546 O O . LEU B 1 88 ? -2.406 -15.594 11.852 1 98.81 88 LEU B O 1
ATOM 2550 N N . ALA B 1 89 ? -0.678 -14.148 11.641 1 98.69 89 ALA B N 1
ATOM 2551 C CA . ALA B 1 89 ? -1.233 -13.219 12.617 1 98.69 89 ALA B CA 1
ATOM 2552 C C . ALA B 1 89 ? -2.449 -12.492 12.055 1 98.69 89 ALA B C 1
ATOM 2554 O O . ALA B 1 89 ? -3.32 -12.047 12.805 1 98.69 89 ALA B O 1
ATOM 2555 N N . ILE B 1 90 ? -2.551 -12.359 10.758 1 98.5 90 ILE B N 1
ATOM 2556 C CA . ILE B 1 90 ? -3.715 -11.773 10.094 1 98.5 90 ILE B CA 1
ATOM 2557 C C . ILE B 1 90 ? -4.844 -12.805 10.039 1 98.5 90 ILE B C 1
ATOM 2559 O O . ILE B 1 90 ? -5.969 -12.523 10.461 1 98.5 90 ILE B O 1
ATOM 2563 N N . ASN B 1 91 ? -4.523 -13.977 9.555 1 98.19 91 ASN B N 1
ATOM 2564 C CA . ASN B 1 91 ? -5.477 -15.07 9.406 1 98.19 91 ASN B CA 1
ATOM 2565 C C . ASN B 1 91 ? -4.941 -16.359 10.016 1 98.19 91 ASN B C 1
ATOM 2567 O O . ASN B 1 91 ? -4.281 -17.141 9.328 1 98.19 91 ASN B O 1
ATOM 2571 N N . PRO B 1 92 ? -5.281 -16.625 11.219 1 97.75 92 PRO B N 1
ATOM 2572 C CA . PRO B 1 92 ? -4.781 -17.812 11.891 1 97.75 92 PRO B CA 1
ATOM 2573 C C . PRO B 1 92 ? -5.199 -19.109 11.188 1 97.75 92 PRO B C 1
ATOM 2575 O O . PRO B 1 92 ? -4.582 -20.156 11.398 1 97.75 92 PRO B O 1
ATOM 2578 N N . ASP B 1 93 ? -6.219 -19.078 10.32 1 97.5 93 ASP B N 1
ATOM 2579 C CA . ASP B 1 93 ? -6.734 -20.266 9.648 1 97.5 93 ASP B CA 1
ATOM 2580 C C . ASP B 1 93 ? -6.105 -20.422 8.266 1 97.5 93 ASP B C 1
ATOM 2582 O O . ASP B 1 93 ? -6.434 -21.359 7.539 1 97.5 93 ASP B O 1
ATOM 2586 N N . LEU B 1 94 ? -5.238 -19.547 7.887 1 98.44 94 LEU B N 1
ATOM 2587 C CA . LEU B 1 94 ? -4.586 -19.625 6.586 1 98.44 94 LEU B CA 1
ATOM 2588 C C . LEU B 1 94 ? -3.748 -20.891 6.469 1 98.44 94 LEU B C 1
ATOM 2590 O O . LEU B 1 94 ? -2.943 -21.188 7.352 1 98.44 94 LEU B O 1
ATOM 2594 N N . LYS B 1 95 ? -4.02 -21.672 5.449 1 98.75 95 LYS B N 1
ATOM 2595 C CA . LYS B 1 95 ? -3.074 -22.734 5.098 1 98.75 95 LYS B CA 1
ATOM 2596 C C . LYS B 1 95 ? -1.84 -22.156 4.41 1 98.75 95 LYS B C 1
ATOM 2598 O O . LYS B 1 95 ? -1.874 -21.859 3.215 1 98.75 95 LYS B O 1
ATOM 2603 N N . LEU B 1 96 ? -0.729 -22.094 5.16 1 98.88 96 LEU B N 1
ATOM 2604 C CA . LEU B 1 96 ? 0.436 -21.344 4.684 1 98.88 96 LEU B CA 1
ATOM 2605 C C . LEU B 1 96 ? 1.628 -22.281 4.492 1 98.88 96 LEU B C 1
ATOM 2607 O O . LEU B 1 96 ? 1.93 -23.094 5.367 1 98.88 96 LEU B O 1
ATOM 2611 N N . HIS B 1 97 ? 2.213 -22.203 3.336 1 98.75 97 HIS B N 1
ATOM 2612 C CA . HIS B 1 97 ? 3.473 -22.875 3.031 1 98.75 97 HIS B CA 1
ATOM 2613 C C . HIS B 1 97 ? 4.598 -21.859 2.832 1 98.75 97 HIS B C 1
ATOM 2615 O O . HIS B 1 97 ? 4.527 -21.016 1.935 1 98.75 97 HIS B O 1
ATOM 2621 N N . VAL B 1 98 ? 5.625 -21.969 3.682 1 98.75 98 VAL B N 1
ATOM 2622 C CA . VAL B 1 98 ? 6.75 -21.031 3.607 1 98.75 98 VAL B CA 1
ATOM 2623 C C . VAL B 1 98 ? 7.969 -21.75 3.031 1 98.75 98 VAL B C 1
ATOM 2625 O O . VAL B 1 98 ? 8.398 -22.781 3.555 1 98.75 98 VAL B O 1
ATOM 2628 N N . ARG B 1 99 ? 8.492 -21.203 1.965 1 97.81 99 ARG B N 1
ATOM 2629 C CA . ARG B 1 99 ? 9.656 -21.797 1.31 1 97.81 99 ARG B CA 1
ATOM 2630 C C . ARG B 1 99 ? 10.844 -20.828 1.342 1 97.81 99 ARG B C 1
ATOM 2632 O O . ARG B 1 99 ? 10.734 -19.688 0.892 1 97.81 99 ARG B O 1
ATOM 2639 N N . HIS B 1 100 ? 12.023 -21.344 1.812 1 97.44 100 HIS B N 1
ATOM 2640 C CA . HIS B 1 100 ? 13.242 -20.547 1.952 1 97.44 100 HIS B CA 1
ATOM 2641 C C . HIS B 1 100 ? 14.195 -20.797 0.787 1 97.44 100 HIS B C 1
ATOM 2643 O O . HIS B 1 100 ? 15.289 -21.328 0.976 1 97.44 100 HIS B O 1
ATOM 2649 N N . GLU B 1 101 ? 13.812 -20.375 -0.413 1 94.56 101 GLU B N 1
ATOM 2650 C CA . GLU B 1 101 ? 14.648 -20.688 -1.568 1 94.56 101 GLU B CA 1
ATOM 2651 C C . GLU B 1 101 ? 14.516 -19.609 -2.648 1 94.56 101 GLU B C 1
ATOM 2653 O O . GLU B 1 101 ? 13.68 -18.703 -2.529 1 94.56 101 GLU B O 1
ATOM 2658 N N . PHE B 1 102 ? 15.375 -19.766 -3.582 1 91.75 102 PHE B N 1
ATOM 2659 C CA . PHE B 1 102 ? 15.344 -18.953 -4.797 1 91.75 102 PHE B CA 1
ATOM 2660 C C . PHE B 1 102 ? 14.789 -19.766 -5.965 1 91.75 102 PHE B C 1
ATOM 2662 O O . PHE B 1 102 ? 14.891 -21 -5.977 1 91.75 102 PHE B O 1
ATOM 2669 N N . ILE B 1 103 ? 14.211 -19.031 -6.883 1 91.94 103 ILE B N 1
ATOM 2670 C CA . ILE B 1 103 ? 13.742 -19.703 -8.094 1 91.94 103 ILE B CA 1
ATOM 2671 C C . ILE B 1 103 ? 14.914 -19.906 -9.055 1 91.94 103 ILE B C 1
ATOM 2673 O O . ILE B 1 103 ? 15.586 -18.938 -9.43 1 91.94 103 ILE B O 1
ATOM 2677 N N . THR B 1 104 ? 15.172 -21.094 -9.367 1 91.81 104 THR B N 1
ATOM 2678 C CA . THR B 1 104 ? 16.141 -21.516 -10.367 1 91.81 104 THR B CA 1
ATOM 2679 C C . THR B 1 104 ? 15.539 -22.562 -11.305 1 91.81 104 THR B C 1
ATOM 2681 O O . THR B 1 104 ? 14.453 -23.094 -11.031 1 91.81 104 THR B O 1
ATOM 2684 N N . PRO B 1 105 ? 16.219 -22.75 -12.398 1 88.75 105 PRO B N 1
ATOM 2685 C CA . PRO B 1 105 ? 15.719 -23.812 -13.273 1 88.75 105 PRO B CA 1
ATOM 2686 C C . PRO B 1 105 ? 15.555 -25.156 -12.547 1 88.75 105 PRO B C 1
ATOM 2688 O O . PRO B 1 105 ? 14.672 -25.938 -12.891 1 88.75 105 PRO B O 1
ATOM 2691 N N . ASP B 1 106 ? 16.312 -25.328 -11.5 1 90.12 106 ASP B N 1
ATOM 2692 C CA . ASP B 1 106 ? 16.281 -26.578 -10.758 1 90.12 106 ASP B CA 1
ATOM 2693 C C . ASP B 1 106 ? 15.133 -26.594 -9.742 1 90.12 106 ASP B C 1
ATOM 2695 O O . ASP B 1 106 ? 14.539 -27.641 -9.484 1 90.12 106 ASP B O 1
ATOM 2699 N N . THR B 1 107 ? 14.758 -25.422 -9.242 1 90 107 THR B N 1
ATOM 2700 C CA . THR B 1 107 ? 13.773 -25.391 -8.164 1 90 107 THR B CA 1
ATOM 2701 C C . THR B 1 107 ? 12.383 -25.062 -8.703 1 90 107 THR B C 1
ATOM 2703 O O . THR B 1 107 ? 11.375 -25.422 -8.094 1 90 107 THR B O 1
ATOM 2706 N N . ALA B 1 108 ? 12.312 -24.422 -9.812 1 89.19 108 ALA B N 1
ATOM 2707 C CA . ALA B 1 108 ? 11.062 -23.922 -10.367 1 89.19 108 ALA B CA 1
ATOM 2708 C C . ALA B 1 108 ? 10.062 -25.062 -10.594 1 89.19 108 ALA B C 1
ATOM 2710 O O . ALA B 1 108 ? 8.906 -24.969 -10.188 1 89.19 108 ALA B O 1
ATOM 2711 N N . PRO B 1 109 ? 10.57 -26.188 -11.156 1 86.75 109 PRO B N 1
ATOM 2712 C CA . PRO B 1 109 ? 9.617 -27.281 -11.391 1 86.75 109 PRO B CA 1
ATOM 2713 C C . PRO B 1 109 ? 8.992 -27.797 -10.102 1 86.75 109 PRO B C 1
ATOM 2715 O O . PRO B 1 109 ? 7.781 -28.031 -10.047 1 86.75 109 PRO B O 1
ATOM 2718 N N . GLU B 1 110 ? 9.766 -27.922 -9.094 1 90.5 110 GLU B N 1
ATOM 2719 C CA . GLU B 1 110 ? 9.25 -28.438 -7.832 1 90.5 110 GLU B CA 1
ATOM 2720 C C . GLU B 1 110 ? 8.219 -27.484 -7.227 1 90.5 110 GLU B C 1
ATOM 2722 O O . GLU B 1 110 ? 7.176 -27.922 -6.738 1 90.5 110 GLU B O 1
ATOM 2727 N N . ILE B 1 111 ? 8.477 -26.25 -7.301 1 92.81 111 ILE B N 1
ATOM 2728 C CA . ILE B 1 111 ? 7.598 -25.25 -6.707 1 92.81 111 ILE B CA 1
ATOM 2729 C C . ILE B 1 111 ? 6.293 -25.172 -7.496 1 92.81 111 ILE B C 1
ATOM 2731 O O . ILE B 1 111 ? 5.215 -25.047 -6.91 1 92.81 111 ILE B O 1
ATOM 2735 N N . LEU B 1 112 ? 6.395 -25.344 -8.773 1 94.62 112 LEU B N 1
ATOM 2736 C CA . LEU B 1 112 ? 5.238 -25.094 -9.633 1 94.62 112 LEU B CA 1
ATOM 2737 C C . LEU B 1 112 ? 4.504 -26.406 -9.93 1 94.62 112 LEU B C 1
ATOM 2739 O O . LEU B 1 112 ? 3.584 -26.422 -10.75 1 94.62 112 LEU B O 1
ATOM 2743 N N . ASN B 1 113 ? 4.926 -27.5 -9.219 1 92.56 113 ASN B N 1
ATOM 2744 C CA . ASN B 1 113 ? 4.195 -28.75 -9.344 1 92.56 113 ASN B CA 1
ATOM 2745 C C . ASN B 1 113 ? 2.857 -28.703 -8.609 1 92.56 113 ASN B C 1
ATOM 2747 O O . ASN B 1 113 ? 1.975 -29.531 -8.859 1 92.56 113 ASN B O 1
ATOM 2751 N N . THR B 1 114 ? 2.762 -27.859 -7.668 1 92.56 114 THR B N 1
ATOM 2752 C CA . THR B 1 114 ? 1.507 -27.578 -6.977 1 92.56 114 THR B CA 1
ATOM 2753 C C . THR B 1 114 ? 0.565 -26.781 -7.867 1 92.56 114 THR B C 1
ATOM 2755 O O . THR B 1 114 ? 0.988 -25.828 -8.523 1 92.56 114 THR B O 1
ATOM 2758 N N . PRO B 1 115 ? -0.662 -27.188 -7.957 1 92.38 115 PRO B N 1
ATOM 2759 C CA . PRO B 1 115 ? -1.621 -26.469 -8.797 1 92.38 115 PRO B CA 1
ATOM 2760 C C . PRO B 1 115 ? -2.115 -25.172 -8.156 1 92.38 115 PRO B C 1
ATOM 2762 O O . PRO B 1 115 ? -3.189 -25.141 -7.551 1 92.38 115 PRO B O 1
ATOM 2765 N N . TYR B 1 116 ? -1.45 -24.141 -8.375 1 97.56 116 TYR B N 1
ATOM 2766 C CA . TYR B 1 116 ? -1.879 -22.828 -7.883 1 97.56 116 TYR B CA 1
ATOM 2767 C C . TYR B 1 116 ? -2.984 -22.25 -8.758 1 97.56 116 TYR B C 1
ATOM 2769 O O . TYR B 1 116 ? -2.965 -22.406 -9.977 1 97.56 116 TYR B O 1
ATOM 2777 N N . ASP B 1 117 ? -3.887 -21.562 -8.078 1 97.69 117 ASP B N 1
ATOM 2778 C CA . ASP B 1 117 ? -4.914 -20.859 -8.828 1 97.69 117 ASP B CA 1
ATOM 2779 C C . ASP B 1 117 ? -4.352 -19.594 -9.469 1 97.69 117 ASP B C 1
ATOM 2781 O O . ASP B 1 117 ? -4.875 -19.109 -10.477 1 97.69 117 ASP B O 1
ATOM 2785 N N . TYR B 1 118 ? -3.283 -19.094 -8.867 1 98.62 118 TYR B N 1
ATOM 2786 C CA . TYR B 1 118 ? -2.643 -17.906 -9.414 1 98.62 118 TYR B CA 1
ATOM 2787 C C . TYR B 1 118 ? -1.222 -17.75 -8.883 1 98.62 118 TYR B C 1
ATOM 2789 O O . TYR B 1 118 ? -0.935 -18.141 -7.746 1 98.62 118 TYR B O 1
ATOM 2797 N N . VAL B 1 119 ? -0.306 -17.188 -9.672 1 98.75 119 VAL B N 1
ATOM 2798 C CA . VAL B 1 119 ? 1.09 -16.969 -9.312 1 98.75 119 VAL B CA 1
ATOM 2799 C C . VAL B 1 119 ? 1.409 -15.477 -9.367 1 98.75 119 VAL B C 1
ATOM 2801 O O . VAL B 1 119 ? 1.082 -14.805 -10.352 1 98.75 119 VAL B O 1
ATOM 2804 N N . VAL B 1 120 ? 2.012 -14.992 -8.281 1 98.94 120 VAL B N 1
ATOM 2805 C CA . VAL B 1 120 ? 2.525 -13.625 -8.258 1 98.94 120 VAL B CA 1
ATOM 2806 C C . VAL B 1 120 ? 4.051 -13.641 -8.352 1 98.94 120 VAL B C 1
ATOM 2808 O O . VAL B 1 120 ? 4.727 -14.188 -7.473 1 98.94 120 VAL B O 1
ATOM 2811 N N . ASP B 1 121 ? 4.535 -13.031 -9.422 1 98.81 121 ASP B N 1
ATOM 2812 C CA . ASP B 1 121 ? 5.973 -12.875 -9.617 1 98.81 121 ASP B CA 1
ATOM 2813 C C . ASP B 1 121 ? 6.445 -11.5 -9.148 1 98.81 121 ASP B C 1
ATOM 2815 O O . ASP B 1 121 ? 6.238 -10.5 -9.844 1 98.81 121 ASP B O 1
ATOM 2819 N N . ALA B 1 122 ? 7.086 -11.508 -8.016 1 98.62 122 ALA B N 1
ATOM 2820 C CA . ALA B 1 122 ? 7.664 -10.289 -7.465 1 98.62 122 ALA B CA 1
ATOM 2821 C C . ALA B 1 122 ? 9.18 -10.406 -7.359 1 98.62 122 ALA B C 1
ATOM 2823 O O . ALA B 1 122 ? 9.789 -9.859 -6.434 1 98.62 122 ALA B O 1
ATOM 2824 N N . ILE B 1 123 ? 9.781 -11.141 -8.234 1 96.94 123 ILE B N 1
ATOM 2825 C CA . ILE B 1 123 ? 11.234 -11.312 -8.305 1 96.94 123 ILE B CA 1
ATOM 2826 C C . ILE B 1 123 ? 11.859 -10.078 -8.945 1 96.94 123 ILE B C 1
ATOM 2828 O O . ILE B 1 123 ? 11.344 -9.555 -9.938 1 96.94 123 ILE B O 1
ATOM 2832 N N . ASP B 1 124 ? 12.961 -9.586 -8.422 1 91.62 124 ASP B N 1
ATOM 2833 C CA . ASP B 1 124 ? 13.555 -8.352 -8.93 1 91.62 124 ASP B CA 1
ATOM 2834 C C . ASP B 1 124 ? 14.812 -8.641 -9.75 1 91.62 124 ASP B C 1
ATOM 2836 O O . ASP B 1 124 ? 15.477 -7.715 -10.219 1 91.62 124 ASP B O 1
ATOM 2840 N N . SER B 1 125 ? 15.117 -9.93 -9.914 1 91.12 125 SER B N 1
ATOM 2841 C CA . SER B 1 125 ? 16.266 -10.305 -10.734 1 91.12 125 SER B CA 1
ATOM 2842 C C . SER B 1 125 ? 15.828 -10.945 -12.047 1 91.12 125 SER B C 1
ATOM 2844 O O . SER B 1 125 ? 14.828 -11.664 -12.086 1 91.12 125 SER B O 1
ATOM 2846 N N . LEU B 1 126 ? 16.609 -10.758 -13.039 1 91.31 126 LEU B N 1
ATOM 2847 C CA . LEU B 1 126 ? 16.234 -11.094 -14.406 1 91.31 126 LEU B CA 1
ATOM 2848 C C . LEU B 1 126 ? 16.094 -12.602 -14.586 1 91.31 126 LEU B C 1
ATOM 2850 O O . LEU B 1 126 ? 15.023 -13.102 -14.93 1 91.31 126 LEU B O 1
ATOM 2854 N N . LYS B 1 127 ? 17.125 -13.359 -14.305 1 92.56 127 LYS B N 1
ATOM 2855 C CA . LYS B 1 127 ? 17.172 -14.781 -14.625 1 92.56 127 LYS B CA 1
ATOM 2856 C C . LYS B 1 127 ? 16.094 -15.555 -13.867 1 92.56 127 LYS B C 1
ATOM 2858 O O . LYS B 1 127 ? 15.305 -16.297 -14.461 1 92.56 127 LYS B O 1
ATOM 2863 N N . PRO B 1 128 ? 16.031 -15.32 -12.578 1 94.81 128 PRO B N 1
ATOM 2864 C CA . PRO B 1 128 ? 14.977 -16.016 -11.836 1 94.81 128 PRO B CA 1
ATOM 2865 C C . PRO B 1 128 ? 13.578 -15.633 -12.305 1 94.81 128 PRO B C 1
ATOM 2867 O O . PRO B 1 128 ? 12.688 -16.484 -12.359 1 94.81 128 PRO B O 1
ATOM 2870 N N . LYS B 1 129 ? 13.359 -14.406 -12.594 1 96.62 129 LYS B N 1
ATOM 2871 C CA . LYS B 1 129 ? 12.062 -13.938 -13.07 1 96.62 129 LYS B CA 1
ATOM 2872 C C . LYS B 1 129 ? 11.68 -14.625 -14.375 1 96.62 129 LYS B C 1
ATOM 2874 O O . LYS B 1 129 ? 10.57 -15.156 -14.5 1 96.62 129 LYS B O 1
ATOM 2879 N N . ILE B 1 130 ? 12.594 -14.664 -15.273 1 96.38 130 ILE B N 1
ATOM 2880 C CA . ILE B 1 130 ? 12.352 -15.281 -16.578 1 96.38 130 ILE B CA 1
ATOM 2881 C C . ILE B 1 130 ? 12.078 -16.781 -16.391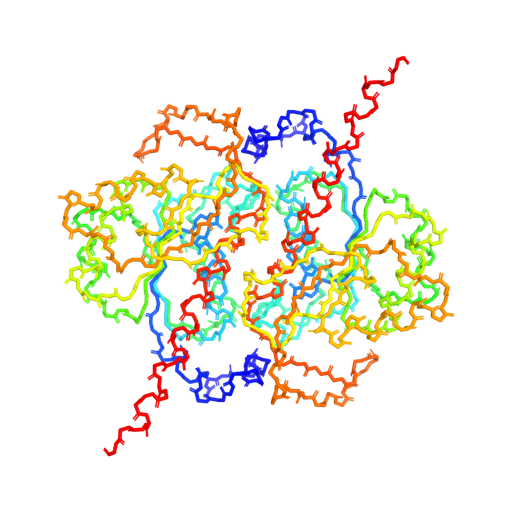 1 96.38 130 ILE B C 1
ATOM 2883 O O . ILE B 1 130 ? 11.172 -17.328 -17.016 1 96.38 130 ILE B O 1
ATOM 2887 N N . THR B 1 131 ? 12.828 -17.375 -15.531 1 96.06 131 THR B N 1
ATOM 2888 C CA . THR B 1 131 ? 12.664 -18.797 -15.242 1 96.06 131 THR B CA 1
ATOM 2889 C C . THR B 1 131 ? 11.266 -19.094 -14.711 1 96.06 131 THR B C 1
ATOM 2891 O O . THR B 1 131 ? 10.617 -20.047 -15.141 1 96.06 131 THR B O 1
ATOM 2894 N N . LEU B 1 132 ? 10.789 -18.266 -13.844 1 97.44 132 LEU B N 1
ATOM 2895 C CA . LEU B 1 132 ? 9.469 -18.453 -13.25 1 97.44 132 LEU B CA 1
ATOM 2896 C C . LEU B 1 132 ? 8.375 -18.281 -14.297 1 97.44 132 LEU B C 1
ATOM 2898 O O . LEU B 1 132 ? 7.453 -19.094 -14.375 1 97.44 132 LEU B O 1
ATOM 2902 N N . ILE B 1 133 ? 8.461 -17.203 -15.055 1 97.56 133 ILE B N 1
ATOM 2903 C CA . ILE B 1 133 ? 7.453 -16.922 -16.062 1 97.56 133 ILE B CA 1
ATOM 2904 C C . ILE B 1 133 ? 7.371 -18.078 -17.062 1 97.56 133 ILE B C 1
ATOM 2906 O O . ILE B 1 133 ? 6.285 -18.562 -17.375 1 97.56 133 ILE B O 1
ATOM 2910 N N . GLN B 1 134 ? 8.547 -18.531 -17.453 1 96.06 134 GLN B N 1
ATOM 2911 C CA . GLN B 1 134 ? 8.602 -19.641 -18.422 1 96.06 134 GLN B CA 1
ATOM 2912 C C . GLN B 1 134 ? 7.973 -20.906 -17.844 1 96.06 134 GLN B C 1
ATOM 2914 O O . GLN B 1 134 ? 7.184 -21.578 -18.5 1 96.06 134 GLN B O 1
ATOM 2919 N N . ALA B 1 135 ? 8.352 -21.203 -16.672 1 95.56 135 ALA B N 1
ATOM 2920 C CA . ALA B 1 135 ? 7.852 -22.422 -16.016 1 95.56 135 ALA B CA 1
ATOM 2921 C C . ALA B 1 135 ? 6.34 -22.344 -15.828 1 95.56 135 ALA B C 1
ATOM 2923 O O . ALA B 1 135 ? 5.637 -23.344 -16.016 1 95.56 135 ALA B O 1
ATOM 2924 N N . ALA B 1 136 ? 5.84 -21.203 -15.438 1 96.19 136 ALA B N 1
ATOM 2925 C CA . ALA B 1 136 ? 4.406 -21.016 -15.234 1 96.19 136 ALA B CA 1
ATOM 2926 C C . ALA B 1 136 ? 3.646 -21.156 -16.547 1 96.19 136 ALA B C 1
ATOM 2928 O O . ALA B 1 136 ? 2.615 -21.828 -16.609 1 96.19 136 ALA B O 1
ATOM 2929 N N . LYS B 1 137 ? 4.148 -20.531 -17.609 1 94.94 137 LYS B N 1
ATOM 2930 C CA . LYS B 1 137 ? 3.508 -20.578 -18.922 1 94.94 137 LYS B CA 1
ATOM 2931 C C . LYS B 1 137 ? 3.447 -22 -19.453 1 94.94 137 LYS B C 1
ATOM 2933 O O . LYS B 1 137 ? 2.432 -22.422 -20.016 1 94.94 137 LYS B O 1
ATOM 2938 N N . ARG B 1 138 ? 4.5 -22.75 -19.219 1 93 138 ARG B N 1
ATOM 2939 C CA . ARG B 1 138 ? 4.559 -24.125 -19.672 1 93 138 ARG B CA 1
ATOM 2940 C C . ARG B 1 138 ? 3.475 -24.969 -19 1 93 138 ARG B C 1
ATOM 2942 O O . ARG B 1 138 ? 2.949 -25.906 -19.594 1 93 138 ARG B O 1
ATOM 2949 N N . ARG B 1 139 ? 3.131 -24.594 -17.828 1 94.19 139 ARG B N 1
ATOM 2950 C CA . ARG B 1 139 ? 2.162 -25.359 -17.047 1 94.19 139 ARG B CA 1
ATOM 2951 C C . ARG B 1 139 ? 0.772 -24.734 -17.156 1 94.19 139 ARG B C 1
ATOM 2953 O O . ARG B 1 139 ? -0.146 -25.141 -16.438 1 94.19 139 ARG B O 1
ATOM 2960 N N . LYS B 1 140 ? 0.603 -23.641 -17.938 1 94.5 140 LYS B N 1
ATOM 2961 C CA . LYS B 1 140 ? -0.652 -22.938 -18.188 1 94.5 140 LYS B CA 1
ATOM 2962 C C . LYS B 1 140 ? -1.205 -22.312 -16.906 1 94.5 140 LYS B C 1
ATOM 2964 O O . LYS B 1 140 ? -2.418 -22.312 -16.688 1 94.5 140 LYS B O 1
ATOM 2969 N N . MET B 1 141 ? -0.304 -21.922 -16.047 1 95.88 141 MET B N 1
ATOM 2970 C CA . MET B 1 141 ? -0.702 -21.266 -14.805 1 95.88 141 MET B CA 1
ATOM 2971 C C . MET B 1 141 ? -0.928 -19.781 -15.023 1 95.88 141 MET B C 1
ATOM 2973 O O . MET B 1 141 ? -0.19 -19.141 -15.773 1 95.88 141 MET B O 1
ATOM 2977 N N . LYS B 1 142 ? -1.977 -19.25 -14.367 1 97.56 142 LYS B N 1
ATOM 2978 C CA . LYS B 1 142 ? -2.17 -17.812 -14.359 1 97.56 142 LYS B CA 1
ATOM 2979 C C . LYS B 1 142 ? -1.075 -17.109 -13.555 1 97.56 142 LYS B C 1
ATOM 2981 O O . LYS B 1 142 ? -0.741 -17.547 -12.445 1 97.56 142 LYS B O 1
ATOM 2986 N N . ILE B 1 143 ? -0.494 -16.062 -14.18 1 98.44 143 ILE B N 1
ATOM 2987 C CA . ILE B 1 143 ? 0.625 -15.398 -13.531 1 98.44 143 ILE B CA 1
ATOM 2988 C C . ILE B 1 143 ? 0.529 -13.891 -13.758 1 98.44 143 ILE B C 1
ATOM 2990 O O . ILE B 1 143 ? 0.148 -13.445 -14.844 1 98.44 143 ILE B O 1
ATOM 2994 N N . VAL B 1 144 ? 0.766 -13.117 -12.719 1 98.88 144 VAL B N 1
ATOM 2995 C CA . VAL B 1 144 ? 1.015 -11.68 -12.82 1 98.88 144 VAL B CA 1
ATOM 2996 C C . VAL B 1 144 ? 2.445 -11.375 -12.383 1 98.88 144 VAL B C 1
ATOM 2998 O O . VAL B 1 144 ? 2.904 -11.859 -11.352 1 98.88 144 VAL B O 1
ATOM 3001 N N . SER B 1 145 ? 3.125 -10.656 -13.203 1 98.88 145 SER B N 1
ATOM 3002 C CA . SER B 1 145 ? 4.527 -10.344 -12.945 1 98.88 145 SER B CA 1
ATOM 3003 C C . SER B 1 145 ? 4.73 -8.844 -12.758 1 98.88 145 SER B C 1
ATOM 3005 O O . SER B 1 145 ? 4.316 -8.047 -13.594 1 98.88 145 SER B O 1
ATOM 3007 N N . SER B 1 146 ? 5.316 -8.484 -11.602 1 98.81 146 SER B N 1
ATOM 3008 C CA . SER B 1 146 ? 5.629 -7.09 -11.336 1 98.81 146 SER B CA 1
ATOM 3009 C C . SER B 1 146 ? 6.902 -6.66 -12.055 1 98.81 146 SER B C 1
ATOM 3011 O O . SER B 1 146 ? 7.926 -7.34 -11.977 1 98.81 146 SER B O 1
ATOM 3013 N N . MET B 1 147 ? 6.801 -5.535 -12.734 1 97.19 147 MET B N 1
ATOM 3014 C CA . MET B 1 147 ? 7.988 -4.961 -13.359 1 97.19 147 MET B CA 1
ATOM 3015 C C . MET B 1 147 ? 8.648 -3.936 -12.445 1 97.19 147 MET B C 1
ATOM 3017 O O . MET B 1 147 ? 8.453 -3.977 -11.227 1 97.19 147 MET B O 1
ATOM 3021 N N . GLY B 1 148 ? 9.492 -3.105 -12.945 1 90.44 148 GLY B N 1
ATOM 3022 C CA . GLY B 1 148 ? 10.32 -2.258 -12.109 1 90.44 148 GLY B CA 1
ATOM 3023 C C . GLY B 1 148 ? 9.57 -1.088 -11.508 1 90.44 148 GLY B C 1
ATOM 3024 O O . GLY B 1 148 ? 8.914 -0.33 -12.227 1 90.44 148 GLY B O 1
ATOM 3025 N N . ALA B 1 149 ? 9.695 -0.925 -10.18 1 92.75 149 ALA B N 1
ATOM 3026 C CA . ALA B 1 149 ? 9.125 0.209 -9.461 1 92.75 149 ALA B CA 1
ATOM 3027 C C . ALA B 1 149 ? 10.188 1.256 -9.156 1 92.75 149 ALA B C 1
ATOM 3029 O O . ALA B 1 149 ? 9.867 2.381 -8.766 1 92.75 149 ALA B O 1
ATOM 3030 N N . GLY B 1 150 ? 11.445 0.883 -9.336 1 93.81 150 GLY B N 1
ATOM 3031 C CA . GLY B 1 150 ? 12.539 1.776 -9 1 93.81 150 GLY B CA 1
ATOM 3032 C C . GLY B 1 150 ? 12.656 2.955 -9.953 1 93.81 150 GLY B C 1
ATOM 3033 O O . GLY B 1 150 ? 12.211 2.885 -11.094 1 93.81 150 GLY B O 1
ATOM 3034 N N . GLY B 1 151 ? 13.219 4.02 -9.469 1 94.75 151 GLY B N 1
ATOM 3035 C CA . GLY B 1 151 ? 13.508 5.18 -10.297 1 94.75 151 GLY B CA 1
ATOM 3036 C C . GLY B 1 151 ? 12.273 6.008 -10.617 1 94.75 151 GLY B C 1
ATOM 3037 O O . GLY B 1 151 ? 12.281 6.805 -11.555 1 94.75 151 GLY B O 1
ATOM 3038 N N . LYS B 1 152 ? 11.242 5.727 -9.93 1 96.56 152 LYS B N 1
ATOM 3039 C CA . LYS B 1 152 ? 9.961 6.383 -10.18 1 96.56 152 LYS B CA 1
ATOM 3040 C C . LYS B 1 152 ? 9.383 6.973 -8.891 1 96.56 152 LYS B C 1
ATOM 3042 O O . LYS B 1 152 ? 9.859 6.668 -7.797 1 96.56 152 LYS B O 1
ATOM 3047 N N . LEU B 1 153 ? 8.32 7.871 -9.062 1 97.31 153 LEU B N 1
ATOM 3048 C CA . LEU B 1 153 ? 7.809 8.562 -7.883 1 97.31 153 LEU B CA 1
ATOM 3049 C C . LEU B 1 153 ? 6.285 8.539 -7.859 1 97.31 153 LEU B C 1
ATOM 3051 O O . LEU B 1 153 ? 5.676 8.672 -6.793 1 97.31 153 LEU B O 1
ATOM 3055 N N . ASP B 1 154 ? 5.637 8.406 -9.016 1 98.12 154 ASP B N 1
ATOM 3056 C CA . ASP B 1 154 ? 4.199 8.656 -9.102 1 98.12 154 ASP B CA 1
ATOM 3057 C C . ASP B 1 154 ? 3.408 7.352 -9.07 1 98.12 154 ASP B C 1
ATOM 3059 O O . ASP B 1 154 ? 3.326 6.645 -10.078 1 98.12 154 ASP B O 1
ATOM 3063 N N . PRO B 1 155 ? 2.76 7.062 -7.984 1 98.69 155 PRO B N 1
ATOM 3064 C CA . PRO B 1 155 ? 2.031 5.797 -7.879 1 98.69 155 PRO B CA 1
ATOM 3065 C C . PRO B 1 155 ? 0.753 5.781 -8.711 1 98.69 155 PRO B C 1
ATOM 3067 O O . PRO B 1 155 ? 0.14 4.723 -8.891 1 98.69 155 PRO B O 1
ATOM 3070 N N . THR B 1 156 ? 0.274 6.898 -9.258 1 98.56 156 THR B N 1
ATOM 3071 C CA . THR B 1 156 ? -0.991 6.969 -9.984 1 98.56 156 THR B CA 1
ATOM 3072 C C . THR B 1 156 ? -0.801 6.578 -11.445 1 98.56 156 THR B C 1
ATOM 3074 O O . THR B 1 156 ? -1.766 6.523 -12.211 1 98.56 156 THR B O 1
ATOM 3077 N N . GLN B 1 157 ? 0.416 6.199 -11.836 1 98.44 157 GLN B N 1
ATOM 3078 C CA . GLN B 1 157 ? 0.693 5.895 -13.234 1 98.44 157 GLN B CA 1
ATOM 3079 C C . GLN B 1 157 ? 0.776 4.387 -13.469 1 98.44 157 GLN B C 1
ATOM 3081 O O . GLN B 1 157 ? 1.002 3.939 -14.594 1 98.44 157 GLN B O 1
ATOM 3086 N N . ILE B 1 158 ? 0.618 3.604 -12.461 1 98.75 158 ILE B N 1
ATOM 3087 C CA . ILE B 1 158 ? 0.745 2.152 -12.547 1 98.75 158 ILE B CA 1
ATOM 3088 C C . ILE B 1 158 ? -0.346 1.594 -13.461 1 98.75 158 ILE B C 1
ATOM 3090 O O . ILE B 1 158 ? -1.501 2.021 -13.391 1 98.75 158 ILE B O 1
ATOM 3094 N N . LYS B 1 159 ? 0.006 0.607 -14.273 1 98.56 159 LYS B N 1
ATOM 3095 C CA . LYS B 1 159 ? -0.9 -0.03 -15.227 1 98.56 159 LYS B CA 1
ATOM 3096 C C . LYS B 1 159 ? -0.747 -1.548 -15.195 1 98.56 159 LYS B C 1
ATOM 3098 O O . LYS B 1 159 ? 0.279 -2.066 -14.75 1 98.56 159 LYS B O 1
ATOM 3103 N N . VAL B 1 160 ? -1.762 -2.197 -15.641 1 98.81 160 VAL B N 1
ATOM 3104 C CA . VAL B 1 160 ? -1.77 -3.643 -15.844 1 98.81 160 VAL B CA 1
ATOM 3105 C C . VAL B 1 160 ? -1.974 -3.961 -17.312 1 98.81 160 VAL B C 1
ATOM 3107 O O . VAL B 1 160 ? -3.016 -3.633 -17.891 1 98.81 160 VAL B O 1
ATOM 3110 N N . VAL B 1 161 ? -1.008 -4.551 -17.953 1 98.5 161 VAL B N 1
ATOM 3111 C CA . VAL B 1 161 ? -1.109 -4.898 -19.359 1 98.5 161 VAL B CA 1
ATOM 3112 C C . VAL B 1 161 ? -0.384 -6.215 -19.625 1 98.5 161 VAL B C 1
ATOM 3114 O O . VAL B 1 161 ? 0.29 -6.746 -18.734 1 98.5 161 VAL B O 1
ATOM 3117 N N . ASP B 1 162 ? -0.6 -6.75 -20.766 1 98.62 162 ASP B N 1
ATOM 3118 C CA . ASP B 1 162 ? 0.235 -7.852 -21.25 1 98.62 162 ASP B CA 1
ATOM 3119 C C . ASP B 1 162 ? 1.683 -7.402 -21.422 1 98.62 162 ASP B C 1
ATOM 3121 O O . ASP B 1 162 ? 1.938 -6.266 -21.828 1 98.62 162 ASP B O 1
ATOM 3125 N N . ILE B 1 163 ? 2.586 -8.258 -21.203 1 98.31 163 ILE B N 1
ATOM 3126 C CA . ILE B 1 163 ? 4.008 -7.949 -21.297 1 98.31 163 ILE B CA 1
ATOM 3127 C C . ILE B 1 163 ? 4.305 -7.348 -22.672 1 98.31 163 ILE B C 1
ATOM 3129 O O . ILE B 1 163 ? 5.168 -6.477 -22.812 1 98.31 163 ILE B O 1
ATOM 3133 N N . SER B 1 164 ? 3.594 -7.691 -23.734 1 97.94 164 SER B N 1
ATOM 3134 C CA . SER B 1 164 ? 3.811 -7.23 -25.109 1 97.94 164 SER B CA 1
ATOM 3135 C C . SER B 1 164 ? 3.412 -5.77 -25.266 1 97.94 164 SER B C 1
ATOM 3137 O O . SER B 1 164 ? 3.779 -5.125 -26.25 1 97.94 164 SER B O 1
ATOM 3139 N N . LYS B 1 165 ? 2.656 -5.242 -24.297 1 98.12 165 LYS B N 1
ATOM 3140 C CA . LYS B 1 165 ? 2.111 -3.895 -24.422 1 98.12 165 LYS B CA 1
ATOM 3141 C C . LYS B 1 165 ? 2.82 -2.918 -23.5 1 98.12 165 LYS B C 1
ATOM 3143 O O . LYS B 1 165 ? 2.422 -1.756 -23.375 1 98.12 165 LYS B O 1
ATOM 3148 N N . THR B 1 166 ? 3.814 -3.396 -22.781 1 97.38 166 THR B N 1
ATOM 3149 C CA . THR B 1 166 ? 4.578 -2.516 -21.906 1 97.38 166 THR B CA 1
ATOM 3150 C C . THR B 1 166 ? 5.383 -1.505 -22.719 1 97.38 166 THR B C 1
ATOM 3152 O O . THR B 1 166 ? 5.762 -1.777 -23.859 1 97.38 166 THR B O 1
ATOM 3155 N N . TYR B 1 167 ? 5.582 -0.346 -22.156 1 95.56 167 TYR B N 1
ATOM 3156 C CA . TYR B 1 167 ? 6.344 0.721 -22.797 1 95.56 167 TYR B CA 1
ATOM 3157 C C . TYR B 1 167 ? 7.016 1.61 -21.75 1 95.56 167 TYR B C 1
ATOM 3159 O O . TYR B 1 167 ? 6.574 1.674 -20.609 1 95.56 167 TYR B O 1
ATOM 3167 N N . HIS B 1 168 ? 8.156 2.172 -22.047 1 92.75 168 HIS B N 1
ATOM 3168 C CA . HIS B 1 168 ? 8.906 3.117 -21.219 1 92.75 168 HIS B CA 1
ATOM 3169 C C . HIS B 1 168 ? 9.32 2.492 -19.891 1 92.75 168 HIS B C 1
ATOM 3171 O O . HIS B 1 168 ? 9.195 3.121 -18.844 1 92.75 168 HIS B O 1
ATOM 3177 N N . CYS B 1 169 ? 9.602 1.243 -19.859 1 92.62 169 CYS B N 1
ATOM 3178 C CA . CYS B 1 169 ? 10.109 0.497 -18.719 1 92.62 169 CYS B CA 1
ATOM 3179 C C . CYS B 1 169 ? 11.258 -0.42 -19.125 1 92.62 169 CYS B C 1
ATOM 3181 O O . CYS B 1 169 ? 11.023 -1.497 -19.688 1 92.62 169 CYS B O 1
ATOM 3183 N N . PRO B 1 170 ? 12.461 -0.045 -18.844 1 90.12 170 PRO B N 1
ATOM 3184 C CA . PRO B 1 170 ? 13.633 -0.823 -19.281 1 90.12 170 PRO B CA 1
ATOM 3185 C C . PRO B 1 170 ? 13.602 -2.258 -18.75 1 90.12 170 PRO B C 1
ATOM 3187 O O . PRO B 1 170 ? 13.977 -3.188 -19.469 1 90.12 170 PRO B O 1
ATOM 3190 N N . PHE B 1 171 ? 13.195 -2.387 -17.562 1 93.25 171 PHE B N 1
ATOM 3191 C CA . PHE B 1 171 ? 13.133 -3.727 -16.984 1 93.25 171 PHE B CA 1
ATOM 3192 C C . PHE B 1 171 ? 12.172 -4.609 -17.781 1 93.25 171 PHE B C 1
ATOM 3194 O O . PHE B 1 171 ? 12.516 -5.738 -18.141 1 93.25 171 PHE B O 1
ATOM 3201 N N . ALA B 1 172 ? 10.992 -4.152 -18.062 1 95.56 172 ALA B N 1
ATOM 3202 C CA . ALA B 1 172 ? 10.016 -4.875 -18.859 1 95.56 172 ALA B CA 1
ATOM 3203 C C . ALA B 1 172 ? 10.547 -5.168 -20.266 1 95.56 172 ALA B C 1
ATOM 3205 O O . ALA B 1 172 ? 10.305 -6.238 -20.828 1 95.56 172 ALA B O 1
ATOM 3206 N N . GLN B 1 173 ? 11.25 -4.211 -20.797 1 94.5 173 GLN B N 1
ATOM 3207 C CA . GLN B 1 173 ? 11.828 -4.391 -22.125 1 94.5 173 GLN B CA 1
ATOM 3208 C C . GLN B 1 173 ? 12.805 -5.562 -22.141 1 94.5 173 GLN B C 1
ATOM 3210 O O . GLN B 1 173 ? 12.75 -6.41 -23.031 1 94.5 173 GLN B O 1
ATOM 3215 N N . PHE B 1 174 ? 13.648 -5.613 -21.141 1 94.62 174 PHE B N 1
ATOM 3216 C CA . PHE B 1 174 ? 14.633 -6.688 -21.047 1 94.62 174 PHE B CA 1
ATOM 3217 C C . PHE B 1 174 ? 13.938 -8.039 -20.922 1 94.62 174 PHE B C 1
ATOM 3219 O O . PHE B 1 174 ? 14.336 -9.008 -21.578 1 94.62 174 PHE B O 1
ATOM 3226 N N . ILE B 1 175 ? 12.945 -8.07 -20.109 1 96.38 175 ILE B N 1
ATOM 3227 C CA . ILE B 1 175 ? 12.203 -9.305 -19.891 1 96.38 175 ILE B CA 1
ATOM 3228 C C . ILE B 1 175 ? 11.508 -9.719 -21.172 1 96.38 175 ILE B C 1
ATOM 3230 O O . ILE B 1 175 ? 11.539 -10.898 -21.547 1 96.38 175 ILE B O 1
ATOM 3234 N N . ARG B 1 176 ? 10.883 -8.766 -21.828 1 96 176 ARG B N 1
ATOM 3235 C CA . ARG B 1 176 ? 10.148 -9.031 -23.062 1 96 176 ARG B CA 1
ATOM 3236 C C . ARG B 1 176 ? 11.062 -9.594 -24.141 1 96 176 ARG B C 1
ATOM 3238 O O . ARG B 1 176 ? 10.711 -10.562 -24.812 1 96 176 ARG B O 1
ATOM 3245 N N . ILE B 1 177 ? 12.242 -9.055 -24.281 1 96.75 177 ILE B N 1
ATOM 3246 C CA . ILE B 1 177 ? 13.211 -9.508 -25.281 1 96.75 177 ILE B CA 1
ATOM 3247 C C . ILE B 1 177 ? 13.625 -10.945 -24.984 1 96.75 177 ILE B C 1
ATOM 3249 O O . ILE B 1 177 ? 13.664 -11.789 -25.875 1 96.75 177 ILE B O 1
ATOM 3253 N N . ARG B 1 178 ? 13.898 -11.211 -23.75 1 96.62 178 ARG B N 1
ATOM 3254 C CA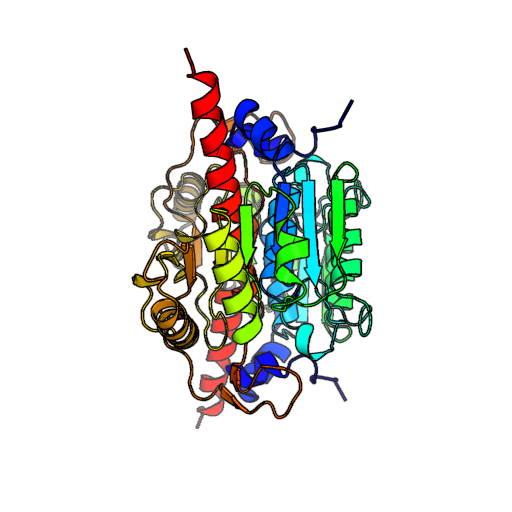 . ARG B 1 178 ? 14.344 -12.539 -23.344 1 96.62 178 ARG B CA 1
ATOM 3255 C C . ARG B 1 178 ? 13.227 -13.562 -23.516 1 96.62 178 ARG B C 1
ATOM 3257 O O . ARG B 1 178 ? 13.461 -14.688 -23.969 1 96.62 178 ARG B O 1
ATOM 3264 N N . LEU B 1 179 ? 12.039 -13.195 -23.172 1 97.12 179 LEU B N 1
ATOM 3265 C CA . LEU B 1 179 ? 10.898 -14.094 -23.297 1 97.12 179 LEU B CA 1
ATOM 3266 C C . LEU B 1 179 ? 10.609 -14.398 -24.766 1 97.12 179 LEU B C 1
ATOM 3268 O O . LEU B 1 179 ? 10.273 -15.539 -25.109 1 97.12 179 LEU B O 1
ATOM 3272 N N . ARG B 1 180 ? 10.734 -13.414 -25.609 1 96.31 180 ARG B N 1
ATOM 3273 C CA . ARG B 1 180 ? 10.508 -13.602 -27.031 1 96.31 180 ARG B CA 1
ATOM 3274 C C . ARG B 1 180 ? 11.461 -14.641 -27.609 1 96.31 180 ARG B C 1
ATOM 3276 O O . ARG B 1 180 ? 11.07 -15.445 -28.453 1 96.31 180 ARG B O 1
ATOM 3283 N N . LYS B 1 181 ? 12.656 -14.609 -27.125 1 96.31 181 LYS B N 1
ATOM 3284 C CA . LYS B 1 181 ? 13.656 -15.57 -27.578 1 96.31 181 LYS B CA 1
ATOM 3285 C C . LYS B 1 181 ? 13.266 -17 -27.172 1 96.31 181 LYS B C 1
ATOM 3287 O O . LYS B 1 181 ? 13.695 -17.953 -27.812 1 96.31 181 LYS B O 1
ATOM 3292 N N . MET B 1 182 ? 12.406 -17.047 -26.219 1 94.75 182 MET B N 1
ATOM 3293 C CA . MET B 1 182 ? 11.961 -18.359 -25.734 1 94.75 182 MET B CA 1
ATOM 3294 C C . MET B 1 182 ? 10.594 -18.719 -26.297 1 94.75 182 MET B C 1
ATOM 3296 O O . MET B 1 182 ? 9.969 -19.688 -25.859 1 94.75 182 MET B O 1
ATOM 3300 N N . GLY B 1 183 ? 10.07 -17.875 -27.156 1 95.88 183 GLY B N 1
ATOM 3301 C CA . GLY B 1 183 ? 8.82 -18.156 -27.828 1 95.88 183 GLY B CA 1
ATOM 3302 C C . GLY B 1 183 ? 7.609 -17.594 -27.109 1 95.88 183 GLY B C 1
ATOM 3303 O O . GLY B 1 183 ? 6.469 -17.922 -27.453 1 95.88 183 GLY B O 1
ATOM 3304 N N . ILE B 1 184 ? 7.789 -16.828 -26.094 1 96.75 184 ILE B N 1
ATOM 3305 C CA . ILE B 1 184 ? 6.695 -16.219 -25.344 1 96.75 184 ILE B CA 1
ATOM 3306 C C . ILE B 1 184 ? 6.559 -14.758 -25.734 1 96.75 184 ILE B C 1
ATOM 3308 O O . ILE B 1 184 ? 7.309 -13.906 -25.25 1 96.75 184 ILE B O 1
ATOM 3312 N N . ARG B 1 185 ? 5.574 -14.477 -26.547 1 95.56 185 ARG B N 1
ATOM 3313 C CA . ARG B 1 185 ? 5.418 -13.125 -27.078 1 95.56 185 ARG B CA 1
ATOM 3314 C C . ARG B 1 185 ? 4.355 -12.352 -26.297 1 95.56 185 ARG B C 1
ATOM 3316 O O . ARG B 1 185 ? 4.383 -11.117 -26.25 1 95.56 185 ARG B O 1
ATOM 3323 N N . ASN B 1 186 ? 3.381 -13.109 -25.828 1 96.25 186 ASN B N 1
ATOM 3324 C CA . ASN B 1 186 ? 2.271 -12.539 -25.062 1 96.25 186 ASN B CA 1
ATOM 3325 C C . ASN B 1 186 ? 1.729 -13.523 -24.031 1 96.25 186 ASN B C 1
ATOM 3327 O O . ASN B 1 186 ? 2.322 -14.578 -23.812 1 96.25 186 ASN B O 1
ATOM 3331 N N . GLY B 1 187 ? 0.783 -13.102 -23.25 1 96.5 187 GLY B N 1
ATOM 3332 C CA . GLY B 1 187 ? 0.111 -14.008 -22.328 1 96.5 187 GLY B CA 1
ATOM 3333 C C . GLY B 1 187 ? 0.639 -13.922 -20.922 1 96.5 187 GLY B C 1
ATOM 3334 O O . GLY B 1 187 ? 0.346 -14.789 -20.078 1 96.5 187 GLY B O 1
ATOM 3335 N N . VAL B 1 188 ? 1.435 -12.93 -20.641 1 97.81 188 VAL B N 1
ATOM 3336 C CA . VAL B 1 188 ? 1.921 -12.672 -19.281 1 97.81 188 VAL B CA 1
ATOM 3337 C C . VAL B 1 188 ? 1.394 -11.32 -18.797 1 97.81 188 VAL B C 1
ATOM 3339 O O . VAL B 1 188 ? 1.777 -10.273 -19.328 1 97.81 188 VAL B O 1
ATOM 3342 N N . LYS B 1 189 ? 0.491 -11.398 -17.844 1 98.56 189 LYS B N 1
ATOM 3343 C CA . LYS B 1 189 ? -0.01 -10.164 -17.234 1 98.56 189 LYS B CA 1
ATOM 3344 C C . LYS B 1 189 ? 1.073 -9.477 -16.406 1 98.56 189 LYS B C 1
ATOM 3346 O O . LYS B 1 189 ? 1.775 -10.125 -15.633 1 98.56 189 LYS B O 1
ATOM 3351 N N . THR B 1 190 ? 1.232 -8.172 -16.641 1 98.75 190 THR B N 1
ATOM 3352 C CA . THR B 1 190 ? 2.307 -7.461 -15.953 1 98.75 190 THR B CA 1
ATOM 3353 C C . THR B 1 190 ? 1.779 -6.191 -15.289 1 98.75 190 THR B C 1
ATOM 3355 O O . THR B 1 190 ? 0.807 -5.598 -15.758 1 98.75 190 THR B O 1
ATOM 3358 N N . VAL B 1 191 ? 2.365 -5.836 -14.195 1 98.94 191 VAL B N 1
ATOM 3359 C CA . VAL B 1 191 ? 2.188 -4.551 -13.523 1 98.94 191 VAL B CA 1
ATOM 3360 C C . VAL B 1 191 ? 3.412 -3.672 -13.766 1 98.94 191 VAL B C 1
ATOM 3362 O O . VAL B 1 191 ? 4.539 -4.066 -13.453 1 98.94 191 VAL B O 1
ATOM 3365 N N . PHE B 1 192 ? 3.225 -2.502 -14.352 1 98.38 192 PHE B N 1
ATOM 3366 C CA . PHE B 1 192 ? 4.344 -1.61 -14.617 1 98.38 192 PHE B CA 1
ATOM 3367 C C . PHE B 1 192 ? 3.9 -0.154 -14.578 1 98.38 192 PHE B C 1
ATOM 3369 O O . PHE B 1 192 ? 2.717 0.134 -14.383 1 98.38 192 PHE B O 1
ATOM 3376 N N . SER B 1 193 ? 4.828 0.737 -14.609 1 98.19 193 SER B N 1
ATOM 3377 C CA . SER B 1 193 ? 4.57 2.168 -14.742 1 98.19 193 SER B CA 1
ATOM 3378 C C . SER B 1 193 ? 5.359 2.77 -15.898 1 98.19 193 SER B C 1
ATOM 3380 O O . SER B 1 193 ? 6.566 2.547 -16.016 1 98.19 193 SER B O 1
ATOM 3382 N N . PRO B 1 194 ? 4.719 3.555 -16.781 1 96.81 194 PRO B N 1
ATOM 3383 C CA . PRO B 1 194 ? 5.426 4.184 -17.891 1 96.81 194 PRO B CA 1
ATOM 3384 C C . PRO B 1 194 ? 6.145 5.469 -17.484 1 96.81 194 PRO B C 1
ATOM 3386 O O . PRO B 1 194 ? 6.715 6.156 -18.344 1 96.81 194 PRO B O 1
ATOM 3389 N N . GLU B 1 195 ? 6.059 5.781 -16.141 1 96.06 195 GLU B N 1
ATOM 3390 C CA . GLU B 1 195 ? 6.797 6.953 -15.688 1 96.06 195 GLU B CA 1
ATOM 3391 C C . GLU B 1 195 ? 8.266 6.871 -16.078 1 96.06 195 GLU B C 1
ATOM 3393 O O . GLU B 1 195 ? 8.898 5.82 -15.945 1 96.06 195 GLU B O 1
ATOM 3398 N N . ALA B 1 196 ? 8.812 7.965 -16.578 1 90.12 196 ALA B N 1
ATOM 3399 C CA . ALA B 1 196 ? 10.227 7.996 -16.953 1 90.12 196 ALA B CA 1
ATOM 3400 C C . ALA B 1 196 ? 11.117 7.766 -15.734 1 90.12 196 ALA B C 1
ATOM 3402 O O . ALA B 1 196 ? 10.891 8.336 -14.672 1 90.12 196 ALA B O 1
ATOM 3403 N N . VAL B 1 197 ? 12.047 6.945 -15.922 1 86.81 197 VAL B N 1
ATOM 3404 C CA . VAL B 1 197 ? 12.977 6.652 -14.844 1 86.81 197 VAL B CA 1
ATOM 3405 C C . VAL B 1 197 ? 13.93 7.828 -14.641 1 86.81 197 VAL B C 1
ATOM 3407 O O . VAL B 1 197 ? 14.383 8.445 -15.609 1 86.81 197 VAL B O 1
ATOM 3410 N N . ILE B 1 198 ? 14.156 8.125 -13.453 1 81.94 198 ILE B N 1
ATOM 3411 C CA . ILE B 1 198 ? 15.172 9.117 -13.125 1 81.94 198 ILE B CA 1
ATOM 3412 C C . ILE B 1 198 ? 16.562 8.492 -13.266 1 81.94 198 ILE B C 1
ATOM 3414 O O . ILE B 1 198 ? 17 7.73 -12.398 1 81.94 198 ILE B O 1
ATOM 3418 N N . LYS B 1 199 ? 17.281 8.812 -14.312 1 72.38 199 LYS B N 1
ATOM 3419 C CA . LYS B 1 199 ? 18.5 8.133 -14.75 1 72.38 199 LYS B CA 1
ATOM 3420 C C . LYS B 1 199 ? 19.609 8.297 -13.727 1 72.38 199 LYS B C 1
ATOM 3422 O O . LYS B 1 199 ? 20.406 7.379 -13.531 1 72.38 199 LYS B O 1
ATOM 3427 N N . GLU B 1 200 ? 19.562 9.445 -13.086 1 71.88 200 GLU B N 1
ATOM 3428 C CA . GLU B 1 200 ? 20.625 9.742 -12.133 1 71.88 200 GLU B CA 1
ATOM 3429 C C . GLU B 1 200 ? 20.531 8.836 -10.906 1 71.88 200 GLU B C 1
ATOM 3431 O O . GLU B 1 200 ? 21.453 8.789 -10.094 1 71.88 200 GLU B O 1
ATOM 3436 N N . SER B 1 201 ? 19.531 8.031 -10.977 1 76.19 201 SER B N 1
ATOM 3437 C CA . SER B 1 201 ? 19.297 7.211 -9.789 1 76.19 201 SER B CA 1
ATOM 3438 C C . SER B 1 201 ? 19.797 5.785 -9.992 1 76.19 201 SER B C 1
ATOM 3440 O O . SER B 1 201 ? 19.438 4.883 -9.227 1 76.19 201 SER B O 1
ATOM 3442 N N . LEU B 1 202 ? 20.531 5.586 -10.992 1 72.25 202 LEU B N 1
ATOM 3443 C CA . LEU B 1 202 ? 21.047 4.254 -11.289 1 72.25 202 LEU B CA 1
ATOM 3444 C C . LEU B 1 202 ? 22.344 3.982 -10.531 1 72.25 202 LEU B C 1
ATOM 3446 O O . LEU B 1 202 ? 23.234 4.84 -10.484 1 72.25 202 LEU B O 1
ATOM 3450 N N . MET B 1 203 ? 22.422 2.994 -9.719 1 62.28 203 MET B N 1
ATOM 3451 C CA . MET B 1 203 ? 23.656 2.568 -9.062 1 62.28 203 MET B CA 1
ATOM 3452 C C . MET B 1 203 ? 24.109 1.205 -9.578 1 62.28 203 MET B C 1
ATOM 3454 O O . MET B 1 203 ? 23.266 0.344 -9.867 1 62.28 203 MET B O 1
ATOM 3458 N N . MET B 1 204 ? 25.453 1.214 -9.867 1 56.91 204 MET B N 1
ATOM 3459 C CA . MET B 1 204 ? 26.031 -0.085 -10.195 1 56.91 204 MET B CA 1
ATOM 3460 C C . MET B 1 204 ? 26.172 -0.945 -8.945 1 56.91 204 MET B C 1
ATOM 3462 O O . MET B 1 204 ? 26.484 -0.433 -7.867 1 56.91 204 MET B O 1
ATOM 3466 N N . THR B 1 205 ? 25.516 -1.859 -8.781 1 52.34 205 THR B N 1
ATOM 3467 C CA . THR B 1 205 ? 25.688 -2.744 -7.633 1 52.34 205 THR B CA 1
ATOM 3468 C C . THR B 1 205 ? 26.734 -3.811 -7.922 1 52.34 205 THR B C 1
ATOM 3470 O O . THR B 1 205 ? 26.797 -4.344 -9.031 1 52.34 205 THR B O 1
ATOM 3473 N N . GLU B 1 206 ? 27.938 -3.668 -7.293 1 43.34 206 GLU B N 1
ATOM 3474 C CA . GLU B 1 206 ? 28.922 -4.73 -7.445 1 43.34 206 GLU B CA 1
ATOM 3475 C C . GLU B 1 206 ? 28.297 -6.105 -7.219 1 43.34 206 GLU B C 1
ATOM 3477 O O . GLU B 1 206 ? 28.984 -7.125 -7.297 1 43.34 206 GLU B O 1
ATOM 3482 N N . GLY B 1 207 ? 27.375 -6.059 -6.355 1 42.75 207 GLY B N 1
ATOM 3483 C CA . GLY B 1 207 ? 27.219 -7.301 -5.617 1 42.75 207 GLY B CA 1
ATOM 3484 C C . GLY B 1 207 ? 26.891 -8.484 -6.508 1 42.75 207 GLY B C 1
ATOM 3485 O O . GLY B 1 207 ? 26.75 -8.336 -7.723 1 42.75 207 GLY B O 1
ATOM 3486 N N . SER B 1 208 ? 26.219 -9.539 -5.621 1 42.84 208 SER B N 1
ATOM 3487 C CA . SER B 1 208 ? 26.047 -10.984 -5.715 1 42.84 208 SER B CA 1
ATOM 3488 C C . SER B 1 208 ? 25.25 -11.367 -6.949 1 42.84 208 SER B C 1
ATOM 3490 O O . SER B 1 208 ? 24.812 -10.5 -7.707 1 42.84 208 SER B O 1
ATOM 3492 N N . GLN B 1 209 ? 24.219 -12.32 -6.652 1 42.28 209 GLN B N 1
ATOM 3493 C CA . GLN B 1 209 ? 23.531 -13.266 -7.523 1 42.28 209 GLN B CA 1
ATOM 3494 C C . GLN B 1 209 ? 22.469 -12.57 -8.383 1 42.28 209 GLN B C 1
ATOM 3496 O O . GLN B 1 209 ? 21.359 -12.305 -7.91 1 42.28 209 GLN B O 1
ATOM 3501 N N . TYR B 1 210 ? 22.703 -12.07 -9.562 1 46.78 210 TYR B N 1
ATOM 3502 C CA . TYR B 1 210 ? 21.969 -11.844 -10.797 1 46.78 210 TYR B CA 1
ATOM 3503 C C . TYR B 1 210 ? 21.469 -10.406 -10.875 1 46.78 210 TYR B C 1
ATOM 3505 O O . TYR B 1 210 ? 20.484 -10.117 -11.57 1 46.78 210 TYR B O 1
ATOM 3513 N N . LYS B 1 211 ? 21.812 -9.352 -9.828 1 50.62 211 LYS B N 1
ATOM 3514 C CA . LYS B 1 211 ? 21.344 -7.98 -9.992 1 50.62 211 LYS B CA 1
ATOM 3515 C C . LYS B 1 211 ? 22.484 -7.047 -10.391 1 50.62 211 LYS B C 1
ATOM 3517 O O . LYS B 1 211 ? 23.391 -6.805 -9.602 1 50.62 211 LYS B O 1
ATOM 3522 N N . LYS B 1 212 ? 22.734 -6.523 -11.688 1 51.72 212 LYS B N 1
ATOM 3523 C CA . LYS B 1 212 ? 23.828 -5.719 -12.203 1 51.72 212 LYS B CA 1
ATOM 3524 C C . LYS B 1 212 ? 23.609 -4.234 -11.93 1 51.72 212 LYS B C 1
ATOM 3526 O O . LYS B 1 212 ? 24.562 -3.469 -11.781 1 51.72 212 LYS B O 1
ATOM 3531 N N . SER B 1 213 ? 22.359 -3.824 -11.734 1 60.41 213 SER B N 1
ATOM 3532 C CA . SER B 1 213 ? 22.078 -2.41 -11.5 1 60.41 213 SER B CA 1
ATOM 3533 C C . SER B 1 213 ? 20.766 -2.223 -10.75 1 60.41 213 SER B C 1
ATOM 3535 O O . SER B 1 213 ? 19.875 -3.076 -10.812 1 60.41 213 SER B O 1
ATOM 3537 N N . ALA B 1 214 ? 20.828 -1.31 -9.727 1 73 214 ALA B N 1
ATOM 3538 C CA . ALA B 1 214 ? 19.625 -1.032 -8.961 1 73 214 ALA B CA 1
ATOM 3539 C C . ALA B 1 214 ? 19.297 0.461 -8.953 1 73 214 ALA B C 1
ATOM 3541 O O . ALA B 1 214 ? 20.203 1.291 -8.82 1 73 214 ALA B O 1
ATOM 3542 N N . TYR B 1 215 ? 18.047 0.79 -9.234 1 86.12 215 TYR B N 1
ATOM 3543 C CA . TYR B 1 215 ? 17.562 2.16 -9.102 1 86.12 215 TYR B CA 1
ATOM 3544 C C . TYR B 1 215 ? 17.203 2.473 -7.656 1 86.12 215 TYR B C 1
ATOM 3546 O O . TYR B 1 215 ? 16.859 1.574 -6.887 1 86.12 215 TYR B O 1
ATOM 3554 N N . GLY B 1 216 ? 17.406 3.781 -7.297 1 94.56 216 GLY B N 1
ATOM 3555 C CA . GLY B 1 216 ? 16.766 4.227 -6.066 1 94.56 216 GLY B CA 1
ATOM 3556 C C . GLY B 1 216 ? 15.266 4.02 -6.055 1 94.56 216 GLY B C 1
ATOM 3557 O O . GLY B 1 216 ? 14.625 4.02 -7.109 1 94.56 216 GLY B O 1
ATOM 3558 N N . THR B 1 217 ? 14.797 3.805 -4.863 1 96.94 217 THR B N 1
ATOM 3559 C CA . THR B 1 217 ? 13.383 3.49 -4.738 1 96.94 217 THR B CA 1
ATOM 3560 C C . THR B 1 217 ? 12.758 4.238 -3.561 1 96.94 217 THR B C 1
ATOM 3562 O O . THR B 1 217 ? 13.367 4.344 -2.496 1 96.94 217 THR B O 1
ATOM 3565 N N . ILE B 1 218 ? 11.648 4.777 -3.805 1 98.06 218 ILE B N 1
ATOM 3566 C CA . ILE B 1 218 ? 10.914 5.477 -2.752 1 98.06 218 ILE B CA 1
ATOM 3567 C C . ILE B 1 218 ? 10.039 4.492 -1.988 1 98.06 218 ILE B C 1
ATOM 3569 O O . ILE B 1 218 ? 9.703 3.422 -2.504 1 98.06 218 ILE B O 1
ATOM 3573 N N . SER B 1 219 ? 9.633 4.801 -0.869 1 98.75 219 SER B N 1
ATOM 3574 C CA . SER B 1 219 ? 9.023 3.926 0.132 1 98.75 219 SER B CA 1
ATOM 3575 C C . SER B 1 219 ? 7.719 3.326 -0.375 1 98.75 219 SER B C 1
ATOM 3577 O O . SER B 1 219 ? 7.492 2.119 -0.249 1 98.75 219 SER B O 1
ATOM 3579 N N . TYR B 1 220 ? 6.785 4.082 -0.989 1 98.88 220 TYR B N 1
ATOM 3580 C CA . TYR B 1 220 ? 5.395 3.709 -1.21 1 98.88 220 TYR B CA 1
ATOM 3581 C C . TYR B 1 220 ? 5.227 3.004 -2.549 1 98.88 220 TYR B C 1
ATOM 3583 O O . TYR B 1 220 ? 4.23 2.311 -2.773 1 98.88 220 TYR B O 1
ATOM 3591 N N . LEU B 1 221 ? 6.121 3.131 -3.443 1 98.75 221 LEU B N 1
ATOM 3592 C CA . LEU B 1 221 ? 5.848 2.746 -4.824 1 98.75 221 LEU B CA 1
ATOM 3593 C C . LEU B 1 221 ? 5.883 1.229 -4.984 1 98.75 221 LEU B C 1
ATOM 3595 O O . LEU B 1 221 ? 4.988 0.644 -5.598 1 98.75 221 LEU B O 1
ATOM 3599 N N . PRO B 1 222 ? 6.918 0.521 -4.398 1 98.75 222 PRO B N 1
ATOM 3600 C CA . PRO B 1 222 ? 6.852 -0.94 -4.477 1 98.75 222 PRO B CA 1
ATOM 3601 C C . PRO B 1 222 ? 5.578 -1.508 -3.857 1 98.75 222 PRO B C 1
ATOM 3603 O O . PRO B 1 222 ? 4.992 -2.447 -4.398 1 98.75 222 PRO B O 1
ATOM 3606 N N . ALA B 1 223 ? 5.125 -0.919 -2.777 1 98.94 223 ALA B N 1
ATOM 3607 C CA . ALA B 1 223 ? 3.887 -1.355 -2.135 1 98.94 223 ALA B CA 1
ATOM 3608 C C . ALA B 1 223 ? 2.688 -1.157 -3.059 1 98.94 223 ALA B C 1
ATOM 3610 O O . ALA B 1 223 ? 1.778 -1.989 -3.092 1 98.94 223 ALA B O 1
ATOM 3611 N N . ALA B 1 224 ? 2.68 -0.03 -3.789 1 98.94 224 ALA B N 1
ATOM 3612 C CA . ALA B 1 224 ? 1.614 0.216 -4.754 1 98.94 224 ALA B CA 1
ATOM 3613 C C . ALA B 1 224 ? 1.598 -0.858 -5.84 1 98.94 224 ALA B C 1
ATOM 3615 O O . ALA B 1 224 ? 0.533 -1.356 -6.211 1 98.94 224 ALA B O 1
ATOM 3616 N N . PHE B 1 225 ? 2.801 -1.247 -6.344 1 98.88 225 PHE B N 1
ATOM 3617 C CA . PHE B 1 225 ? 2.904 -2.344 -7.297 1 98.88 225 PHE B CA 1
ATOM 3618 C C . PHE B 1 225 ? 2.355 -3.635 -6.703 1 98.88 225 PHE B C 1
ATOM 3620 O O . PHE B 1 225 ? 1.601 -4.355 -7.359 1 98.88 225 PHE B O 1
ATOM 3627 N N . GLY B 1 226 ? 2.723 -3.885 -5.422 1 98.94 226 GLY B N 1
ATOM 3628 C CA . GLY B 1 226 ? 2.219 -5.062 -4.738 1 98.94 226 GLY B CA 1
ATOM 3629 C C . GLY B 1 226 ? 0.706 -5.082 -4.617 1 98.94 226 GLY B C 1
ATOM 3630 O O . GLY B 1 226 ? 0.076 -6.121 -4.812 1 98.94 226 GLY B O 1
ATOM 3631 N N . GLY B 1 227 ? 0.161 -3.914 -4.305 1 98.94 227 GLY B N 1
ATOM 3632 C CA . GLY B 1 227 ? -1.286 -3.791 -4.234 1 98.94 227 GLY B CA 1
ATOM 3633 C C . GLY B 1 227 ? -1.974 -4.062 -5.559 1 98.94 227 GLY B C 1
ATOM 3634 O O . GLY B 1 227 ? -3.018 -4.715 -5.602 1 98.94 227 GLY B O 1
ATOM 3635 N N . VAL B 1 228 ? -1.397 -3.594 -6.625 1 98.94 228 VAL B N 1
ATOM 3636 C CA . VAL B 1 228 ? -1.981 -3.809 -7.945 1 98.94 228 VAL B CA 1
ATOM 3637 C C . VAL B 1 228 ? -1.867 -5.281 -8.328 1 98.94 228 VAL B C 1
ATOM 3639 O O . VAL B 1 228 ? -2.803 -5.859 -8.883 1 98.94 228 VAL B O 1
ATOM 3642 N N . CYS B 1 229 ? -0.747 -5.945 -8.008 1 98.94 229 CYS B N 1
ATOM 3643 C CA . CYS B 1 229 ? -0.625 -7.383 -8.227 1 98.94 229 CYS B CA 1
ATOM 3644 C C . CYS B 1 229 ? -1.707 -8.141 -7.469 1 98.94 229 CYS B C 1
ATOM 3646 O O . CYS B 1 229 ? -2.367 -9.016 -8.031 1 98.94 229 CYS B O 1
ATOM 3648 N N . ALA B 1 230 ? -1.893 -7.773 -6.219 1 98.94 230 ALA B N 1
ATOM 3649 C CA . ALA B 1 230 ? -2.928 -8.414 -5.41 1 98.94 230 ALA B CA 1
ATOM 3650 C C . ALA B 1 230 ? -4.309 -8.211 -6.027 1 98.94 230 ALA B C 1
ATOM 3652 O O . ALA B 1 230 ? -5.125 -9.141 -6.051 1 98.94 230 ALA B O 1
ATOM 3653 N N . SER B 1 231 ? -4.539 -7.02 -6.52 1 98.88 231 SER B N 1
ATOM 3654 C CA . SER B 1 231 ? -5.816 -6.711 -7.152 1 98.88 231 SER B CA 1
ATOM 3655 C C . SER B 1 231 ? -6.07 -7.617 -8.352 1 98.88 231 SER B C 1
ATOM 3657 O O . SER B 1 231 ? -7.176 -8.125 -8.531 1 98.88 231 SER B O 1
ATOM 3659 N N . VAL B 1 232 ? -5.047 -7.848 -9.172 1 98.81 232 VAL B N 1
ATOM 3660 C CA . VAL B 1 232 ? -5.156 -8.719 -10.336 1 98.81 232 VAL B CA 1
ATOM 3661 C C . VAL B 1 232 ? -5.543 -10.125 -9.898 1 98.81 232 VAL B C 1
ATOM 3663 O O . VAL B 1 232 ? -6.484 -10.719 -10.438 1 98.81 232 VAL B O 1
ATOM 3666 N N . VAL B 1 233 ? -4.922 -10.609 -8.891 1 98.88 233 VAL B N 1
ATOM 3667 C CA . VAL B 1 233 ? -5.117 -11.969 -8.406 1 98.88 233 VAL B CA 1
ATOM 3668 C C . VAL B 1 233 ? -6.52 -12.117 -7.82 1 98.88 233 VAL B C 1
ATOM 3670 O O . VAL B 1 233 ? -7.273 -13.008 -8.219 1 98.88 233 VAL B O 1
ATOM 3673 N N . ILE B 1 234 ? -6.879 -11.234 -6.957 1 98.75 234 ILE B N 1
ATOM 3674 C CA .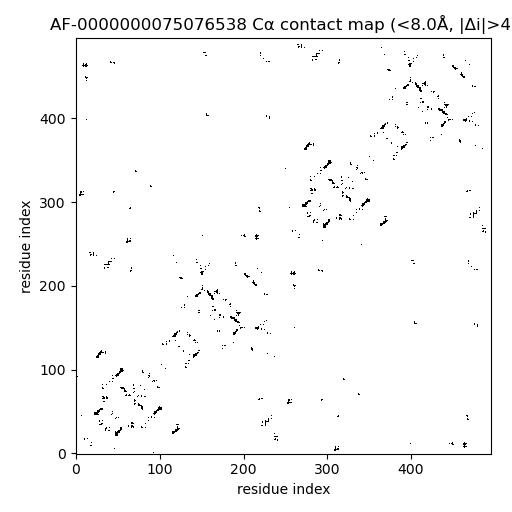 ILE B 1 234 ? -8.133 -11.32 -6.223 1 98.75 234 ILE B CA 1
ATOM 3675 C C . ILE B 1 234 ? -9.312 -11.188 -7.188 1 98.75 234 ILE B C 1
ATOM 3677 O O . ILE B 1 234 ? -10.266 -11.961 -7.121 1 98.75 234 ILE B O 1
ATOM 3681 N N . ARG B 1 235 ? -9.219 -10.242 -8.117 1 98 235 ARG B N 1
ATOM 3682 C CA . ARG B 1 235 ? -10.305 -10.023 -9.07 1 98 235 ARG B CA 1
ATOM 3683 C C . ARG B 1 235 ? -10.453 -11.211 -10.016 1 98 235 ARG B C 1
ATOM 3685 O O . ARG B 1 235 ? -11.562 -11.57 -10.406 1 98 235 ARG B O 1
ATOM 3692 N N . ALA B 1 236 ? -9.336 -11.836 -10.359 1 98.06 236 ALA B N 1
ATOM 3693 C CA . ALA B 1 236 ? -9.391 -13.031 -11.203 1 98.06 236 ALA B CA 1
ATOM 3694 C C . ALA B 1 236 ? -10.047 -14.188 -10.461 1 98.06 236 ALA B C 1
ATOM 3696 O O . ALA B 1 236 ? -10.875 -14.906 -11.031 1 98.06 236 ALA B O 1
ATOM 3697 N N . LEU B 1 237 ? -9.711 -14.352 -9.219 1 97.62 237 LEU B N 1
ATOM 3698 C CA . LEU B 1 237 ? -10.203 -15.469 -8.422 1 97.62 237 LEU B CA 1
ATOM 3699 C C . LEU B 1 237 ? -11.703 -15.328 -8.164 1 97.62 237 LEU B C 1
ATOM 3701 O O . LEU B 1 237 ? -12.406 -16.328 -8.055 1 97.62 237 LEU B O 1
ATOM 3705 N N . MET B 1 238 ? -12.18 -14.047 -8.086 1 94.5 238 MET B N 1
ATOM 3706 C CA . MET B 1 238 ? -13.594 -13.797 -7.832 1 94.5 238 MET B CA 1
ATOM 3707 C C . MET B 1 238 ? -14.438 -14.156 -9.047 1 94.5 238 MET B C 1
ATOM 3709 O O . MET B 1 238 ? -15.633 -14.43 -8.922 1 94.5 238 MET B O 1
ATOM 3713 N N . GLN B 1 239 ? -13.883 -14.07 -10.266 1 86.25 239 GLN B N 1
ATOM 3714 C CA . GLN B 1 239 ? -14.609 -14.336 -11.5 1 86.25 239 GLN B CA 1
ATOM 3715 C C . GLN B 1 239 ? -14.656 -15.828 -11.805 1 86.25 239 GLN B C 1
ATOM 3717 O O . GLN B 1 239 ? -15.438 -16.266 -12.648 1 86.25 239 GLN B O 1
ATOM 3722 N N . GLU B 1 240 ? -13.852 -16.672 -11.328 1 68.19 240 GLU B N 1
ATOM 3723 C CA . GLU B 1 240 ? -13.797 -18.094 -11.648 1 68.19 240 GLU B CA 1
ATOM 3724 C C . GLU B 1 240 ? -15.055 -18.812 -11.172 1 68.19 240 GLU B C 1
ATOM 3726 O O . GLU B 1 240 ? -15.523 -19.75 -11.836 1 68.19 240 GLU B O 1
ATOM 3731 N N . GLN B 1 241 ? -15.656 -18.641 -10.047 1 57.09 241 GLN B N 1
ATOM 3732 C CA . GLN B 1 241 ? -16.812 -19.453 -9.664 1 57.09 241 GLN B CA 1
ATOM 3733 C C . GLN B 1 241 ? -18.062 -19.031 -10.438 1 57.09 241 GLN B C 1
ATOM 3735 O O . GLN B 1 241 ? -19.016 -19.812 -10.555 1 57.09 241 GLN B O 1
ATOM 3740 N N . VAL B 1 242 ? -18.188 -17.797 -10.82 1 49.16 242 VAL B N 1
ATOM 3741 C CA . VAL B 1 242 ? -19.484 -17.578 -11.469 1 49.16 242 VAL B CA 1
ATOM 3742 C C . VAL B 1 242 ? -19.625 -18.516 -12.664 1 49.16 242 VAL B C 1
ATOM 3744 O O . VAL B 1 242 ? -20.734 -18.922 -13.023 1 49.16 242 VAL B O 1
ATOM 3747 N N . LEU B 1 243 ? -18.484 -18.938 -13.156 1 44.91 243 LEU B N 1
ATOM 3748 C CA . LEU B 1 243 ? -18.641 -19.844 -14.297 1 44.91 243 LEU B CA 1
ATOM 3749 C C . LEU B 1 243 ? -19.031 -21.234 -13.836 1 44.91 243 LEU B C 1
ATOM 3751 O O . LEU B 1 243 ? -19.766 -21.953 -14.531 1 44.91 243 LEU B O 1
ATOM 3755 N N . ASP B 1 244 ? -18.578 -21.688 -12.719 1 42.75 244 ASP B N 1
ATOM 3756 C CA . ASP B 1 244 ? -18.938 -23.078 -12.383 1 42.75 244 ASP B CA 1
ATOM 3757 C C . ASP B 1 244 ? -20.391 -23.172 -11.914 1 42.75 244 ASP B C 1
ATOM 3759 O O . ASP B 1 244 ? -21 -24.234 -12 1 42.75 244 ASP B O 1
ATOM 3763 N N . SER B 1 245 ? -20.906 -22.156 -11.305 1 40.62 245 SER B N 1
ATOM 3764 C CA . SER B 1 245 ? -22.312 -22.297 -10.93 1 40.62 245 SER B CA 1
ATOM 3765 C C . SER B 1 245 ? -23.219 -22.297 -12.156 1 40.62 245 SER B C 1
ATOM 3767 O O . SER B 1 245 ? -24.406 -22.609 -12.055 1 40.62 245 SER B O 1
ATOM 3769 N N . ASN B 1 246 ? -22.797 -21.625 -13.188 1 36.19 246 ASN B N 1
ATOM 3770 C CA . ASN B 1 246 ? -23.641 -21.688 -14.375 1 36.19 246 ASN B CA 1
ATOM 3771 C C . ASN B 1 246 ? -23.344 -22.938 -15.211 1 36.19 246 ASN B C 1
ATOM 3773 O O . ASN B 1 246 ? -23.5 -22.922 -16.438 1 36.19 246 ASN B O 1
ATOM 3777 N N . LYS B 1 247 ? -22.578 -23.891 -14.742 1 35.19 247 LYS B N 1
ATOM 3778 C CA . LYS B 1 247 ? -22.625 -25.172 -15.453 1 35.19 247 LYS B CA 1
ATOM 3779 C C . LYS B 1 247 ? -24.031 -25.781 -15.375 1 35.19 247 LYS B C 1
ATOM 3781 O O . LYS B 1 247 ? -24.594 -25.906 -14.289 1 35.19 247 LYS B O 1
ATOM 3786 N N . PRO B 1 248 ? -24.703 -25.906 -16.547 1 34.38 248 PRO B N 1
ATOM 3787 C CA . PRO B 1 248 ? -25.953 -26.672 -16.531 1 34.38 248 PRO B CA 1
ATOM 3788 C C . PRO B 1 248 ? -25.781 -28.078 -15.953 1 34.38 248 PRO B C 1
ATOM 3790 O O . PRO B 1 248 ? -24.703 -28.641 -16.031 1 34.38 248 PRO B O 1
#

Nearest PDB structures (foldseek):
  4d79-assembly1_A  TM=9.443E-01  e=6.721E-27  Escherichia coli K-12
  4d7a-assembly1_B  TM=9.263E-01  e=5.946E-27  Escherichia coli K-12
  4d7a-assembly2_D  TM=9.351E-01  e=1.490E-26  Escherichia coli K-12
  4yed-assembly1_A  TM=9.167E-01  e=2.152E-26  Escherichia coli K-12
  4yed-assembly2_D  TM=9.119E-01  e=1.490E-26  Escherichia coli K-12

Solvent-accessible surface area (backbone atoms only — not comparable to full-atom values): 24949 Å² total; per-residue (Å²): 129,88,82,60,63,35,39,48,35,38,31,41,48,64,32,67,68,32,44,50,38,28,39,71,32,34,37,37,36,35,24,46,40,33,27,22,31,36,17,50,50,28,38,51,33,58,42,39,26,26,39,35,42,30,17,60,51,51,29,45,59,62,38,35,24,37,18,73,62,26,31,70,82,35,60,69,36,47,30,36,56,51,45,49,55,50,50,38,37,56,37,76,80,47,45,73,44,78,36,81,41,69,60,37,84,81,42,39,59,68,66,63,67,54,85,47,68,32,36,39,39,32,46,89,33,59,66,40,38,52,46,47,52,52,56,32,56,76,69,70,43,50,50,40,36,48,45,63,49,48,20,45,78,68,68,61,51,41,44,77,44,41,52,66,69,65,58,64,36,69,60,48,50,54,50,45,56,57,34,41,76,72,71,45,64,63,90,40,38,26,39,39,37,54,59,70,61,46,71,85,10,60,38,79,42,85,61,72,97,66,46,68,63,46,50,6,37,51,20,37,40,26,34,42,53,7,30,48,53,26,40,54,52,53,57,51,44,42,56,54,52,64,55,61,72,65,56,127,128,89,83,59,64,33,40,48,35,38,32,41,48,63,32,67,70,32,46,50,37,28,38,70,33,32,38,36,36,34,24,45,40,33,28,22,32,36,19,51,51,28,38,49,33,58,42,39,26,26,38,36,42,29,17,58,52,54,29,45,59,62,37,36,23,37,17,73,62,26,31,69,84,36,59,71,36,46,31,36,56,51,46,48,56,48,50,39,36,55,35,76,79,47,47,74,44,79,38,80,40,69,61,37,85,82,43,38,60,67,66,62,66,54,86,46,68,32,36,39,40,32,46,90,35,60,65,41,38,51,46,47,53,52,56,34,56,75,68,70,41,50,48,39,35,49,46,62,49,47,21,44,80,68,67,60,52,40,44,77,42,41,53,67,70,65,57,65,36,71,60,48,50,54,51,45,55,55,34,41,77,71,71,45,65,62,88,40,39,26,38,40,36,54,57,69,61,46,71,86,11,60,39,78,40,85,61,74,94,68,44,68,62,45,49,8,35,50,22,38,42,27,34,42,53,7,30,49,53,26,42,53,51,52,57,52,45,41,56,54,52,64,54,61,71,66,55,128

InterPro domains:
  IPR000594 THIF-type NAD/FAD binding fold [PF00899] (12-240)
  IPR035985 Ubiquitin-activating enzyme-like [SSF69572] (3-240)
  IPR045886 ThiF/MoeB/HesA family [PTHR43267] (6-240)

Secondary structure (DSSP, 8-state):
----GGGHHHHHHH-HHHHHHHHH-EEEEE--STTHHHHHHHHHHTT-SEEEEE---B--GGGTTT-TT--TT-TTSBHHHHHHHHHHHH-TT-EEEEE-----TTTHHHHTTS--SEEEE---SHHHHHHHHHHHHHTT--EEEE---TT---GGG-EEEEGGG--S-HHHHHHHHHHHHTT--S--EEEE--PPP-GGGEEE---STT--EEE---SHHHHHHHHHHHHHHHHHHHHHHHHHHT--/----GGGHHHHHHH-HHHHHHHHH-EEEEE--STTHHHHHHHHHHTT-SEEEEE---B--GGGTTT-TT--TT-TTSBHHHHHHHHHHHH-TT-EEEEE-----TTTHHHHTTS--SEEEE---SHHHHHHHHHHHHHTT--EEEE---TT---GGG-EEEEGGG--S-HHHHHHHHHHHHTT--S--EEEE--PPP-GGGEEE---STT--EEE---SHHHHHHHHHHHHHHHHHHHHHHHHHHT--